Protein AF-D2VJW6-F1 (afdb_monomer)

Nearest PDB structures (foldseek):
  3bws-assembly1_A  TM=7.015E-01  e=6.229E-10  Leptospira interrogans
  3hfq-assembly2_B  TM=6.479E-01  e=7.003E-07  Lactiplantibacillus plantarum
  5hxb-assembly1_Y  TM=5.086E-01  e=1.663E-06  Homo sapiens
  6xk9-assembly2_B  TM=3.760E-01  e=3.865E-07  Homo sapiens
  6xk9-assembly1_Y  TM=3.484E-01  e=7.392E-07  Homo sapiens

InterPro domains:
  IPR011042 Six-bladed beta-propeller, TolB-like [G3DSA:2.120.10.30] (246-413)
  IPR050952 Tripartite Motif and NHL Repeat Containing E3 Ligases [PTHR24104] (191-403)

Sequence (413 aa):
MMMNPSTHQEDLENSSPVIITLDNIPQHSTIEVQLQQKLGKQAPKEEIPFSYKFNLKQVIKLDRKGLEIPNDDDDDDEEAQEEEDEEEEEEFDERQVDLDEEAMYERHYSGPIEGGMPNCVTISHQFQCIIVGADGQLLFLDFNTKKFIKGIRLHSSFSDIAIEKDGYRGGEALIVSFTRHTVEKYDLESLFKSNETKPNIQPLWISGTKKTGDSGRGFTDEFNYNWPEMIAICYSNKYDSFRNEHDDKKLGNILFVCDKWNNRIKILNTFDGKQLKIFGEKGNSRELGSNIEFREPWGISLDNQDRIWVSQFAGHCVKRLENQVGQMVVDQCLGDSMIMYNPLGIFYDKLGNRLLIADSGECTISILDLESGNFMDSITNSSFRCVSDVCINYETGELYVTDQYSEQLFIYE

Structure (mmCIF, N/CA/C/O backbone):
data_AF-D2VJW6-F1
#
_entry.id   AF-D2VJW6-F1
#
loop_
_atom_site.group_PDB
_atom_site.id
_atom_site.type_symbol
_atom_site.label_atom_id
_atom_site.label_alt_id
_atom_site.label_comp_id
_atom_site.label_asym_id
_atom_site.label_entity_id
_atom_site.label_seq_id
_atom_site.pdbx_PDB_ins_code
_atom_site.Cartn_x
_atom_site.Cartn_y
_atom_site.Cartn_z
_atom_site.occupancy
_atom_site.B_iso_or_equiv
_atom_site.auth_seq_id
_atom_site.auth_comp_id
_atom_site.auth_asym_id
_atom_site.auth_atom_id
_atom_site.pdbx_PDB_model_num
ATOM 1 N N . MET A 1 1 ? -23.778 37.945 55.502 1.00 40.16 1 MET A N 1
ATOM 2 C CA . MET A 1 1 ? -24.169 37.749 54.093 1.00 40.16 1 MET A CA 1
ATOM 3 C C . MET A 1 1 ? -23.352 36.589 53.568 1.00 40.16 1 MET A C 1
ATOM 5 O O . MET A 1 1 ? -22.140 36.707 53.482 1.00 40.16 1 MET A O 1
ATOM 9 N N . MET A 1 2 ? -24.010 35.444 53.404 1.00 29.86 2 MET A N 1
ATOM 10 C CA . MET A 1 2 ? -23.433 34.190 52.919 1.00 29.86 2 MET A CA 1
ATOM 11 C C . MET A 1 2 ? -23.365 34.228 51.388 1.00 29.86 2 MET A C 1
ATOM 13 O O . MET A 1 2 ? -24.321 34.682 50.762 1.00 29.86 2 MET A O 1
ATOM 17 N N . MET A 1 3 ? -22.263 33.754 50.806 1.00 27.14 3 MET A N 1
ATOM 18 C CA . MET A 1 3 ? -22.172 33.425 49.383 1.00 27.14 3 MET A CA 1
ATOM 19 C C . MET A 1 3 ? -22.454 31.929 49.207 1.00 27.14 3 MET A C 1
ATOM 21 O O . MET A 1 3 ? -21.768 31.104 49.805 1.00 27.14 3 MET A O 1
ATOM 25 N N . ASN A 1 4 ? -23.453 31.605 48.386 1.00 29.23 4 ASN A N 1
ATOM 26 C CA . ASN A 1 4 ? -23.598 30.310 47.721 1.00 29.23 4 ASN A CA 1
ATOM 27 C C . ASN A 1 4 ? -23.016 30.450 46.306 1.00 29.23 4 ASN A C 1
ATOM 29 O O . ASN A 1 4 ? -23.369 31.423 45.636 1.00 29.23 4 ASN A O 1
ATOM 33 N N . PRO A 1 5 ? -22.224 29.493 45.799 1.00 33.88 5 PRO A N 1
ATOM 34 C CA . PRO A 1 5 ? -22.054 29.305 44.369 1.00 33.88 5 PRO A CA 1
ATOM 35 C C . PRO A 1 5 ? -23.114 28.320 43.860 1.00 33.88 5 PRO A C 1
ATOM 37 O O . PRO A 1 5 ? -23.250 27.207 44.367 1.00 33.88 5 PRO A O 1
ATOM 40 N N . SER A 1 6 ? -23.889 28.749 42.869 1.00 31.28 6 SER A N 1
ATOM 41 C CA . SER A 1 6 ? -24.793 27.896 42.106 1.00 31.28 6 SER A CA 1
ATOM 42 C C . SER A 1 6 ? -24.000 27.024 41.137 1.00 31.28 6 SER A C 1
ATOM 44 O O . SER A 1 6 ? -23.264 27.520 40.288 1.00 31.28 6 SER A O 1
ATOM 46 N N . THR A 1 7 ? -24.200 25.722 41.273 1.00 32.75 7 THR A N 1
ATOM 47 C CA . THR A 1 7 ? -23.875 24.664 40.322 1.00 32.75 7 THR A CA 1
ATOM 48 C C . THR A 1 7 ? -24.680 24.833 39.031 1.00 32.75 7 THR A C 1
ATOM 50 O O . THR A 1 7 ? -25.908 24.768 39.078 1.00 32.75 7 THR A O 1
ATOM 53 N N . HIS A 1 8 ? -24.005 24.978 37.892 1.00 32.50 8 HIS A N 1
ATOM 54 C CA . HIS A 1 8 ? -24.550 24.578 36.595 1.00 32.50 8 HIS A CA 1
ATOM 55 C C . HIS A 1 8 ? -23.866 23.265 36.197 1.00 32.50 8 HIS A C 1
ATOM 57 O O . HIS A 1 8 ? -22.730 23.256 35.737 1.00 32.50 8 HIS A O 1
ATOM 63 N N . GLN A 1 9 ? -24.549 22.153 36.477 1.00 29.59 9 GLN A N 1
ATOM 64 C CA . GLN A 1 9 ? -24.427 20.933 35.686 1.00 29.59 9 GLN A CA 1
ATOM 65 C C . GLN A 1 9 ? -25.172 21.219 34.381 1.00 29.59 9 GLN A C 1
ATOM 67 O O . GLN A 1 9 ? -26.384 21.418 34.4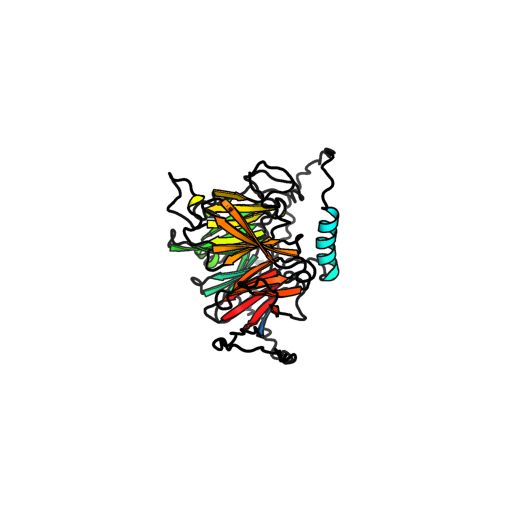16 1.00 29.59 9 GLN A O 1
ATOM 72 N N . GLU A 1 10 ? -24.453 21.302 33.266 1.00 30.98 10 GLU A N 1
ATOM 73 C CA . GLU A 1 10 ? -25.053 21.047 31.961 1.00 30.98 10 GLU A CA 1
ATOM 74 C C . GLU A 1 10 ? -24.822 19.574 31.639 1.00 30.98 10 GLU A C 1
ATOM 76 O O . GLU A 1 10 ? -23.693 19.080 31.607 1.00 30.98 10 GLU A O 1
ATOM 81 N N . ASP A 1 11 ? -25.940 18.873 31.501 1.00 26.45 11 ASP A N 1
ATOM 82 C CA . ASP A 1 11 ? -26.032 17.482 31.113 1.00 26.45 11 ASP A CA 1
ATOM 83 C C . ASP A 1 11 ? -25.486 17.312 29.686 1.00 26.45 11 ASP A C 1
ATOM 85 O O . ASP A 1 11 ? -26.106 17.719 28.704 1.00 26.45 11 ASP A O 1
ATOM 89 N N . LEU A 1 12 ? -24.313 16.685 29.571 1.00 28.20 12 LEU A N 1
ATOM 90 C CA . LEU A 1 12 ? -23.828 16.081 28.330 1.00 28.20 12 LEU A CA 1
ATOM 91 C C . LEU A 1 12 ? -24.708 14.860 28.024 1.00 28.20 12 LEU A C 1
ATOM 93 O O . LEU A 1 12 ? -24.398 13.729 28.401 1.00 28.20 12 LEU A O 1
ATOM 97 N N . GLU A 1 13 ? -25.847 15.094 27.376 1.00 28.34 13 GLU A N 1
ATOM 98 C CA . GLU A 1 13 ? -26.646 14.024 26.789 1.00 28.34 13 GLU A CA 1
ATOM 99 C C . GLU A 1 13 ? -25.862 13.355 25.649 1.00 28.34 13 GLU A C 1
ATOM 101 O O . GLU A 1 13 ? -25.451 13.987 24.675 1.00 28.34 13 GLU A O 1
ATOM 106 N N . ASN A 1 14 ? -25.673 12.041 25.796 1.00 30.53 14 ASN A N 1
ATOM 107 C CA . ASN A 1 14 ? -25.204 11.098 24.784 1.00 30.53 14 ASN A CA 1
ATOM 108 C C . ASN A 1 14 ? -25.900 11.329 23.429 1.00 30.53 14 ASN A C 1
ATOM 110 O O . ASN A 1 14 ? -26.988 10.799 23.190 1.00 30.53 14 ASN A O 1
ATOM 114 N N . SER A 1 15 ? -25.254 12.044 22.508 1.00 26.97 15 SER A N 1
ATOM 115 C CA . SER A 1 15 ? -25.668 12.055 21.105 1.00 26.97 15 SER A CA 1
ATOM 116 C C . SER A 1 15 ? -24.922 10.947 20.361 1.00 26.97 15 SER A C 1
ATOM 118 O O . SER A 1 15 ? -23.727 11.014 20.095 1.00 26.97 15 SER A O 1
ATOM 120 N N . SER A 1 16 ? -25.639 9.856 20.086 1.00 24.67 16 SER A N 1
ATOM 121 C CA . SER A 1 16 ? -25.170 8.821 19.162 1.00 24.67 16 SER A CA 1
ATOM 122 C C . SER A 1 16 ? -25.120 9.395 17.738 1.00 24.67 16 SER A C 1
ATOM 124 O O . SER A 1 16 ? -26.000 10.188 17.391 1.00 24.67 16 SER A O 1
ATOM 126 N N . PRO A 1 17 ? -24.147 9.002 16.897 1.00 27.73 17 PRO A N 1
ATOM 127 C CA . PRO A 1 17 ? -24.043 9.500 15.530 1.00 27.73 17 PRO A CA 1
ATOM 128 C C . PRO A 1 17 ? -25.295 9.165 14.711 1.00 27.73 17 PRO A C 1
ATOM 130 O O . PRO A 1 17 ? -25.865 8.074 14.816 1.00 27.73 17 PRO A O 1
ATOM 133 N N . VAL A 1 18 ? -25.713 10.115 13.873 1.00 27.42 18 VAL A N 1
ATOM 134 C CA . VAL A 1 18 ? -26.812 9.933 12.922 1.00 27.42 18 VAL A CA 1
ATOM 135 C C . VAL A 1 18 ? -26.291 9.111 11.747 1.00 27.42 18 VAL A C 1
ATOM 137 O O . VAL A 1 18 ? -25.561 9.605 10.894 1.00 27.42 18 VAL A O 1
ATOM 140 N N . ILE A 1 19 ? -26.673 7.836 11.712 1.00 28.23 19 ILE A N 1
ATOM 141 C CA . ILE A 1 19 ? -26.479 6.963 10.554 1.00 28.23 19 ILE A CA 1
ATOM 142 C C . ILE A 1 19 ? -27.428 7.452 9.458 1.00 28.23 19 ILE A C 1
ATOM 144 O O . ILE A 1 19 ? -28.641 7.287 9.577 1.00 28.23 19 ILE A O 1
ATOM 148 N N . ILE A 1 20 ? -26.890 8.039 8.391 1.00 25.94 20 ILE A N 1
ATOM 149 C CA . ILE A 1 20 ? -27.633 8.189 7.139 1.00 25.94 20 ILE A CA 1
ATOM 150 C C . ILE A 1 20 ? -27.248 6.998 6.264 1.00 25.94 20 ILE A C 1
ATOM 152 O O . ILE A 1 20 ? -26.280 7.049 5.512 1.00 25.94 20 ILE A O 1
ATOM 156 N N . THR A 1 21 ? -27.989 5.897 6.384 1.00 27.55 21 THR A N 1
ATOM 157 C CA . THR A 1 21 ? -28.064 4.913 5.303 1.00 27.55 21 THR A CA 1
ATOM 158 C C . THR A 1 21 ? -28.810 5.590 4.161 1.00 27.55 21 THR A C 1
ATOM 160 O O . THR A 1 21 ? -29.971 5.972 4.310 1.00 27.55 21 THR A O 1
ATOM 163 N N . LEU A 1 22 ? -28.144 5.804 3.025 1.00 31.81 22 LEU A N 1
ATOM 164 C CA . LEU A 1 22 ? -28.837 6.183 1.798 1.00 31.81 22 LEU A CA 1
ATOM 165 C C . LEU A 1 22 ? -29.611 4.958 1.294 1.00 31.81 22 LEU A C 1
ATOM 167 O O . LEU A 1 22 ? -29.192 4.273 0.366 1.00 31.81 22 LEU A O 1
ATOM 171 N N . ASP A 1 23 ? -30.760 4.690 1.912 1.00 28.97 23 ASP A N 1
ATOM 172 C CA . ASP A 1 23 ? -31.785 3.805 1.368 1.00 28.97 23 ASP A CA 1
ATOM 173 C C . ASP A 1 23 ? -32.423 4.529 0.177 1.00 28.97 23 ASP A C 1
ATOM 175 O O . ASP A 1 23 ? -33.485 5.121 0.330 1.00 28.97 23 ASP A O 1
ATOM 179 N N . ASN A 1 24 ? -31.708 4.614 -0.953 1.00 32.84 24 ASN A N 1
ATOM 180 C CA . ASN A 1 24 ? -32.204 4.862 -2.317 1.00 32.84 24 ASN A CA 1
ATOM 181 C C . ASN A 1 24 ? -31.021 5.161 -3.259 1.00 32.84 24 ASN A C 1
ATOM 183 O O . ASN A 1 24 ? -30.796 6.305 -3.655 1.00 32.84 24 ASN A O 1
ATOM 187 N N . ILE A 1 25 ? -30.275 4.126 -3.653 1.00 33.94 25 ILE A N 1
ATOM 188 C CA . ILE A 1 25 ? -29.393 4.203 -4.826 1.00 33.94 25 ILE A CA 1
ATOM 189 C C . ILE A 1 25 ? -30.255 3.892 -6.065 1.00 33.94 25 ILE A C 1
ATOM 191 O O . ILE A 1 25 ? -30.915 2.848 -6.086 1.00 33.94 25 ILE A O 1
ATOM 195 N N . PRO A 1 26 ? -30.291 4.747 -7.105 1.00 29.94 26 PRO A N 1
ATOM 196 C CA . PRO A 1 26 ? -30.935 4.402 -8.367 1.00 29.94 26 PRO A CA 1
ATOM 197 C C . PRO A 1 26 ? -30.214 3.202 -8.996 1.00 29.94 26 PRO A C 1
ATOM 199 O O . PRO A 1 26 ? -29.055 3.300 -9.391 1.00 29.94 26 PRO A O 1
ATOM 202 N N . GLN A 1 27 ? -30.896 2.062 -9.105 1.00 34.38 27 GLN A N 1
ATOM 203 C CA . GLN A 1 27 ? -30.405 0.894 -9.837 1.00 34.38 27 GLN A CA 1
ATOM 204 C C . GLN A 1 27 ? -30.422 1.164 -11.347 1.00 34.38 27 GLN A C 1
ATOM 206 O O . GLN A 1 27 ? -31.350 0.727 -12.014 1.00 34.38 27 GLN A O 1
ATOM 211 N N . HIS A 1 28 ? -29.437 1.858 -11.921 1.00 35.53 28 HIS A N 1
ATOM 212 C CA . HIS A 1 28 ? -29.312 1.904 -13.383 1.00 35.53 28 HIS A CA 1
ATOM 213 C C . HIS A 1 28 ? -27.870 2.072 -13.870 1.00 35.53 28 HIS A C 1
ATOM 215 O O . HIS A 1 28 ? -27.390 3.189 -14.016 1.00 35.53 28 HIS A O 1
ATOM 221 N N . SER A 1 29 ? -27.258 0.947 -14.252 1.00 28.42 29 SER A N 1
ATOM 222 C CA . SER A 1 29 ? -26.444 0.811 -15.474 1.00 28.42 29 SER A CA 1
ATOM 223 C C . SER A 1 29 ? 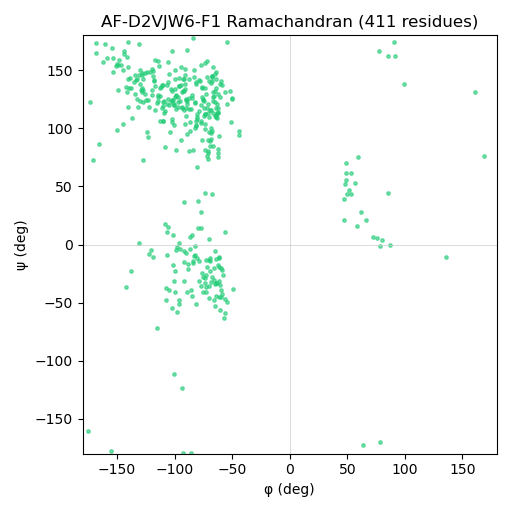-26.081 -0.663 -15.714 1.00 28.42 29 SER A C 1
ATOM 225 O O . SER A 1 29 ? -24.952 -1.108 -15.544 1.00 28.42 29 SER A O 1
ATOM 227 N N . THR A 1 30 ? -27.058 -1.469 -16.135 1.00 26.70 30 THR A N 1
ATOM 228 C CA . THR A 1 30 ? -26.761 -2.786 -16.718 1.00 26.70 30 THR A CA 1
ATOM 229 C C . THR A 1 30 ? -26.361 -2.578 -18.175 1.00 26.70 30 THR A C 1
ATOM 231 O O . THR A 1 30 ? -27.213 -2.265 -19.005 1.00 26.70 30 THR A O 1
ATOM 234 N N . ILE A 1 31 ? -25.078 -2.740 -18.498 1.00 25.70 31 ILE A N 1
ATOM 235 C CA . ILE A 1 31 ? -24.619 -2.860 -19.885 1.00 25.70 31 ILE A CA 1
ATOM 236 C C . ILE A 1 31 ? -24.153 -4.303 -20.089 1.00 25.70 31 ILE A C 1
ATOM 238 O O . ILE A 1 31 ? -23.121 -4.733 -19.574 1.00 25.70 31 ILE A O 1
ATOM 242 N N . GLU A 1 32 ? -24.960 -5.074 -20.818 1.00 25.02 32 GLU A N 1
ATOM 243 C CA . GLU A 1 32 ? -24.546 -6.350 -21.393 1.00 25.02 32 GLU A CA 1
ATOM 244 C C . GLU A 1 32 ? -23.718 -6.070 -22.650 1.00 25.02 32 GLU A C 1
ATOM 246 O O . GLU A 1 32 ? -24.238 -5.569 -23.647 1.00 25.02 32 GLU A O 1
ATOM 251 N N . VAL A 1 33 ? -22.433 -6.423 -22.630 1.00 26.12 33 VAL A N 1
ATOM 252 C CA . VAL A 1 33 ? -21.622 -6.509 -23.848 1.00 26.12 33 VAL A CA 1
ATOM 253 C C . VAL A 1 33 ? -21.490 -7.983 -24.214 1.00 26.12 33 VAL A C 1
ATOM 255 O O . VAL A 1 33 ? -20.789 -8.744 -23.550 1.00 26.12 33 VAL A O 1
ATOM 258 N N . GLN A 1 34 ? -22.179 -8.405 -25.277 1.00 24.95 34 GLN A N 1
ATOM 259 C CA . GLN A 1 34 ? -21.929 -9.700 -25.908 1.00 24.95 34 GLN A CA 1
ATOM 260 C C . GLN A 1 34 ? -20.709 -9.591 -26.830 1.00 24.95 34 GLN A C 1
ATOM 262 O O . GLN A 1 34 ? -20.779 -8.993 -27.904 1.00 24.95 34 GLN A O 1
ATOM 267 N N . LEU A 1 35 ? -19.596 -10.213 -26.441 1.00 26.98 35 LEU A N 1
ATOM 268 C CA . LEU A 1 35 ? -18.455 -10.432 -27.329 1.00 26.98 35 LEU A CA 1
ATOM 269 C C . LEU A 1 35 ? -18.763 -11.591 -28.291 1.00 26.98 35 LEU A C 1
ATOM 271 O O . LEU A 1 35 ? -18.741 -12.760 -27.911 1.00 26.98 35 LEU A O 1
ATOM 275 N N . GLN A 1 36 ? -19.026 -11.281 -29.564 1.00 27.70 36 GLN A N 1
ATOM 276 C CA . GLN A 1 36 ? -18.979 -12.277 -30.639 1.00 27.70 36 GLN A CA 1
ATOM 277 C C . GLN A 1 36 ? -17.528 -12.485 -31.090 1.00 27.70 36 GLN A C 1
ATOM 279 O O . GLN A 1 36 ? -16.993 -11.696 -31.867 1.00 27.70 36 GLN A O 1
ATOM 284 N N . GLN A 1 37 ? -16.901 -13.586 -30.669 1.00 31.89 37 GLN A N 1
ATOM 285 C CA . GLN A 1 37 ? -15.674 -14.074 -31.300 1.00 31.89 37 GLN A CA 1
ATOM 286 C C . GLN A 1 37 ? -16.003 -15.040 -32.449 1.00 31.89 37 GLN A C 1
ATOM 288 O O . GLN A 1 37 ? -16.617 -16.091 -32.267 1.00 31.89 37 GLN A O 1
ATOM 293 N N . LYS A 1 38 ? -15.548 -14.696 -33.662 1.00 31.80 38 LYS A N 1
ATOM 294 C CA . LYS A 1 38 ? -15.417 -15.635 -34.785 1.00 31.80 38 LYS A CA 1
ATOM 295 C C . LYS A 1 38 ? -14.296 -16.627 -34.463 1.00 31.80 38 LYS A C 1
ATOM 297 O O . LYS A 1 38 ? -13.125 -16.319 -34.661 1.00 31.80 38 LYS A O 1
ATOM 302 N N . LEU A 1 39 ? -14.654 -17.825 -34.012 1.00 32.34 39 LEU A N 1
ATOM 303 C CA . LEU A 1 39 ? -13.705 -18.917 -33.792 1.00 32.34 39 LEU A CA 1
ATOM 304 C C . LEU A 1 39 ? -13.452 -19.717 -35.080 1.00 32.34 39 LEU A C 1
ATOM 306 O O . LEU A 1 39 ? -14.338 -20.380 -35.625 1.00 32.34 39 LEU A O 1
ATOM 310 N N . GLY A 1 40 ? -12.198 -19.677 -35.535 1.00 30.56 40 GLY A N 1
ATOM 311 C CA . GLY A 1 40 ? -11.576 -20.758 -36.294 1.00 30.56 40 GLY A CA 1
ATOM 312 C C . GLY A 1 40 ? -11.287 -21.945 -35.368 1.00 30.56 40 GLY A C 1
ATOM 313 O O . GLY A 1 40 ? -11.005 -21.781 -34.187 1.00 30.56 40 GLY A O 1
ATOM 314 N N . LYS A 1 41 ? -11.429 -23.155 -35.906 1.00 38.28 41 LYS A N 1
ATOM 315 C CA . LYS A 1 41 ? -11.523 -24.431 -35.184 1.00 38.28 41 LYS A CA 1
ATOM 316 C C . LYS A 1 41 ? -10.279 -24.788 -34.352 1.00 38.28 41 LYS A C 1
ATOM 318 O O . LYS A 1 41 ? -9.278 -25.194 -34.929 1.00 38.28 41 LYS A O 1
ATOM 323 N N . GLN A 1 42 ? -10.428 -24.812 -33.030 1.00 32.81 42 GLN A N 1
ATOM 324 C CA . GLN A 1 42 ? -10.054 -25.905 -32.113 1.00 32.81 42 GLN A CA 1
ATOM 325 C C . GLN A 1 42 ? -10.569 -25.523 -30.720 1.00 32.81 42 GLN A C 1
ATOM 327 O O . GLN A 1 42 ? -10.277 -24.435 -30.248 1.00 32.81 42 GLN A O 1
ATOM 332 N N . ALA A 1 43 ? -11.399 -26.371 -30.108 1.00 31.23 43 ALA A N 1
ATOM 333 C CA . ALA A 1 43 ? -12.055 -26.070 -28.837 1.00 31.23 43 ALA A CA 1
ATOM 334 C C . ALA A 1 43 ? -11.057 -26.164 -27.666 1.00 31.23 43 ALA A C 1
ATOM 336 O O . ALA A 1 43 ? -10.552 -27.265 -27.418 1.00 31.23 43 ALA A O 1
ATOM 337 N N . PRO A 1 44 ? -10.788 -25.074 -26.924 1.00 35.19 44 PRO A N 1
ATOM 338 C CA . PRO A 1 44 ? -10.238 -25.174 -25.583 1.00 35.19 44 PRO A CA 1
ATOM 339 C C . PRO A 1 44 ? -11.365 -25.573 -24.621 1.00 35.19 44 PRO A C 1
ATOM 341 O O . PRO A 1 44 ? -12.544 -25.339 -24.891 1.00 35.19 44 PRO A O 1
ATOM 344 N N . LYS A 1 45 ? -11.002 -26.206 -23.503 1.00 35.56 45 LYS A N 1
ATOM 345 C CA . LYS A 1 45 ? -11.914 -26.425 -22.374 1.00 35.56 45 LYS A CA 1
ATOM 346 C C . LYS A 1 45 ? -12.543 -25.083 -21.990 1.00 35.56 45 LYS A C 1
ATOM 348 O O . LYS A 1 45 ? -11.816 -24.104 -21.867 1.00 35.56 45 LYS A O 1
ATOM 353 N N . GLU A 1 46 ? -13.862 -25.053 -21.818 1.00 35.81 46 GLU A N 1
ATOM 354 C CA . GLU A 1 46 ? -14.580 -23.898 -21.276 1.00 35.81 46 GLU A CA 1
ATOM 355 C C . GLU A 1 46 ? -14.082 -23.628 -19.849 1.00 35.81 46 GLU A C 1
ATOM 357 O O . GLU A 1 46 ? -14.550 -24.229 -18.883 1.00 35.81 46 GLU A O 1
ATOM 362 N N . GLU A 1 47 ? -13.096 -22.747 -19.715 1.00 37.44 47 GLU A N 1
ATOM 363 C CA . GLU A 1 47 ? -12.920 -21.982 -18.491 1.00 37.44 47 GLU A CA 1
ATOM 364 C C . GLU A 1 47 ? -14.036 -20.945 -18.478 1.00 37.44 47 GLU A C 1
ATOM 366 O O . GLU A 1 47 ? -14.113 -20.069 -19.339 1.00 37.44 47 GLU A O 1
ATOM 371 N N . ILE A 1 48 ? -14.970 -21.103 -17.543 1.00 35.19 48 ILE A N 1
ATOM 372 C CA . ILE A 1 48 ? -15.974 -20.082 -17.269 1.00 35.19 48 ILE A CA 1
ATOM 373 C C . ILE A 1 48 ? -15.186 -18.867 -16.763 1.00 35.19 48 ILE A C 1
ATOM 375 O O . ILE A 1 48 ? -14.535 -18.996 -15.722 1.00 35.19 48 ILE A O 1
ATOM 379 N N . PRO A 1 49 ? -15.200 -17.713 -17.453 1.00 41.59 49 PRO A N 1
ATOM 380 C CA . PRO A 1 49 ? -14.511 -16.536 -16.953 1.00 41.59 49 PRO A CA 1
ATOM 381 C C . PRO A 1 49 ? -15.176 -16.135 -15.633 1.00 41.59 49 PRO A C 1
ATOM 383 O O . PRO A 1 49 ? -16.351 -15.763 -15.600 1.00 41.59 49 PRO A O 1
ATOM 386 N N . PHE A 1 50 ? -14.444 -16.259 -14.526 1.00 44.16 50 PHE A N 1
ATOM 387 C CA . PHE A 1 50 ? -14.871 -15.759 -13.225 1.00 44.16 50 PHE A CA 1
ATOM 388 C C . PHE A 1 50 ? -14.880 -14.226 -13.283 1.00 44.16 50 PHE A C 1
ATOM 390 O O . PHE A 1 50 ? -13.870 -13.578 -13.036 1.00 44.16 50 PHE A O 1
ATOM 397 N N . SER A 1 51 ? -16.016 -13.626 -13.644 1.00 46.25 51 SER A N 1
ATOM 398 C CA . SER A 1 51 ? -16.195 -12.173 -13.581 1.00 46.25 51 SER A CA 1
ATOM 399 C C . SER A 1 51 ? -16.733 -11.809 -12.193 1.00 46.25 51 SER A C 1
ATOM 401 O O . SER A 1 51 ? -17.941 -11.871 -11.956 1.00 46.25 51 SER A O 1
ATOM 403 N N . TYR A 1 52 ? -15.855 -11.442 -11.260 1.00 58.72 52 TYR A N 1
ATOM 404 C CA . TYR A 1 52 ? -16.280 -10.676 -10.086 1.00 58.72 52 TYR A CA 1
ATOM 405 C C . TYR A 1 52 ? -16.565 -9.249 -10.552 1.00 58.72 52 TYR A C 1
ATOM 407 O O . TYR A 1 52 ? -15.634 -8.490 -10.840 1.00 58.72 52 TYR A O 1
ATOM 415 N N . LYS A 1 53 ? -17.853 -8.918 -10.681 1.00 72.88 53 LYS A N 1
ATOM 416 C CA . LYS A 1 53 ? -18.321 -7.541 -10.837 1.00 72.88 53 LYS A CA 1
ATOM 417 C C . LYS A 1 53 ? -18.592 -6.983 -9.450 1.00 72.88 53 LYS A C 1
ATOM 419 O O . LYS A 1 53 ? -19.467 -7.500 -8.768 1.00 72.88 53 LYS A O 1
ATOM 424 N N . PHE A 1 54 ? -17.857 -5.945 -9.080 1.00 86.31 54 PHE A N 1
ATOM 425 C CA . PHE A 1 54 ? -18.072 -5.210 -7.843 1.00 86.31 54 PHE A CA 1
ATOM 426 C C . PHE A 1 54 ? -19.271 -4.278 -8.006 1.00 86.31 54 PHE A C 1
ATOM 428 O O . PHE A 1 54 ? -19.268 -3.408 -8.878 1.00 86.31 54 PHE A O 1
ATOM 435 N N . ASN A 1 55 ? -20.297 -4.451 -7.178 1.00 89.12 55 ASN A N 1
ATOM 436 C CA . ASN A 1 55 ? -21.458 -3.564 -7.147 1.00 89.12 55 ASN A CA 1
ATOM 437 C C . ASN A 1 55 ? -21.407 -2.701 -5.894 1.00 89.12 55 ASN A C 1
ATOM 439 O O . ASN A 1 55 ? -21.101 -3.200 -4.815 1.00 89.12 55 ASN A O 1
ATOM 443 N N . LEU A 1 56 ? -21.714 -1.407 -6.027 1.00 92.81 56 LEU A N 1
ATOM 444 C CA . LEU A 1 56 ? -21.716 -0.505 -4.880 1.00 92.81 56 LEU A CA 1
ATOM 445 C C . LEU A 1 56 ? -22.762 -0.974 -3.864 1.00 92.81 56 LEU A C 1
ATOM 447 O O . LEU A 1 56 ? -23.960 -0.985 -4.149 1.00 92.81 56 LEU A O 1
ATOM 451 N N . LYS A 1 57 ? -22.289 -1.326 -2.674 1.00 93.00 57 LYS A N 1
ATOM 452 C CA . LYS A 1 57 ? -23.099 -1.819 -1.564 1.00 93.00 57 LYS A CA 1
ATOM 453 C C . LYS A 1 57 ? -23.451 -0.702 -0.596 1.00 93.00 57 LYS A C 1
ATOM 455 O O . LYS A 1 57 ? -24.597 -0.574 -0.174 1.00 93.00 57 LYS A O 1
ATOM 460 N N . GLN A 1 58 ? -22.454 0.091 -0.214 1.00 92.88 58 GLN A N 1
ATOM 461 C CA . GLN A 1 58 ? -22.594 1.103 0.825 1.00 92.88 58 GLN A CA 1
ATOM 462 C C . GLN A 1 58 ? -21.592 2.238 0.616 1.00 92.88 58 GLN A C 1
ATOM 464 O O . GLN A 1 58 ? -20.479 2.024 0.145 1.00 92.88 58 GLN A O 1
ATOM 469 N N . VAL A 1 59 ? -21.984 3.445 1.017 1.00 92.06 59 VAL A N 1
ATOM 470 C CA . VAL A 1 59 ? -21.087 4.594 1.156 1.00 92.06 59 VAL A CA 1
ATOM 471 C C . VAL A 1 59 ? -21.135 5.042 2.607 1.00 92.06 59 VAL A C 1
ATOM 473 O O . VAL A 1 59 ? -22.217 5.225 3.167 1.00 92.06 59 VAL A O 1
ATOM 476 N N . ILE A 1 60 ? -19.970 5.192 3.226 1.00 89.62 60 ILE A N 1
ATOM 477 C CA . ILE A 1 60 ? -19.836 5.660 4.601 1.00 89.62 60 ILE A CA 1
ATOM 478 C C . ILE A 1 60 ? -19.237 7.049 4.559 1.00 89.62 60 ILE A C 1
ATOM 480 O O . ILE A 1 60 ? -18.119 7.226 4.087 1.00 89.62 60 ILE A O 1
ATOM 484 N N . LYS A 1 61 ? -19.974 8.028 5.086 1.00 87.12 61 LYS A N 1
ATOM 485 C CA . LYS A 1 61 ? -19.414 9.349 5.343 1.00 87.12 61 LYS A CA 1
ATOM 486 C C . LYS A 1 61 ? -18.520 9.280 6.580 1.00 87.12 61 LYS A C 1
ATOM 488 O O . LYS A 1 61 ? -18.971 8.864 7.648 1.00 87.12 61 LYS A O 1
ATOM 493 N N . LEU A 1 62 ? -17.273 9.700 6.433 1.00 83.38 62 LEU A N 1
ATOM 494 C CA . LEU A 1 62 ? -16.291 9.750 7.507 1.00 83.38 62 LEU A CA 1
ATOM 495 C C . LEU A 1 62 ? -16.481 11.072 8.272 1.00 83.38 62 LEU A C 1
ATOM 497 O O . LEU A 1 62 ? -15.819 12.067 7.996 1.00 83.38 62 LEU A O 1
ATOM 501 N N . ASP A 1 63 ? -17.459 11.115 9.186 1.00 64.44 63 ASP A N 1
ATOM 502 C CA . ASP A 1 63 ? -17.706 12.293 10.034 1.00 64.44 63 ASP A CA 1
ATOM 503 C C . ASP A 1 63 ? -16.646 12.390 11.147 1.00 64.44 63 ASP A C 1
ATOM 505 O O . ASP A 1 63 ? -16.453 11.460 11.931 1.00 64.44 63 ASP A O 1
ATOM 509 N N . ARG A 1 64 ? -15.963 13.538 11.200 1.00 62.22 64 ARG A N 1
ATOM 510 C CA . ARG A 1 64 ? -14.865 13.870 12.124 1.00 62.22 64 ARG A CA 1
ATOM 511 C C . ARG A 1 64 ? -15.351 14.440 13.464 1.00 62.22 64 ARG A C 1
ATOM 513 O O . ARG A 1 64 ? -14.539 14.729 14.344 1.00 62.22 64 ARG A O 1
ATOM 520 N N . LYS A 1 65 ? -16.662 14.660 13.636 1.00 45.28 65 LYS A N 1
ATOM 521 C CA . LYS A 1 65 ? -17.215 15.334 14.822 1.00 45.28 65 LYS A CA 1
ATOM 522 C C . LYS A 1 65 ? -16.963 14.540 16.107 1.00 45.28 65 LYS A C 1
ATOM 524 O O . LYS A 1 65 ? -17.545 13.483 16.334 1.00 45.28 65 LYS A O 1
ATOM 529 N N . GLY A 1 66 ? -16.107 15.103 16.959 1.00 43.59 66 GLY A N 1
ATOM 530 C CA . GLY A 1 66 ? -15.629 14.515 18.217 1.00 43.59 66 GLY A CA 1
ATOM 531 C C . GLY A 1 66 ? -14.121 14.683 18.432 1.00 43.59 66 GLY A C 1
ATOM 532 O O . GLY A 1 66 ? -13.627 14.434 19.527 1.00 43.59 66 GLY A O 1
ATOM 533 N N . LEU A 1 67 ? -13.399 15.129 17.404 1.00 46.16 67 LEU A N 1
ATOM 534 C CA . LEU A 1 67 ? -11.979 15.443 17.452 1.00 46.16 67 LEU A CA 1
ATOM 535 C C . LEU A 1 67 ? -11.843 16.954 17.264 1.00 46.16 67 LEU A C 1
ATOM 537 O O . LEU A 1 67 ? -12.082 17.459 16.170 1.00 46.16 67 LEU A O 1
ATOM 541 N N . GLU A 1 68 ? -11.534 17.687 18.337 1.00 36.19 68 GLU A N 1
ATOM 542 C CA . GLU A 1 68 ? -11.065 19.070 18.206 1.00 36.19 68 GLU A CA 1
ATOM 543 C C . GLU A 1 68 ? -9.937 19.066 17.168 1.00 36.19 68 GLU A C 1
ATOM 545 O O . GLU A 1 68 ? -9.008 18.265 17.274 1.00 36.19 68 GLU A O 1
ATOM 550 N N . ILE A 1 69 ? -10.059 19.889 16.129 1.00 40.53 69 ILE A N 1
ATOM 551 C CA . ILE A 1 69 ? -8.942 20.253 15.264 1.00 40.53 69 ILE A CA 1
ATOM 552 C C . ILE A 1 69 ? -8.258 21.368 16.055 1.00 40.53 69 ILE A C 1
ATOM 554 O O . ILE A 1 69 ? -8.810 22.470 16.087 1.00 40.53 69 ILE A O 1
ATOM 558 N N . PRO A 1 70 ? -7.150 21.131 16.784 1.00 34.69 70 PRO A N 1
ATOM 559 C CA . PRO A 1 70 ? -6.353 22.264 17.211 1.00 34.69 70 PRO A CA 1
ATOM 560 C C . PRO A 1 70 ? -5.842 22.888 15.915 1.00 34.69 70 PRO A C 1
ATOM 562 O O . PRO A 1 70 ? -5.427 22.150 15.017 1.00 34.69 70 PRO A O 1
ATOM 565 N N . ASN A 1 71 ? -5.921 24.209 15.795 1.00 36.50 71 ASN A N 1
ATOM 566 C CA . ASN A 1 71 ? -5.165 24.890 14.758 1.00 36.50 71 ASN A CA 1
ATOM 567 C C . ASN A 1 71 ? -3.721 24.391 14.863 1.00 36.50 71 ASN A C 1
ATOM 569 O O . ASN A 1 71 ? -3.142 24.446 15.950 1.00 36.50 71 ASN A O 1
ATOM 573 N N . ASP A 1 72 ? -3.160 23.889 13.770 1.00 40.41 72 ASP A N 1
ATOM 574 C CA . ASP A 1 72 ? -1.739 23.559 13.678 1.00 40.41 72 ASP A CA 1
ATOM 575 C C . ASP A 1 72 ? -0.910 24.873 13.586 1.00 40.41 72 ASP A C 1
ATOM 577 O O . ASP A 1 72 ? -0.005 24.980 12.777 1.00 40.41 72 ASP A O 1
ATOM 581 N N . ASP A 1 73 ? -1.228 25.880 14.419 1.00 40.38 73 ASP A N 1
ATOM 582 C CA . ASP A 1 73 ? -0.544 27.188 14.508 1.00 40.38 73 ASP A CA 1
ATOM 583 C C . ASP A 1 73 ? 0.700 27.136 15.431 1.00 40.38 73 ASP A C 1
ATOM 585 O O . ASP A 1 73 ? 1.287 28.172 15.733 1.00 40.38 73 ASP A O 1
ATOM 589 N N . ASP A 1 74 ? 1.113 25.950 15.896 1.00 37.75 74 ASP A N 1
ATOM 590 C CA . ASP A 1 74 ? 2.396 25.750 16.594 1.00 37.75 74 ASP A CA 1
ATOM 591 C C . ASP A 1 74 ? 3.504 25.355 15.589 1.00 37.75 74 ASP A C 1
ATOM 593 O O . ASP A 1 74 ? 4.373 24.525 15.882 1.00 37.75 74 ASP A O 1
ATOM 597 N N . ASP A 1 75 ? 3.461 25.926 14.382 1.00 42.41 75 ASP A N 1
ATOM 598 C CA . ASP A 1 75 ? 4.655 26.069 13.558 1.00 42.41 75 ASP A CA 1
ATOM 599 C C . ASP A 1 75 ? 5.560 27.082 14.278 1.00 42.41 75 ASP A C 1
ATOM 601 O O . ASP A 1 75 ? 5.365 28.297 14.228 1.00 42.41 75 ASP A O 1
ATOM 605 N N . ASP A 1 76 ? 6.537 26.564 15.027 1.00 39.16 76 ASP A N 1
ATOM 606 C CA . ASP A 1 76 ? 7.731 27.320 15.392 1.00 39.16 76 ASP A CA 1
ATOM 607 C C . ASP A 1 76 ? 8.461 27.668 14.078 1.00 39.16 76 ASP A C 1
ATOM 609 O O . ASP A 1 76 ? 9.381 26.968 13.649 1.00 39.16 76 ASP A O 1
ATOM 613 N N . ASP A 1 77 ? 8.003 28.738 13.423 1.00 36.50 77 ASP A N 1
ATOM 614 C CA . ASP A 1 77 ? 8.673 29.437 12.330 1.00 36.50 77 ASP A CA 1
ATOM 615 C C . ASP A 1 77 ? 10.007 30.001 12.856 1.00 36.50 77 ASP A C 1
ATOM 617 O O . ASP A 1 77 ? 10.144 31.186 13.175 1.00 36.50 77 ASP A O 1
ATOM 621 N N . GLU A 1 78 ? 11.033 29.158 12.973 1.00 38.53 78 GLU A N 1
ATOM 622 C CA . GLU A 1 78 ? 12.398 29.652 12.835 1.00 38.53 78 GLU A CA 1
ATOM 623 C C . GLU A 1 78 ? 12.614 29.933 11.347 1.00 38.53 78 GLU A C 1
ATOM 625 O O . GLU A 1 78 ? 12.839 29.016 10.561 1.00 38.53 78 GLU A O 1
ATOM 630 N N . GLU A 1 79 ? 12.500 31.215 10.974 1.00 32.12 79 GLU A N 1
ATOM 631 C CA . GLU A 1 79 ? 12.853 31.766 9.660 1.00 32.12 79 GLU A CA 1
ATOM 632 C C . GLU A 1 79 ? 14.209 31.205 9.189 1.00 32.12 79 GLU A C 1
ATOM 634 O O . GLU A 1 79 ? 15.279 31.726 9.523 1.00 32.12 79 GLU A O 1
ATOM 639 N N . ALA A 1 80 ? 14.176 30.135 8.396 1.00 34.50 80 ALA A N 1
ATOM 640 C CA . ALA A 1 80 ? 15.328 29.682 7.642 1.00 34.50 80 ALA A CA 1
ATOM 641 C C . ALA A 1 80 ? 15.500 30.649 6.467 1.00 34.50 80 ALA A C 1
ATOM 643 O O . ALA A 1 80 ? 14.669 30.717 5.566 1.00 34.50 80 ALA A O 1
ATOM 644 N N . GLN A 1 81 ? 16.566 31.446 6.513 1.00 31.69 81 GLN A N 1
ATOM 645 C CA . GLN A 1 81 ? 16.989 32.254 5.376 1.00 31.69 81 GLN A CA 1
ATOM 646 C C . GLN A 1 81 ? 17.411 31.305 4.253 1.00 31.69 81 GLN A C 1
ATOM 648 O O . GLN A 1 81 ? 18.418 30.610 4.378 1.00 31.69 81 GLN A O 1
ATOM 653 N N . GLU A 1 82 ? 16.620 31.264 3.184 1.00 35.75 82 GLU A N 1
ATOM 654 C CA . GLU A 1 82 ? 16.983 30.615 1.929 1.00 35.75 82 GLU A CA 1
ATOM 655 C C . GLU A 1 82 ? 18.186 31.360 1.328 1.00 35.75 82 GLU A C 1
ATOM 657 O O . GLU A 1 82 ? 18.082 32.518 0.916 1.00 35.75 82 GLU A O 1
ATOM 662 N N . GLU A 1 83 ? 19.357 30.722 1.327 1.00 34.91 83 GLU A N 1
ATOM 663 C CA . GLU A 1 83 ? 20.434 31.087 0.408 1.00 34.91 83 GLU A CA 1
ATOM 664 C C . GLU A 1 83 ? 20.119 30.409 -0.933 1.00 34.91 83 GLU A C 1
ATOM 666 O O . GLU A 1 83 ? 20.195 29.188 -1.059 1.00 34.91 83 GLU A O 1
ATOM 671 N N . GLU A 1 84 ? 19.687 31.206 -1.915 1.00 34.91 84 GLU A N 1
ATOM 672 C CA . GLU A 1 84 ? 19.533 30.784 -3.310 1.00 34.91 84 GLU A CA 1
ATOM 673 C C . GLU A 1 84 ? 20.925 30.531 -3.914 1.00 34.91 84 GLU A C 1
ATOM 675 O O . GLU A 1 84 ? 21.594 31.458 -4.378 1.00 34.91 84 GLU A O 1
ATOM 680 N N . ASP A 1 85 ? 21.368 29.275 -3.912 1.00 30.59 85 ASP A N 1
ATOM 681 C CA . ASP A 1 85 ? 22.469 28.831 -4.765 1.00 30.59 85 ASP A CA 1
ATOM 682 C C . ASP A 1 85 ? 21.893 28.416 -6.133 1.00 30.59 85 ASP A C 1
ATOM 684 O O . ASP A 1 85 ? 21.250 27.376 -6.280 1.00 30.59 85 ASP A O 1
ATOM 688 N N . GLU A 1 86 ? 22.103 29.261 -7.149 1.00 37.28 86 GLU A N 1
ATOM 689 C CA . GLU A 1 86 ? 21.821 28.951 -8.557 1.00 37.28 86 GLU A CA 1
ATOM 690 C C . GLU A 1 86 ? 22.817 27.889 -9.065 1.00 37.28 86 GLU A C 1
ATOM 692 O O . GLU A 1 86 ? 23.879 28.214 -9.605 1.00 37.28 86 GLU A O 1
ATOM 697 N N . GLU A 1 87 ? 22.484 26.606 -8.914 1.00 36.50 87 GLU A N 1
ATOM 698 C CA . GLU A 1 87 ? 23.122 25.532 -9.681 1.00 36.50 87 GLU A CA 1
ATOM 699 C C . GLU A 1 87 ? 22.292 25.234 -10.943 1.00 36.50 87 GLU A C 1
ATOM 701 O O . GLU A 1 87 ? 21.127 24.846 -10.879 1.00 36.50 87 GLU A O 1
ATOM 706 N N . GLU A 1 88 ? 22.894 25.453 -12.120 1.00 38.34 88 GLU A N 1
ATOM 707 C CA . GLU A 1 88 ? 22.343 25.042 -13.418 1.00 38.34 88 GLU A CA 1
ATOM 708 C C . GLU A 1 88 ? 22.317 23.501 -13.503 1.00 38.34 88 GLU A C 1
ATOM 710 O O . GLU A 1 88 ? 23.242 22.878 -14.031 1.00 38.34 88 GLU A O 1
ATOM 715 N N . GLU A 1 89 ? 21.264 22.872 -12.976 1.00 38.16 89 GLU A N 1
ATOM 716 C CA . GLU A 1 89 ? 20.970 21.456 -13.213 1.00 38.16 89 GLU A CA 1
ATOM 717 C C . GLU A 1 89 ? 20.225 21.262 -14.545 1.00 38.16 89 GLU A C 1
ATOM 719 O O . GLU A 1 89 ? 19.428 22.094 -14.982 1.00 38.16 89 GLU A O 1
ATOM 724 N N . GLU A 1 90 ? 20.528 20.159 -15.238 1.00 36.47 90 GLU A N 1
ATOM 725 C CA . GLU A 1 90 ? 19.927 19.814 -16.527 1.00 36.47 90 GLU A CA 1
ATOM 726 C C . GLU A 1 90 ? 18.390 19.800 -16.431 1.00 36.47 90 GLU A C 1
ATOM 728 O O . GLU A 1 90 ? 17.812 19.030 -15.669 1.00 36.47 90 GLU A O 1
ATOM 733 N N . GLU A 1 91 ? 17.747 20.640 -17.247 1.00 36.41 91 GLU A N 1
ATOM 734 C CA . GLU A 1 91 ? 16.299 20.855 -17.369 1.00 36.41 91 GLU A CA 1
ATOM 735 C C . GLU A 1 91 ? 15.580 19.562 -17.823 1.00 36.41 91 GLU A C 1
ATOM 737 O O . GLU A 1 91 ? 15.217 19.386 -18.988 1.00 36.41 91 GLU A O 1
ATOM 742 N N . PHE A 1 92 ? 15.423 18.602 -16.909 1.00 44.31 92 PHE A N 1
ATOM 743 C CA . PHE A 1 92 ? 14.502 17.480 -17.059 1.00 44.31 92 PHE A CA 1
ATOM 744 C C . PHE A 1 92 ? 13.065 18.003 -16.909 1.00 44.31 92 PHE A C 1
ATOM 746 O O . PHE A 1 92 ? 12.837 19.074 -16.356 1.00 44.31 92 PHE A O 1
ATOM 753 N N . ASP A 1 93 ? 12.093 17.270 -17.446 1.00 50.75 93 ASP A N 1
ATOM 754 C CA . ASP A 1 93 ? 10.690 17.666 -17.659 1.00 50.75 93 ASP A CA 1
ATOM 755 C C . ASP A 1 93 ? 9.853 17.863 -16.366 1.00 50.75 93 ASP A C 1
ATOM 757 O O . ASP A 1 93 ? 8.722 17.400 -16.265 1.00 50.75 93 ASP A O 1
ATOM 761 N N . GLU A 1 94 ? 10.401 18.513 -15.337 1.00 50.06 94 GLU A N 1
ATOM 762 C CA . GLU A 1 94 ? 9.741 18.756 -14.046 1.00 50.06 94 GLU A CA 1
ATOM 763 C C . GLU A 1 94 ? 8.526 19.684 -14.202 1.00 50.06 94 GLU A C 1
ATOM 765 O O . GLU A 1 94 ? 7.488 19.451 -13.587 1.00 50.06 94 GLU A O 1
ATOM 770 N N . ARG A 1 95 ? 8.601 20.648 -15.135 1.00 52.06 95 ARG A N 1
ATOM 771 C CA . ARG A 1 95 ? 7.492 21.566 -15.451 1.00 52.06 95 ARG A CA 1
ATOM 772 C C . ARG A 1 95 ? 6.238 20.854 -15.953 1.00 52.06 95 ARG A C 1
ATOM 774 O O . ARG A 1 95 ? 5.141 21.323 -15.679 1.00 52.06 95 ARG A O 1
ATOM 781 N N . GLN A 1 96 ? 6.367 19.764 -16.708 1.00 53.56 96 GLN A N 1
ATOM 782 C CA . GLN A 1 96 ? 5.197 19.032 -17.196 1.00 53.56 96 GLN A CA 1
ATOM 783 C C . GLN A 1 96 ? 4.530 18.231 -16.069 1.00 53.56 96 GLN A C 1
ATOM 785 O O . GLN A 1 96 ? 3.307 18.143 -16.043 1.00 53.56 96 GLN A O 1
ATOM 790 N N . VAL A 1 97 ? 5.313 17.727 -15.110 1.00 51.66 97 VAL A N 1
ATOM 791 C CA . VAL A 1 97 ? 4.811 16.990 -13.940 1.00 51.66 97 VAL A CA 1
ATOM 792 C C . VAL A 1 97 ? 4.118 17.918 -12.939 1.00 51.66 97 VAL A C 1
ATOM 794 O O . VAL A 1 97 ? 3.052 17.571 -12.438 1.00 51.66 97 VAL A O 1
ATOM 797 N N . ASP A 1 98 ? 4.662 19.118 -12.698 1.00 53.16 98 ASP A N 1
ATOM 798 C CA . ASP A 1 98 ? 3.978 20.176 -11.931 1.00 53.16 98 ASP A CA 1
ATOM 799 C C . ASP A 1 98 ? 2.617 20.509 -12.538 1.00 53.16 98 ASP A C 1
ATOM 801 O O . ASP A 1 98 ? 1.608 20.536 -11.838 1.00 53.16 98 ASP A O 1
ATOM 805 N N . LEU A 1 99 ? 2.579 20.678 -13.862 1.00 56.88 99 LEU A N 1
ATOM 806 C CA . LEU A 1 99 ? 1.338 20.932 -14.583 1.00 56.88 99 LEU A CA 1
ATOM 807 C C . LEU A 1 99 ? 0.362 19.761 -14.485 1.00 56.88 99 LEU A C 1
ATOM 809 O O . LEU A 1 99 ? -0.838 20.004 -14.483 1.00 56.88 99 LEU A O 1
ATOM 813 N N . ASP A 1 100 ? 0.832 18.515 -14.423 1.00 58.38 100 ASP A N 1
ATOM 814 C CA . ASP A 1 100 ? -0.038 17.347 -14.295 1.00 58.38 100 ASP A CA 1
ATOM 815 C C . ASP A 1 100 ? -0.604 17.199 -12.877 1.00 58.38 100 ASP A C 1
ATOM 817 O O . ASP A 1 100 ? -1.795 16.920 -12.752 1.00 58.38 100 ASP A O 1
ATOM 821 N N . GLU A 1 101 ? 0.178 17.435 -11.818 1.00 60.41 101 GLU A N 1
ATOM 822 C CA . GLU A 1 101 ? -0.346 17.495 -10.444 1.00 60.41 101 GLU A CA 1
ATOM 823 C C . GLU A 1 101 ? -1.310 18.673 -10.274 1.00 60.41 101 GLU A C 1
ATOM 825 O O . GLU A 1 101 ? -2.460 18.467 -9.886 1.00 60.41 101 GLU A O 1
ATOM 830 N N . GLU A 1 102 ? -0.902 19.896 -10.626 1.00 59.94 102 GLU A N 1
ATOM 831 C CA . GLU A 1 102 ? -1.758 21.085 -10.542 1.00 59.94 102 GLU A CA 1
ATOM 832 C C . GLU A 1 102 ? -3.023 20.934 -11.393 1.00 59.94 102 GLU A C 1
ATOM 834 O O . GLU A 1 102 ? -4.121 21.224 -10.921 1.00 59.94 102 GLU A O 1
ATOM 839 N N . ALA A 1 103 ? -2.925 20.401 -12.616 1.00 58.09 103 ALA A N 1
ATOM 840 C CA . ALA A 1 103 ? -4.105 20.141 -13.436 1.00 58.09 103 ALA A CA 1
ATOM 841 C C . ALA A 1 103 ? -5.012 19.064 -12.834 1.00 58.09 103 ALA A C 1
ATOM 843 O O . ALA A 1 103 ? -6.219 19.122 -13.053 1.00 58.09 103 ALA A O 1
ATOM 844 N N . MET A 1 104 ? -4.488 18.083 -12.093 1.00 61.09 104 MET A N 1
ATOM 845 C CA . MET A 1 104 ? -5.325 17.129 -11.354 1.00 61.09 104 MET A CA 1
ATOM 846 C C . MET A 1 104 ? -6.094 17.826 -10.241 1.00 61.09 104 MET A C 1
ATOM 848 O O . MET A 1 104 ? -7.316 17.653 -10.161 1.00 61.09 104 MET A O 1
ATOM 852 N N . TYR A 1 105 ? -5.393 18.646 -9.448 1.00 57.25 105 TYR A N 1
ATOM 853 C CA . TYR A 1 105 ? -5.994 19.482 -8.410 1.00 57.25 105 TYR A CA 1
ATOM 854 C C . TYR A 1 105 ? -7.100 20.364 -9.009 1.00 57.25 105 TYR A C 1
ATOM 856 O O . TYR A 1 105 ? -8.234 20.336 -8.534 1.00 57.25 105 TYR A O 1
ATOM 864 N N . GLU A 1 106 ? -6.824 21.067 -10.111 1.00 56.34 106 GLU A N 1
ATOM 865 C CA . GLU A 1 106 ? -7.774 21.987 -10.745 1.00 56.34 106 GLU A CA 1
ATOM 866 C C . GLU A 1 106 ? -8.934 21.293 -11.481 1.00 56.34 106 GLU A C 1
ATOM 868 O O . GLU A 1 106 ? -10.058 21.805 -11.476 1.00 56.34 106 GLU A O 1
ATOM 873 N N . ARG A 1 107 ? -8.704 20.143 -12.138 1.00 57.69 107 ARG A N 1
ATOM 874 C CA . ARG A 1 107 ? -9.739 19.453 -12.940 1.00 57.69 107 ARG A CA 1
ATOM 875 C C . ARG A 1 107 ? -10.832 18.829 -12.084 1.00 57.69 107 ARG A C 1
ATOM 877 O O . ARG A 1 107 ? -11.985 18.809 -12.518 1.00 57.69 107 ARG A O 1
ATOM 884 N N . HIS A 1 108 ? -10.487 18.301 -10.911 1.00 54.50 108 HIS A N 1
ATOM 885 C CA . HIS A 1 108 ? -11.396 17.437 -10.153 1.00 54.50 108 HIS A CA 1
ATOM 886 C C . HIS A 1 108 ? -11.772 17.974 -8.767 1.00 54.50 108 HIS A C 1
ATOM 888 O O . HIS A 1 108 ? -12.748 17.488 -8.182 1.00 54.50 108 HIS A O 1
ATOM 894 N N . TYR A 1 109 ? -11.097 19.021 -8.273 1.00 50.31 109 TYR A N 1
ATOM 895 C CA . TYR A 1 109 ? -11.414 19.634 -6.987 1.00 50.31 109 TYR A CA 1
ATOM 896 C C . TYR A 1 109 ? -11.397 21.170 -7.036 1.00 50.31 109 TYR A C 1
ATOM 898 O O . TYR A 1 109 ? -10.360 21.812 -7.101 1.00 50.31 109 TYR A O 1
ATOM 906 N N . SER A 1 110 ? -12.578 21.791 -6.954 1.00 46.97 110 SER A N 1
ATOM 907 C CA . SER A 1 110 ? -12.731 23.258 -6.937 1.00 46.97 110 SER A CA 1
ATOM 908 C C . SER A 1 110 ? -13.153 23.811 -5.565 1.00 46.97 110 SER A C 1
ATOM 910 O O . SER A 1 110 ? -13.732 24.898 -5.490 1.00 46.97 110 SER A O 1
ATOM 912 N N . GLY A 1 111 ? -12.986 23.027 -4.495 1.00 43.84 111 GLY A N 1
ATOM 913 C CA . GLY A 1 111 ? -13.350 23.392 -3.121 1.00 43.84 111 GLY A CA 1
ATOM 914 C C . GLY A 1 111 ? -12.134 23.811 -2.289 1.00 43.84 111 GLY A C 1
ATOM 915 O O . GLY A 1 111 ? -11.003 23.564 -2.700 1.00 43.84 111 GLY A O 1
ATOM 916 N N . PRO A 1 112 ? -12.324 24.435 -1.114 1.00 37.16 112 PRO A N 1
ATOM 917 C CA . PRO A 1 112 ? -11.222 24.629 -0.180 1.00 37.16 112 PRO A CA 1
ATOM 918 C C . PRO A 1 112 ? -10.657 23.261 0.248 1.00 37.16 112 PRO A C 1
ATOM 920 O O . PRO A 1 112 ? -11.412 22.311 0.476 1.00 37.16 112 PRO A O 1
ATOM 923 N N . ILE A 1 113 ? -9.327 23.146 0.323 1.00 43.31 113 ILE A N 1
ATOM 924 C CA . ILE A 1 113 ? -8.622 22.002 0.922 1.00 43.31 113 ILE A CA 1
ATOM 925 C C . ILE A 1 113 ? -8.835 22.113 2.437 1.00 43.31 113 ILE A C 1
ATOM 927 O O . ILE A 1 113 ? -7.993 22.610 3.175 1.00 43.31 113 ILE A O 1
ATOM 931 N N . GLU A 1 114 ? -10.028 21.757 2.900 1.00 38.06 114 GLU A N 1
ATOM 932 C CA . GLU A 1 114 ? -10.305 21.606 4.323 1.00 38.06 114 GLU A CA 1
ATOM 933 C C . GLU A 1 114 ? -9.885 20.189 4.722 1.00 38.06 114 GLU A C 1
ATOM 935 O O . GLU A 1 114 ? -10.244 19.214 4.057 1.00 38.06 114 GLU A O 1
ATOM 940 N N . GLY A 1 115 ? -9.078 20.072 5.781 1.00 44.06 115 GLY A N 1
ATOM 941 C CA . GLY A 1 115 ? -8.554 18.797 6.263 1.00 44.06 115 GLY A CA 1
ATOM 942 C C . GLY A 1 115 ? -9.682 17.779 6.444 1.00 44.06 115 GLY A C 1
ATOM 943 O O . GLY A 1 115 ? -10.475 17.855 7.375 1.00 44.06 115 GLY A O 1
ATOM 944 N N . GLY A 1 116 ? -9.795 16.814 5.547 1.00 54.94 116 GLY A N 1
ATOM 945 C CA . GLY A 1 116 ? -8.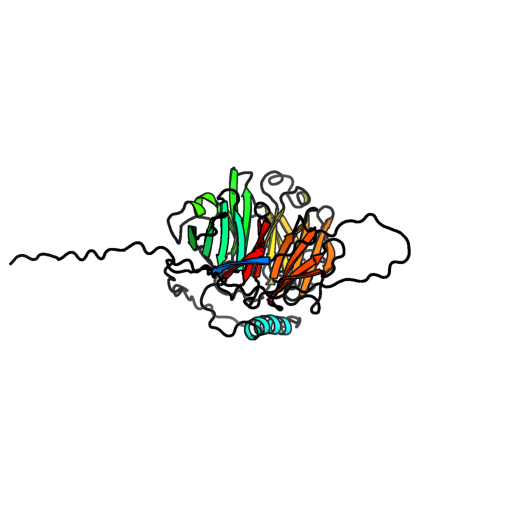916 15.678 5.601 1.00 54.94 116 GLY A CA 1
ATOM 946 C C . GLY A 1 116 ? -9.446 14.471 4.838 1.00 54.94 116 GLY A C 1
ATOM 947 O O . GLY A 1 116 ? -10.579 13.983 4.948 1.00 54.94 116 GLY A O 1
ATOM 948 N N . MET A 1 117 ? -8.509 13.993 4.061 1.00 77.81 117 MET A N 1
ATOM 949 C CA . MET A 1 117 ? -8.728 13.299 2.822 1.00 77.81 117 MET A CA 1
ATOM 950 C C . MET A 1 117 ? -8.422 11.835 3.096 1.00 77.81 117 MET A C 1
ATOM 952 O O . MET A 1 117 ? -7.338 11.557 3.613 1.00 77.81 117 MET A O 1
ATOM 956 N N . PRO A 1 118 ? -9.371 10.899 2.905 1.00 89.00 118 PRO A N 1
ATOM 957 C CA . PRO A 1 118 ? -9.060 9.497 3.092 1.00 89.00 118 PRO A CA 1
ATOM 958 C C . PRO A 1 118 ? -8.071 9.077 2.002 1.00 89.00 118 PRO A C 1
ATOM 960 O O . PRO A 1 118 ? -8.379 9.075 0.808 1.00 89.00 118 PRO A O 1
ATOM 963 N N . ASN A 1 119 ? -6.861 8.755 2.437 1.00 90.44 119 ASN A N 1
ATOM 964 C CA . ASN A 1 119 ? -5.724 8.500 1.560 1.00 90.44 119 ASN A CA 1
ATOM 965 C C . ASN A 1 119 ? -5.483 7.004 1.378 1.00 90.44 119 ASN A C 1
ATOM 967 O O . ASN A 1 119 ? -5.039 6.592 0.316 1.00 90.44 119 ASN A O 1
ATOM 971 N N . CYS A 1 120 ? -5.790 6.210 2.404 1.00 95.75 120 CYS A N 1
ATOM 972 C CA . CYS A 1 120 ? -5.472 4.790 2.445 1.00 95.75 120 CYS A CA 1
ATOM 973 C C . CYS A 1 120 ? -6.484 4.004 3.279 1.00 95.75 120 CYS A C 1
ATOM 975 O O . CYS A 1 120 ? -7.137 4.539 4.188 1.00 95.75 120 CYS A O 1
ATOM 977 N N . VAL A 1 121 ? -6.613 2.712 2.987 1.00 97.62 121 VAL A N 1
ATOM 978 C CA . VAL A 1 121 ? -7.478 1.803 3.742 1.00 97.62 121 VAL A CA 1
ATOM 979 C C . VAL A 1 121 ? -6.846 0.428 3.893 1.00 97.62 121 VAL A C 1
ATOM 981 O O . VAL A 1 121 ? -6.359 -0.185 2.953 1.00 97.62 121 VAL A O 1
ATOM 984 N N . THR A 1 122 ? -6.921 -0.116 5.102 1.00 97.56 122 THR A N 1
ATOM 985 C CA . THR A 1 122 ? -6.460 -1.472 5.394 1.00 97.56 122 THR A CA 1
ATOM 986 C C . THR A 1 122 ? -7.407 -2.180 6.358 1.00 97.56 122 THR A C 1
ATOM 988 O O . THR A 1 122 ? -8.369 -1.598 6.869 1.00 97.56 122 THR A O 1
ATOM 991 N N . ILE A 1 123 ? -7.158 -3.462 6.607 1.00 97.12 123 ILE A N 1
ATOM 992 C CA . ILE A 1 123 ? -7.969 -4.288 7.500 1.00 97.12 123 ILE A CA 1
ATOM 993 C C . ILE A 1 123 ? -7.105 -4.975 8.548 1.00 97.12 123 ILE A C 1
ATOM 995 O O . ILE A 1 123 ? -6.094 -5.603 8.240 1.00 97.12 123 ILE A O 1
ATOM 999 N N . SER A 1 124 ? -7.553 -4.896 9.797 1.00 96.56 124 SER A N 1
ATOM 1000 C CA . SER A 1 124 ? -7.023 -5.694 10.895 1.00 96.56 124 SER A CA 1
ATOM 1001 C C . SER A 1 124 ? -7.937 -6.888 11.125 1.00 96.56 124 SER A C 1
ATOM 1003 O O . SER A 1 124 ? -9.100 -6.741 11.519 1.00 96.56 124 SER A O 1
ATOM 1005 N N . HIS A 1 125 ? -7.404 -8.093 10.922 1.00 92.50 125 HIS A N 1
ATOM 1006 C CA . HIS A 1 125 ? -8.145 -9.315 11.226 1.00 92.50 125 HIS A CA 1
ATOM 1007 C C . HIS A 1 125 ? -8.111 -9.613 12.726 1.00 92.50 125 HIS A C 1
ATOM 1009 O O . HIS A 1 125 ? -9.085 -10.144 13.259 1.00 92.50 125 HIS A O 1
ATOM 1015 N N . GLN A 1 126 ? -7.033 -9.247 13.429 1.00 93.69 126 GLN A N 1
ATOM 1016 C CA . GLN A 1 126 ? -6.942 -9.445 14.877 1.00 93.69 126 GLN A CA 1
ATOM 1017 C C . GLN A 1 126 ? -7.993 -8.628 15.637 1.00 93.69 126 GLN A C 1
ATOM 1019 O O . GLN A 1 126 ? -8.633 -9.155 16.548 1.00 93.69 126 GLN A O 1
ATOM 1024 N N . PHE A 1 127 ? -8.181 -7.359 15.268 1.00 95.19 127 PHE A N 1
ATOM 1025 C CA . PHE A 1 127 ? -9.130 -6.463 15.933 1.00 95.19 127 PHE A CA 1
ATOM 1026 C C . PHE A 1 127 ? -10.485 -6.389 15.236 1.00 95.19 127 PHE A C 1
ATOM 1028 O O . PHE A 1 127 ? -11.365 -5.682 15.723 1.00 95.19 127 PHE A O 1
ATOM 1035 N N . GLN A 1 128 ? -10.663 -7.146 14.144 1.00 95.06 128 GLN A N 1
ATOM 1036 C CA . GLN A 1 128 ? -11.897 -7.188 13.361 1.00 95.06 128 GLN A CA 1
ATOM 1037 C C . GLN A 1 128 ? -12.369 -5.763 13.052 1.00 95.06 128 GLN A C 1
ATOM 1039 O O . GLN A 1 128 ? -13.499 -5.372 13.361 1.00 95.06 128 GLN A O 1
ATOM 1044 N N . CYS A 1 129 ? -11.485 -4.976 12.436 1.00 96.06 129 CYS A N 1
ATOM 1045 C CA . CYS A 1 129 ? -11.783 -3.605 12.053 1.00 96.06 129 CYS A CA 1
ATOM 1046 C C . CYS A 1 129 ? -11.192 -3.229 10.690 1.00 96.06 129 CYS A C 1
ATOM 1048 O O . CYS A 1 129 ? -10.189 -3.778 10.234 1.00 96.06 129 CYS A O 1
ATOM 1050 N N . ILE A 1 130 ? -11.856 -2.279 10.044 1.00 97.38 130 ILE A N 1
ATOM 1051 C CA . ILE A 1 130 ? -11.357 -1.535 8.893 1.00 97.38 130 ILE A CA 1
ATOM 1052 C C . ILE A 1 130 ? -10.661 -0.304 9.458 1.00 97.38 130 ILE A C 1
ATOM 1054 O O . ILE A 1 130 ? -11.204 0.357 10.348 1.00 97.38 130 ILE A O 1
ATOM 1058 N N . ILE A 1 131 ? -9.474 -0.004 8.955 1.00 97.62 131 ILE A N 1
ATOM 1059 C CA . ILE A 1 131 ? -8.697 1.159 9.364 1.00 97.62 131 ILE A CA 1
ATOM 1060 C C . ILE A 1 131 ? -8.562 2.047 8.138 1.00 97.62 131 ILE A C 1
ATOM 1062 O O . ILE A 1 131 ? -7.966 1.641 7.145 1.00 97.62 131 ILE A O 1
ATOM 1066 N N . VAL A 1 132 ? -9.147 3.238 8.205 1.00 96.81 132 VAL A N 1
ATOM 1067 C CA . VAL A 1 132 ? -9.042 4.251 7.153 1.00 96.81 132 VAL A CA 1
ATOM 1068 C C . VAL A 1 132 ? -8.098 5.338 7.633 1.00 96.81 132 VAL A C 1
ATOM 1070 O O . VAL A 1 132 ? -8.296 5.904 8.709 1.00 96.81 132 VAL A O 1
ATOM 1073 N N . GLY A 1 133 ? -7.075 5.619 6.841 1.00 94.94 133 GLY A N 1
ATOM 1074 C CA . GLY A 1 133 ? -6.170 6.731 7.053 1.00 94.94 133 GLY A CA 1
ATOM 1075 C C . GLY A 1 133 ? -6.698 7.995 6.395 1.00 94.94 133 GLY A C 1
ATOM 1076 O O . GLY A 1 133 ? -6.995 7.982 5.203 1.00 94.94 133 GLY A O 1
ATOM 1077 N N . ALA A 1 134 ? -6.813 9.082 7.152 1.00 89.19 134 ALA A N 1
ATOM 1078 C CA . ALA A 1 134 ? -7.254 10.366 6.628 1.00 89.19 134 ALA A CA 1
ATOM 1079 C C . ALA A 1 134 ? -6.535 11.528 7.318 1.00 89.19 134 ALA A C 1
ATOM 1081 O O . ALA A 1 134 ? -6.885 11.887 8.443 1.00 89.19 134 ALA A O 1
ATOM 1082 N N . ASP A 1 135 ? -5.562 12.132 6.631 1.00 79.19 135 ASP A N 1
ATOM 1083 C CA . ASP A 1 135 ? -4.864 13.351 7.069 1.00 79.19 135 ASP A CA 1
ATOM 1084 C C . ASP A 1 135 ? -4.368 13.296 8.531 1.00 79.19 135 ASP A C 1
ATOM 1086 O O . ASP A 1 135 ? -4.836 14.000 9.428 1.00 79.19 135 ASP A O 1
ATOM 1090 N N . GLY A 1 136 ? -3.484 12.335 8.810 1.00 86.88 136 GLY A N 1
ATOM 1091 C CA . GLY A 1 136 ? -2.901 12.149 10.142 1.00 86.88 136 GLY A CA 1
ATOM 1092 C C . GLY A 1 136 ? -3.810 11.439 11.147 1.00 86.88 136 GLY A C 1
ATOM 1093 O O . GLY A 1 136 ? -3.388 11.180 12.278 1.00 86.88 136 GLY A O 1
ATOM 1094 N N . GLN A 1 137 ? -5.035 11.072 10.758 1.00 90.56 137 GLN A N 1
ATOM 1095 C CA . GLN A 1 137 ? -5.972 10.327 11.596 1.00 90.56 137 GLN A CA 1
ATOM 1096 C C . GLN A 1 137 ? -6.185 8.898 11.097 1.00 90.56 137 GLN A C 1
ATOM 1098 O O . GLN A 1 137 ? -6.392 8.655 9.913 1.00 90.56 137 GLN A O 1
ATOM 1103 N N . LEU A 1 138 ? -6.203 7.952 12.030 1.00 94.69 138 LEU A N 1
ATOM 1104 C CA . LEU A 1 138 ? -6.659 6.583 11.837 1.00 94.69 138 LEU A CA 1
ATOM 1105 C C . LEU A 1 138 ? -8.105 6.477 12.314 1.00 94.69 138 LEU A C 1
ATOM 1107 O O . LEU A 1 138 ? -8.384 6.664 13.500 1.00 94.69 138 LEU A O 1
ATOM 1111 N N . LEU A 1 139 ? -9.019 6.144 11.413 1.00 94.44 139 LEU A N 1
ATOM 1112 C CA . LEU A 1 139 ? -10.420 5.884 11.719 1.00 94.44 139 LEU A CA 1
ATOM 1113 C C . LEU A 1 139 ? -10.643 4.375 11.761 1.00 94.44 139 LEU A C 1
ATOM 1115 O O . LEU A 1 139 ? -10.438 3.681 10.770 1.00 94.44 139 LEU A O 1
ATOM 1119 N N . PHE A 1 140 ? -11.086 3.871 12.907 1.00 95.19 140 PHE A N 1
ATOM 1120 C CA . PHE A 1 140 ? -11.395 2.462 13.110 1.00 95.19 140 PHE A CA 1
ATOM 1121 C C . PHE A 1 140 ? -12.892 2.250 12.927 1.00 95.19 140 PHE A C 1
ATOM 1123 O O . PHE A 1 140 ? -13.696 2.850 13.643 1.00 95.19 140 PHE A O 1
ATOM 1130 N N . LEU A 1 141 ? -13.273 1.373 12.005 1.00 94.62 141 LEU A N 1
ATOM 1131 C CA . LEU A 1 141 ? -14.650 0.954 11.780 1.00 94.62 141 LEU A CA 1
ATOM 1132 C C . LEU A 1 141 ? -14.776 -0.542 12.047 1.00 94.62 141 LEU A C 1
ATOM 1134 O O . LEU A 1 141 ? -13.892 -1.323 11.712 1.00 94.62 141 LEU A O 1
ATOM 1138 N N . ASP A 1 142 ? -15.884 -0.957 12.641 1.00 93.44 142 ASP A N 1
ATOM 1139 C CA . ASP A 1 142 ? -16.160 -2.361 12.918 1.00 93.44 142 ASP A CA 1
ATOM 1140 C C . ASP A 1 142 ? -16.308 -3.156 11.618 1.00 93.44 142 ASP A C 1
ATOM 1142 O O . ASP A 1 142 ? -17.037 -2.770 10.705 1.00 93.44 142 ASP A O 1
ATOM 1146 N N . PHE A 1 143 ? -15.626 -4.294 11.540 1.00 88.06 143 PHE A N 1
ATOM 1147 C CA . PHE A 1 143 ? -15.516 -5.095 10.322 1.00 88.06 143 PHE A CA 1
ATOM 1148 C C . PHE A 1 143 ? -16.851 -5.618 9.801 1.00 88.06 143 PHE A C 1
ATOM 1150 O O . PHE A 1 143 ? -17.035 -5.733 8.592 1.00 88.06 143 PHE A O 1
ATOM 1157 N N . ASN A 1 144 ? -17.810 -5.899 10.684 1.00 89.12 144 ASN A N 1
ATOM 1158 C CA . ASN A 1 144 ? -19.091 -6.489 10.301 1.00 89.12 144 ASN A CA 1
ATOM 1159 C C . ASN A 1 144 ? -20.167 -5.422 10.115 1.00 89.12 144 ASN A C 1
ATOM 1161 O O . ASN A 1 144 ? -20.844 -5.371 9.091 1.00 89.12 144 ASN A O 1
ATOM 1165 N N . THR A 1 145 ? -20.321 -4.559 11.116 1.00 91.94 145 THR A N 1
ATOM 1166 C CA . THR A 1 145 ? -21.373 -3.540 11.168 1.00 91.94 145 THR A CA 1
ATOM 1167 C C . THR A 1 145 ? -21.007 -2.267 10.421 1.00 91.94 145 THR A C 1
ATOM 1169 O O . THR A 1 145 ? -21.886 -1.437 10.194 1.00 91.94 145 THR A O 1
ATOM 1172 N N . LYS A 1 146 ? -19.724 -2.098 10.074 1.00 91.31 146 LYS A N 1
ATOM 1173 C CA . LYS A 1 146 ? -19.162 -0.903 9.436 1.00 91.31 146 LYS A CA 1
ATOM 1174 C C . LYS A 1 146 ? -19.357 0.379 10.250 1.00 91.31 146 LYS A C 1
ATOM 1176 O O . LYS A 1 146 ? -19.226 1.485 9.733 1.00 91.31 146 LYS A O 1
ATOM 1181 N N . LYS A 1 147 ? -19.697 0.251 11.535 1.00 90.50 147 LYS A N 1
ATOM 1182 C CA . LYS A 1 147 ? -19.894 1.390 12.431 1.00 90.50 147 LYS A CA 1
ATOM 1183 C C . LYS A 1 147 ? -18.552 1.919 12.902 1.00 90.50 147 LYS A C 1
ATOM 1185 O O . LYS A 1 147 ? -17.658 1.140 13.215 1.00 90.50 147 LYS A O 1
ATOM 1190 N N . PHE A 1 148 ? -18.447 3.237 13.007 1.00 90.81 148 PHE A N 1
ATOM 1191 C CA . PHE A 1 148 ? -17.302 3.888 13.627 1.00 90.81 148 PHE A CA 1
ATOM 1192 C C . PHE A 1 148 ? -17.091 3.377 15.059 1.00 90.81 148 PHE A C 1
ATOM 1194 O O . PHE A 1 148 ? -18.031 3.322 15.855 1.00 90.81 148 PHE A O 1
ATOM 1201 N N . ILE A 1 149 ? -15.851 3.006 15.363 1.00 91.62 149 ILE A N 1
ATOM 1202 C CA . ILE A 1 149 ? -15.391 2.599 16.690 1.00 91.62 149 ILE A CA 1
ATOM 1203 C C . ILE A 1 149 ? -14.716 3.792 17.367 1.00 91.62 149 ILE A C 1
ATOM 1205 O O . ILE A 1 149 ? -15.107 4.164 18.473 1.00 91.62 149 ILE A O 1
ATOM 1209 N N . LYS A 1 150 ? -13.676 4.352 16.733 1.00 91.12 150 LYS A N 1
ATOM 1210 C CA . LYS A 1 150 ? -12.869 5.462 17.263 1.00 91.12 150 LYS A CA 1
ATOM 1211 C C . LYS A 1 150 ? -11.951 6.074 16.207 1.00 91.12 150 LYS A C 1
ATOM 1213 O O . LYS A 1 150 ? -11.685 5.454 15.181 1.00 91.12 150 LYS A O 1
ATOM 1218 N N . GLY A 1 151 ? -11.432 7.260 16.515 1.00 91.06 151 GLY A N 1
ATOM 1219 C CA . GLY A 1 151 ? -10.389 7.941 15.755 1.00 91.06 151 GLY A CA 1
ATOM 1220 C C . GLY A 1 151 ? -9.139 8.142 16.609 1.00 91.06 151 GLY A C 1
ATOM 1221 O O . GLY A 1 151 ? -9.252 8.445 17.798 1.00 91.06 151 GLY A O 1
ATOM 1222 N N . ILE A 1 152 ? -7.964 7.963 16.009 1.00 92.50 152 ILE A N 1
ATOM 1223 C CA . ILE A 1 152 ? -6.660 8.199 16.636 1.00 92.50 152 ILE A CA 1
ATOM 1224 C C . ILE A 1 152 ? -5.849 9.129 15.741 1.00 92.50 152 ILE A C 1
ATOM 1226 O O . ILE A 1 152 ? -5.593 8.798 14.590 1.00 92.50 152 ILE A O 1
ATOM 1230 N N . ARG A 1 153 ? -5.413 10.270 16.269 1.00 91.75 153 ARG A N 1
ATOM 1231 C CA . ARG A 1 153 ? -4.511 11.200 15.594 1.00 91.75 153 ARG A CA 1
ATOM 1232 C C . ARG A 1 153 ? -3.065 10.825 15.900 1.00 91.75 153 ARG A C 1
ATOM 1234 O O . ARG A 1 153 ? -2.668 10.751 17.065 1.00 91.75 153 ARG A O 1
ATOM 1241 N N . LEU A 1 154 ? -2.297 10.587 14.843 1.00 92.94 154 LEU A N 1
ATOM 1242 C CA . LEU A 1 154 ? -0.851 10.413 14.903 1.00 92.94 154 LEU A CA 1
ATOM 1243 C C . LEU A 1 154 ? -0.157 11.783 14.895 1.00 92.94 154 LEU A C 1
ATOM 1245 O O . LEU A 1 154 ? -0.800 12.832 14.854 1.00 92.94 154 LEU A O 1
ATOM 1249 N N . HIS A 1 155 ? 1.172 11.786 14.999 1.00 90.31 155 HIS A N 1
ATOM 1250 C CA . HIS A 1 155 ? 1.947 13.023 15.155 1.00 90.31 155 HIS A CA 1
ATOM 1251 C C . HIS A 1 155 ? 2.034 13.878 13.883 1.00 90.31 155 HIS A C 1
ATOM 1253 O O . HIS A 1 155 ? 2.421 15.037 13.981 1.00 90.31 155 HIS A O 1
ATOM 1259 N N . SER A 1 156 ? 1.671 13.340 12.717 1.00 88.62 156 SER A N 1
ATOM 1260 C CA . SER A 1 156 ? 1.671 14.066 11.448 1.00 88.62 156 SER A CA 1
ATOM 1261 C C . SER A 1 156 ? 0.783 13.381 10.404 1.00 88.62 156 SER A C 1
ATOM 1263 O O . SER A 1 156 ? 0.306 12.266 10.640 1.00 88.62 156 SER A O 1
ATOM 1265 N N . SER A 1 157 ? 0.577 14.037 9.262 1.00 89.44 157 SER A N 1
ATOM 1266 C CA . SER A 1 157 ? -0.091 13.465 8.094 1.00 89.44 157 SER A CA 1
ATOM 1267 C C . SER A 1 157 ? 0.746 12.345 7.475 1.00 89.44 157 SER A C 1
ATOM 1269 O O . SER A 1 157 ? 1.969 12.275 7.618 1.00 89.44 157 SER A O 1
ATOM 1271 N N . PHE A 1 158 ? 0.064 11.410 6.828 1.00 92.81 158 PHE A N 1
ATOM 1272 C CA . PHE A 1 158 ? 0.673 10.217 6.261 1.00 92.81 158 PHE A CA 1
ATOM 1273 C C . PHE A 1 158 ? -0.021 9.833 4.958 1.00 92.81 158 PHE A C 1
ATOM 1275 O O . PHE A 1 158 ? -1.212 10.107 4.770 1.00 92.81 158 PHE A O 1
ATOM 1282 N N . SER A 1 159 ? 0.750 9.212 4.074 1.00 93.56 159 SER A N 1
ATOM 1283 C CA . SER A 1 159 ? 0.309 8.775 2.755 1.00 93.56 159 SER A CA 1
ATOM 1284 C C . SER A 1 159 ? -0.357 7.407 2.809 1.00 93.56 159 SER A C 1
ATOM 1286 O O . SER A 1 159 ? -1.423 7.220 2.231 1.00 93.56 159 SER A O 1
ATOM 1288 N N . ASP A 1 160 ? 0.228 6.461 3.548 1.00 97.50 160 ASP A N 1
ATOM 1289 C CA . ASP A 1 160 ? -0.222 5.070 3.533 1.00 97.50 160 ASP A CA 1
ATOM 1290 C C . ASP A 1 160 ? -0.029 4.346 4.871 1.00 97.50 160 ASP A C 1
ATOM 1292 O O . ASP A 1 160 ? 0.791 4.740 5.712 1.00 97.50 160 ASP A O 1
ATOM 1296 N N . ILE A 1 161 ? -0.797 3.270 5.057 1.00 98.12 161 ILE A N 1
ATOM 1297 C CA . ILE A 1 161 ? -0.750 2.381 6.214 1.00 98.12 161 ILE A CA 1
ATOM 1298 C C . ILE A 1 161 ? -0.799 0.912 5.791 1.00 98.12 161 ILE A C 1
ATOM 1300 O O . ILE A 1 161 ? -1.601 0.500 4.960 1.00 98.12 161 ILE A O 1
ATOM 1304 N N . ALA A 1 162 ? -0.012 0.073 6.459 1.00 98.00 162 ALA A N 1
ATOM 1305 C CA . ALA A 1 162 ? -0.035 -1.369 6.249 1.00 98.00 162 ALA A CA 1
ATOM 1306 C C . ALA A 1 162 ? -0.078 -2.130 7.571 1.00 98.00 162 ALA A C 1
ATOM 1308 O O . ALA A 1 162 ? 0.578 -1.771 8.552 1.00 98.00 162 ALA A O 1
ATOM 1309 N N . ILE A 1 163 ? -0.827 -3.232 7.573 1.00 97.31 163 ILE A N 1
ATOM 1310 C CA . ILE A 1 163 ? -0.866 -4.165 8.695 1.00 97.31 163 ILE A CA 1
ATOM 1311 C C . ILE A 1 163 ? 0.182 -5.243 8.481 1.00 97.31 163 ILE A C 1
ATOM 1313 O O . ILE A 1 163 ? 0.102 -6.061 7.559 1.00 97.31 163 ILE A O 1
ATOM 1317 N N . GLU A 1 164 ? 1.156 -5.269 9.381 1.00 95.88 164 GLU A N 1
ATOM 1318 C CA . GLU A 1 164 ? 2.078 -6.379 9.492 1.00 95.88 164 GLU A CA 1
ATOM 1319 C C . GLU A 1 164 ? 1.520 -7.416 10.465 1.00 95.88 164 GLU 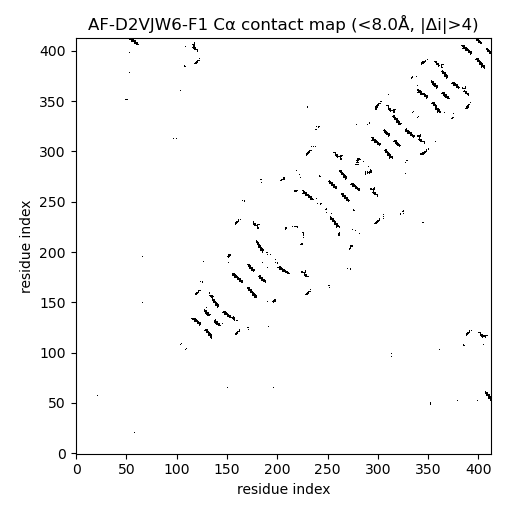A C 1
ATOM 1321 O O . GLU A 1 164 ? 1.286 -7.118 11.637 1.00 95.88 164 GLU A O 1
ATOM 1326 N N . LYS A 1 165 ? 1.399 -8.670 10.023 1.00 91.38 165 LYS A N 1
ATOM 1327 C CA . LYS A 1 165 ? 1.294 -9.803 10.951 1.00 91.38 165 LYS A CA 1
ATOM 1328 C C . LYS A 1 165 ? 2.657 -10.011 11.605 1.00 91.38 165 LYS A C 1
ATOM 1330 O O . LYS A 1 165 ? 3.505 -10.735 11.079 1.00 91.38 165 LYS A O 1
ATOM 1335 N N . ASP A 1 166 ? 2.875 -9.345 12.734 1.00 76.38 166 ASP A N 1
ATOM 1336 C CA . ASP A 1 166 ? 4.108 -9.417 13.509 1.00 76.38 166 ASP A CA 1
ATOM 1337 C C . ASP A 1 166 ? 4.182 -10.764 14.243 1.00 76.38 166 ASP A C 1
ATOM 1339 O O . ASP A 1 166 ? 3.882 -10.910 15.434 1.00 76.38 166 ASP A O 1
ATOM 1343 N N . GLY A 1 167 ? 4.613 -11.784 13.497 1.00 66.75 167 GLY A N 1
ATOM 1344 C CA . GLY A 1 167 ? 4.842 -13.129 14.016 1.00 66.75 167 GLY A CA 1
ATOM 1345 C C . GLY A 1 167 ? 5.912 -13.198 15.112 1.00 66.75 167 GLY A C 1
ATOM 1346 O O . GLY A 1 167 ? 6.016 -14.224 15.781 1.00 66.75 167 GLY A O 1
ATOM 1347 N N . TYR A 1 168 ? 6.687 -12.129 15.326 1.00 70.12 168 TYR A N 1
ATOM 1348 C CA . TYR A 1 168 ? 7.746 -12.070 16.332 1.00 70.12 168 TYR A CA 1
ATOM 1349 C C . TYR A 1 168 ? 7.233 -11.582 17.679 1.00 70.12 168 TYR A C 1
ATOM 1351 O O . TYR A 1 168 ? 7.628 -12.117 18.715 1.00 70.12 168 TYR A O 1
ATOM 1359 N N . ARG A 1 169 ? 6.353 -10.578 17.669 1.00 74.94 169 ARG A N 1
ATOM 1360 C CA . ARG A 1 169 ? 5.744 -10.021 18.886 1.00 74.94 169 ARG A CA 1
ATOM 1361 C C . ARG A 1 169 ? 4.421 -10.691 19.254 1.00 74.94 169 ARG A C 1
ATOM 1363 O O . ARG A 1 169 ? 4.003 -10.586 20.402 1.00 74.94 169 ARG A O 1
ATOM 1370 N N . GLY A 1 170 ? 3.820 -11.446 18.332 1.00 75.00 170 GLY A N 1
ATOM 1371 C CA . GLY A 1 170 ? 2.613 -12.229 18.589 1.00 75.00 170 GLY A CA 1
ATOM 1372 C C . GLY A 1 170 ? 1.323 -11.426 18.429 1.00 75.00 170 GLY A C 1
ATOM 1373 O O . GLY A 1 170 ? 0.431 -11.547 19.264 1.00 75.00 170 GLY A O 1
ATOM 1374 N N . GLY A 1 171 ? 1.224 -10.633 17.359 1.00 88.69 171 GLY A N 1
ATOM 1375 C CA . GLY A 1 171 ? 0.040 -9.835 17.043 1.00 88.69 171 GLY A CA 1
ATOM 1376 C C . GLY A 1 171 ? 0.159 -9.110 15.703 1.00 88.69 171 GLY A C 1
ATOM 1377 O O . GLY A 1 171 ? 0.966 -9.481 14.853 1.00 88.69 171 GLY A O 1
ATOM 1378 N N . GLU A 1 172 ? -0.649 -8.075 15.515 1.00 95.56 172 GLU A N 1
ATOM 1379 C CA . GLU A 1 172 ? -0.575 -7.156 14.383 1.00 95.56 172 GLU A CA 1
ATOM 1380 C C . GLU A 1 172 ? 0.146 -5.860 14.779 1.00 95.56 172 GLU A C 1
ATOM 1382 O O . GLU A 1 172 ? -0.011 -5.345 15.887 1.00 95.56 172 GLU A O 1
ATOM 1387 N N . ALA A 1 173 ? 0.939 -5.328 13.857 1.00 96.62 173 ALA A N 1
ATOM 1388 C CA . ALA A 1 173 ? 1.564 -4.019 13.958 1.00 96.62 173 ALA A CA 1
ATOM 1389 C C . ALA A 1 173 ? 1.089 -3.136 12.804 1.00 96.62 173 ALA A C 1
ATOM 1391 O O . ALA A 1 173 ? 0.776 -3.631 11.721 1.00 96.62 173 ALA A O 1
ATOM 1392 N N . LEU A 1 174 ? 1.053 -1.829 13.041 1.00 98.12 174 LEU A N 1
ATOM 1393 C CA . LEU A 1 174 ? 0.737 -0.837 12.021 1.00 98.12 174 LEU A CA 1
ATOM 1394 C C . LEU A 1 174 ? 2.037 -0.203 11.540 1.00 98.12 174 LEU A C 1
ATOM 1396 O O . LEU A 1 174 ? 2.761 0.376 12.345 1.00 98.12 174 LEU A O 1
ATOM 1400 N N . ILE A 1 175 ? 2.331 -0.295 10.252 1.00 98.56 175 ILE A N 1
ATOM 1401 C CA . ILE A 1 175 ? 3.399 0.480 9.623 1.00 98.56 175 ILE A CA 1
ATOM 1402 C C . ILE A 1 175 ? 2.743 1.667 8.928 1.00 98.56 175 ILE A C 1
ATOM 1404 O O . ILE A 1 175 ? 1.717 1.499 8.276 1.00 98.56 175 ILE A O 1
ATOM 1408 N N . VAL A 1 176 ? 3.306 2.857 9.109 1.00 98.44 176 VAL A N 1
ATOM 1409 C CA . VAL A 1 176 ? 2.761 4.123 8.614 1.00 98.44 176 VAL A CA 1
ATOM 1410 C C . VAL A 1 176 ? 3.846 4.859 7.839 1.00 98.44 176 VAL A C 1
ATOM 1412 O O . VAL A 1 176 ? 4.969 4.994 8.331 1.00 98.44 176 VAL A O 1
ATOM 1415 N N . SER A 1 177 ? 3.499 5.330 6.644 1.00 97.50 177 SER A N 1
ATOM 1416 C CA . SER A 1 177 ? 4.360 6.136 5.779 1.00 97.50 177 SER A CA 1
ATOM 1417 C C . SER A 1 177 ? 3.988 7.613 5.906 1.00 97.50 177 SER A C 1
ATOM 1419 O O . SER A 1 177 ? 2.949 8.038 5.406 1.00 97.50 177 SER A O 1
ATOM 1421 N N . PHE A 1 178 ? 4.777 8.388 6.650 1.00 94.50 178 PHE A N 1
ATOM 1422 C CA . PHE A 1 178 ? 4.480 9.784 6.974 1.00 94.50 178 PHE A CA 1
ATOM 1423 C C . PHE A 1 178 ? 4.994 10.752 5.912 1.00 94.50 178 PHE A C 1
ATOM 1425 O O . PHE A 1 178 ? 6.129 10.637 5.449 1.00 94.50 178 PHE A O 1
ATOM 1432 N N . THR A 1 179 ? 4.216 11.805 5.652 1.00 87.81 179 THR A N 1
ATOM 1433 C CA . THR A 1 179 ? 4.612 12.885 4.735 1.00 87.81 179 THR A CA 1
ATOM 1434 C C . THR A 1 179 ? 5.813 13.675 5.260 1.00 87.81 179 THR A C 1
ATOM 1436 O O . THR A 1 179 ? 6.564 14.248 4.484 1.00 87.81 179 THR A O 1
ATOM 1439 N N . ARG A 1 180 ? 6.095 13.615 6.572 1.00 85.75 180 ARG A N 1
ATOM 1440 C CA . ARG A 1 180 ? 7.317 14.157 7.200 1.00 85.75 180 ARG A CA 1
ATOM 1441 C C . ARG A 1 180 ? 8.551 13.254 7.051 1.00 85.75 180 ARG A C 1
ATOM 1443 O O . ARG A 1 180 ? 9.372 13.171 7.966 1.00 85.75 180 ARG A O 1
ATOM 1450 N N . HIS A 1 181 ? 8.696 12.606 5.896 1.00 91.50 181 HIS A N 1
ATOM 1451 C CA . HIS A 1 181 ? 9.904 11.880 5.481 1.00 91.50 181 HIS A CA 1
ATOM 1452 C C . HIS A 1 181 ? 10.300 10.688 6.371 1.00 91.50 181 HIS A C 1
ATOM 1454 O O . HIS A 1 181 ? 11.480 10.327 6.445 1.00 91.50 181 HIS A O 1
ATOM 1460 N N . THR A 1 182 ? 9.333 10.051 7.038 1.00 95.31 182 THR A N 1
ATOM 1461 C CA . THR A 1 182 ? 9.588 8.869 7.872 1.00 95.31 182 THR A CA 1
ATOM 1462 C C . THR A 1 182 ? 8.642 7.721 7.571 1.00 95.31 182 THR A C 1
ATOM 1464 O O . THR A 1 182 ? 7.481 7.908 7.226 1.00 95.31 182 THR A O 1
ATOM 1467 N N . VAL A 1 183 ? 9.140 6.505 7.774 1.00 98.25 183 VAL A N 1
ATOM 1468 C CA . VAL A 1 183 ? 8.313 5.302 7.883 1.00 98.25 183 VAL A CA 1
ATOM 1469 C C . VAL A 1 183 ? 8.459 4.776 9.298 1.00 98.25 183 VAL A C 1
ATOM 1471 O O . VAL A 1 183 ? 9.574 4.618 9.799 1.00 98.25 183 VAL A O 1
ATOM 1474 N N . GLU A 1 184 ? 7.344 4.519 9.968 1.00 98.19 184 GLU A N 1
ATOM 1475 C CA . GLU A 1 184 ? 7.334 4.180 11.389 1.00 98.19 184 GLU A CA 1
ATOM 1476 C C . GLU A 1 184 ? 6.429 2.982 11.657 1.00 98.19 184 GLU A C 1
ATOM 1478 O O . GLU A 1 184 ? 5.386 2.822 11.025 1.00 98.19 184 GLU A O 1
ATOM 1483 N N . LYS A 1 185 ? 6.804 2.149 12.629 1.00 97.88 185 LYS A N 1
ATOM 1484 C CA . LYS A 1 185 ? 5.999 0.995 13.050 1.00 97.88 185 LYS A CA 1
ATOM 1485 C C . LYS A 1 185 ? 5.451 1.197 14.445 1.00 97.88 185 LYS A C 1
ATOM 1487 O O . LYS A 1 185 ? 6.198 1.535 15.352 1.00 97.88 185 LYS A O 1
ATOM 1492 N N . TYR A 1 186 ? 4.184 0.881 14.644 1.00 97.56 186 TYR A N 1
ATOM 1493 C CA . TYR A 1 186 ? 3.474 0.966 15.910 1.00 97.56 186 TYR A CA 1
ATOM 1494 C C . TYR A 1 186 ? 2.919 -0.396 16.313 1.00 97.56 186 TYR A C 1
ATOM 1496 O O . TYR A 1 186 ? 2.527 -1.208 15.474 1.00 97.56 186 TYR A O 1
ATOM 1504 N N . ASP A 1 187 ? 2.842 -0.630 17.619 1.00 95.25 187 ASP A N 1
ATOM 1505 C CA . ASP A 1 187 ? 2.063 -1.735 18.165 1.00 95.25 187 ASP A CA 1
ATOM 1506 C C . ASP A 1 187 ? 0.566 -1.425 18.003 1.00 95.25 187 ASP A C 1
ATOM 1508 O O . ASP A 1 187 ? 0.050 -0.471 18.596 1.00 95.25 187 ASP A O 1
ATOM 1512 N N . LEU A 1 188 ? -0.132 -2.202 17.169 1.00 96.69 188 LEU A N 1
ATOM 1513 C CA . LEU A 1 188 ? -1.528 -1.912 16.836 1.00 96.69 188 LEU A CA 1
ATOM 1514 C C . LEU A 1 188 ? -2.448 -2.120 18.039 1.00 96.69 188 LEU A C 1
ATOM 1516 O O . LEU A 1 188 ? -3.430 -1.397 18.189 1.00 96.69 188 LEU A O 1
ATOM 1520 N N . GLU A 1 189 ? -2.127 -3.072 18.916 1.00 95.75 189 GLU A N 1
ATOM 1521 C CA . GLU A 1 189 ? -2.899 -3.319 20.132 1.00 95.75 189 GLU A CA 1
ATOM 1522 C C . GLU A 1 189 ? -2.908 -2.097 21.052 1.00 95.75 189 GLU A C 1
ATOM 1524 O O . GLU A 1 189 ? -3.969 -1.697 21.539 1.00 95.75 189 GLU A O 1
ATOM 1529 N N . SER A 1 190 ? -1.742 -1.479 21.248 1.00 94.94 190 SER A N 1
ATOM 1530 C CA . SER A 1 190 ? -1.582 -0.255 22.032 1.00 94.94 190 SER A CA 1
ATOM 1531 C C . SER A 1 190 ? -2.403 0.894 21.452 1.00 94.94 190 SER A C 1
ATOM 1533 O O . SER A 1 190 ? -3.118 1.564 22.201 1.00 94.94 190 SER A O 1
ATOM 1535 N N . LEU A 1 191 ? -2.360 1.091 20.127 1.00 95.44 191 LEU A N 1
ATOM 1536 C CA . LEU A 1 191 ? -3.188 2.093 19.449 1.00 95.44 191 LEU A CA 1
ATOM 1537 C C . LEU A 1 191 ? -4.675 1.783 19.663 1.00 95.44 191 LEU A C 1
ATOM 1539 O O . LEU A 1 191 ? -5.404 2.585 20.240 1.00 95.44 191 LEU A O 1
ATOM 1543 N N . PHE A 1 192 ? -5.122 0.586 19.289 1.00 95.06 192 PHE A N 1
ATOM 1544 C CA . PHE A 1 192 ? -6.532 0.204 19.321 1.00 95.06 192 PHE A CA 1
ATOM 1545 C C . PHE A 1 192 ? -7.152 0.285 20.726 1.00 95.06 192 PHE A C 1
ATOM 1547 O O . PHE A 1 192 ? -8.300 0.719 20.890 1.00 95.06 192 PHE A O 1
ATOM 1554 N N . LYS A 1 193 ? -6.398 -0.103 21.762 1.00 94.69 193 LYS A N 1
ATOM 1555 C CA . LYS A 1 193 ? -6.852 -0.073 23.161 1.00 94.69 193 LYS A CA 1
ATOM 1556 C C . LYS A 1 193 ? -6.773 1.304 23.814 1.00 94.69 193 LYS A C 1
ATOM 1558 O O . LYS A 1 193 ? -7.348 1.470 24.890 1.00 94.69 193 LYS A O 1
ATOM 1563 N N . SER A 1 194 ? -6.116 2.282 23.192 1.00 93.06 194 SER A N 1
ATOM 1564 C CA . SER A 1 194 ? -6.089 3.651 23.705 1.00 93.06 194 SER A CA 1
ATOM 1565 C C . SER A 1 194 ? -7.501 4.234 23.817 1.00 93.06 194 SER A C 1
ATOM 1567 O O . SER A 1 194 ? -8.318 4.089 22.907 1.00 93.06 194 SER A O 1
ATOM 1569 N N . ASN A 1 195 ? -7.783 4.933 24.916 1.00 89.75 195 ASN A N 1
ATOM 1570 C CA . ASN A 1 195 ? -9.004 5.732 25.078 1.00 89.75 195 ASN A CA 1
ATOM 1571 C C . ASN A 1 195 ? -8.789 7.212 24.724 1.00 89.75 195 ASN A C 1
ATOM 1573 O O . ASN A 1 195 ? -9.736 7.992 24.766 1.00 89.75 195 ASN A O 1
ATOM 1577 N N . GLU A 1 196 ? -7.556 7.596 24.399 1.00 89.81 196 GLU A N 1
ATOM 1578 C CA . GLU A 1 196 ? -7.186 8.949 23.999 1.00 89.81 196 GLU A CA 1
ATOM 1579 C C . GLU A 1 196 ? -7.253 9.093 22.482 1.00 89.81 196 GLU A C 1
ATOM 1581 O O . GLU A 1 196 ? -6.854 8.192 21.740 1.00 89.81 196 GLU A O 1
ATOM 1586 N N . THR A 1 197 ? -7.707 10.260 22.035 1.00 87.06 197 THR A N 1
ATOM 1587 C CA . THR A 1 197 ? -7.756 10.640 20.622 1.00 87.06 197 THR A CA 1
ATOM 1588 C C . THR A 1 197 ? -6.377 10.965 20.056 1.00 87.06 197 THR A C 1
ATOM 1590 O O . THR A 1 197 ? -6.154 10.748 18.874 1.00 87.06 197 THR A O 1
ATOM 1593 N N . LYS A 1 198 ? -5.437 11.441 20.882 1.00 91.00 198 LYS A N 1
ATOM 1594 C CA . LYS A 1 198 ? -4.030 11.694 20.523 1.00 91.00 198 LYS A CA 1
ATOM 1595 C C . LYS A 1 198 ? -3.107 10.989 21.530 1.00 91.00 198 LYS A C 1
ATOM 1597 O O . LYS A 1 198 ? -2.544 11.645 22.404 1.00 91.00 198 LYS A O 1
ATOM 1602 N N . PRO A 1 199 ? -3.001 9.653 21.466 1.00 89.81 199 PRO A N 1
ATOM 1603 C CA . PRO A 1 199 ? -2.242 8.891 22.441 1.00 89.81 199 PRO A CA 1
ATOM 1604 C C . PRO A 1 199 ? -0.740 9.120 22.303 1.00 89.81 199 PRO A C 1
ATOM 1606 O O . PRO A 1 199 ? -0.195 9.127 21.200 1.00 89.81 199 PRO A O 1
ATOM 1609 N N . ASN A 1 200 ? -0.041 9.205 23.433 1.00 92.62 200 ASN A N 1
ATOM 1610 C CA . ASN A 1 200 ? 1.422 9.232 23.462 1.00 92.62 200 ASN A CA 1
ATOM 1611 C C . ASN A 1 200 ? 2.011 7.813 23.337 1.00 92.62 200 ASN A C 1
ATOM 1613 O O . ASN A 1 200 ? 2.580 7.271 24.288 1.00 92.62 200 ASN A O 1
ATOM 1617 N N . ILE A 1 201 ? 1.833 7.187 22.172 1.00 92.75 201 ILE A N 1
ATOM 1618 C CA . ILE A 1 201 ? 2.404 5.873 21.854 1.00 92.75 201 ILE A CA 1
ATOM 1619 C C . ILE A 1 201 ? 3.645 6.083 20.997 1.00 92.75 201 ILE A C 1
ATOM 1621 O O . ILE A 1 201 ? 3.577 6.653 19.913 1.00 92.75 201 ILE A O 1
ATOM 1625 N N . GLN A 1 202 ? 4.784 5.611 21.496 1.00 95.12 202 GLN A N 1
ATOM 1626 C CA . GLN A 1 202 ? 6.040 5.672 20.760 1.00 95.12 202 GLN A CA 1
ATOM 1627 C C . GLN A 1 202 ? 6.082 4.575 19.688 1.00 95.12 202 GLN A C 1
ATOM 1629 O O . GLN A 1 202 ? 5.653 3.447 19.962 1.00 95.12 202 GLN A O 1
ATOM 1634 N N . PRO A 1 203 ? 6.621 4.866 18.493 1.00 96.19 203 PRO A N 1
ATOM 1635 C CA . PRO A 1 203 ? 6.837 3.839 17.490 1.00 96.19 203 PRO A CA 1
ATOM 1636 C C . PRO A 1 203 ? 7.876 2.818 17.978 1.00 96.19 203 PRO A C 1
ATOM 1638 O O . PRO A 1 203 ? 8.828 3.134 18.692 1.00 96.19 203 PRO A O 1
ATOM 1641 N N . LEU A 1 204 ? 7.691 1.567 17.568 1.00 95.69 204 LEU A N 1
ATOM 1642 C CA . LEU A 1 204 ? 8.614 0.454 17.771 1.00 95.69 204 LEU A CA 1
ATOM 1643 C C . LEU A 1 204 ? 9.951 0.683 17.058 1.00 95.69 204 LEU A C 1
ATOM 1645 O O . LEU A 1 204 ? 10.984 0.237 17.556 1.00 95.69 204 LEU A O 1
ATOM 1649 N N . TRP A 1 205 ? 9.917 1.356 15.908 1.00 96.25 205 TRP A N 1
ATOM 1650 C CA . TRP A 1 205 ? 11.079 1.878 15.194 1.00 96.25 205 TRP A CA 1
ATOM 1651 C C . TRP A 1 205 ? 10.660 3.001 14.242 1.00 96.25 205 TRP A C 1
ATOM 1653 O O . TRP A 1 205 ? 9.492 3.111 13.863 1.00 96.25 205 TRP A O 1
ATOM 1663 N N . ILE A 1 206 ? 11.641 3.810 13.850 1.00 96.38 206 ILE A N 1
ATOM 1664 C CA . ILE A 1 206 ? 11.522 4.895 12.874 1.00 96.38 206 ILE A CA 1
ATOM 1665 C C . ILE A 1 206 ? 12.628 4.693 11.836 1.00 96.38 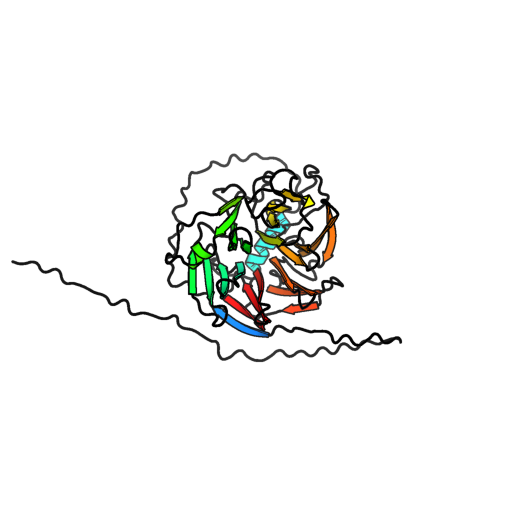206 ILE A C 1
ATOM 1667 O O . ILE A 1 206 ? 13.775 4.437 12.202 1.00 96.38 206 ILE A O 1
ATOM 1671 N N . SER A 1 207 ? 12.277 4.814 10.561 1.00 96.38 207 SER A N 1
ATOM 1672 C CA . SER A 1 207 ? 13.197 4.845 9.426 1.00 96.38 207 SER A CA 1
ATOM 1673 C C . SER A 1 207 ? 13.081 6.198 8.725 1.00 96.38 207 SER A C 1
ATOM 1675 O O . SER A 1 207 ? 11.968 6.680 8.514 1.00 96.38 207 SER A O 1
ATOM 1677 N N . GLY A 1 208 ? 14.213 6.799 8.355 1.00 91.62 208 GLY A N 1
ATOM 1678 C CA . GLY A 1 208 ? 14.286 8.171 7.841 1.00 91.62 208 GLY A CA 1
ATOM 1679 C C . GLY A 1 208 ? 14.502 9.218 8.935 1.00 91.62 208 GLY A C 1
ATOM 1680 O O . GLY A 1 208 ? 14.509 8.908 10.130 1.00 91.62 208 GLY A O 1
ATOM 1681 N N . THR A 1 209 ? 14.696 10.469 8.524 1.00 85.75 209 THR A N 1
ATOM 1682 C CA . THR A 1 209 ? 14.807 11.611 9.438 1.00 85.75 209 THR A CA 1
ATOM 1683 C C . THR A 1 209 ? 13.611 12.530 9.261 1.00 85.75 209 THR A C 1
ATOM 1685 O O . THR A 1 209 ? 13.216 12.847 8.142 1.00 85.75 209 THR A O 1
ATOM 1688 N N . LYS A 1 210 ? 13.027 12.958 10.384 1.00 79.50 210 LYS A N 1
ATOM 1689 C CA . LYS A 1 210 ? 11.962 13.961 10.361 1.00 79.50 210 LYS A CA 1
ATOM 1690 C C . LYS A 1 210 ? 12.564 15.280 9.896 1.00 79.50 210 LYS A C 1
ATOM 1692 O O . LYS A 1 210 ? 13.497 15.770 10.532 1.00 79.50 210 LYS A O 1
ATOM 1697 N N . LYS A 1 211 ? 12.015 15.850 8.829 1.00 73.19 211 LYS A N 1
ATOM 1698 C CA . LYS A 1 211 ? 12.305 17.223 8.409 1.00 73.19 211 LYS A CA 1
ATOM 1699 C C . LYS A 1 211 ? 11.129 18.134 8.759 1.00 73.19 211 LYS A C 1
ATOM 1701 O O . LYS A 1 211 ? 9.981 17.687 8.795 1.00 73.19 211 LYS A O 1
ATOM 1706 N N . THR A 1 212 ? 11.444 19.382 9.083 1.00 57.38 212 THR A N 1
ATOM 1707 C CA . THR A 1 212 ? 10.493 20.491 9.220 1.00 57.38 212 THR A CA 1
ATOM 1708 C C . THR A 1 212 ? 10.438 21.225 7.880 1.00 57.38 212 THR A C 1
ATOM 1710 O O . THR A 1 212 ? 11.494 21.527 7.330 1.00 57.38 212 THR A O 1
ATOM 1713 N N . GLY A 1 213 ? 9.237 21.485 7.360 1.00 53.09 213 GLY A N 1
ATOM 1714 C CA . GLY A 1 213 ? 9.036 22.093 6.038 1.00 53.09 213 GLY A CA 1
ATOM 1715 C C . GLY A 1 213 ? 9.033 21.090 4.877 1.00 53.09 213 GLY A C 1
ATOM 1716 O O . GLY A 1 213 ? 9.479 19.950 5.019 1.00 53.09 213 GLY A O 1
ATOM 1717 N N . ASP A 1 214 ? 8.494 21.521 3.736 1.00 52.28 214 ASP A N 1
ATOM 1718 C CA . ASP A 1 214 ? 8.604 20.796 2.471 1.00 52.28 214 ASP A CA 1
ATOM 1719 C C . ASP A 1 214 ? 10.068 20.867 2.020 1.00 52.28 214 ASP A C 1
ATOM 1721 O O . ASP A 1 214 ? 10.591 21.950 1.770 1.00 52.28 214 ASP A O 1
ATOM 1725 N N . SER A 1 215 ? 10.770 19.732 1.944 1.00 51.09 215 SER A N 1
ATOM 1726 C CA . SER A 1 215 ? 12.142 19.731 1.413 1.00 51.09 215 SER A CA 1
ATOM 1727 C C . SER A 1 215 ? 12.202 19.986 -0.098 1.00 51.09 215 SER A C 1
ATOM 1729 O O . SER A 1 215 ? 13.276 19.874 -0.694 1.00 51.09 215 SER A O 1
ATOM 1731 N N . GLY A 1 216 ? 11.054 20.266 -0.720 1.00 57.12 216 GLY A N 1
ATOM 1732 C CA . GLY A 1 216 ? 10.891 20.366 -2.154 1.00 57.12 216 GLY A CA 1
ATOM 1733 C C . GLY A 1 216 ? 11.171 19.029 -2.836 1.00 57.12 216 GLY A C 1
ATOM 1734 O O . GLY A 1 216 ? 11.435 17.993 -2.216 1.00 57.12 216 GLY A O 1
ATOM 1735 N N . ARG A 1 217 ? 11.195 19.054 -4.167 1.00 62.19 217 ARG A N 1
ATOM 1736 C CA . ARG A 1 217 ? 11.477 17.883 -5.019 1.00 62.19 217 ARG A CA 1
ATOM 1737 C C . ARG A 1 217 ? 12.972 17.516 -5.099 1.00 62.19 217 ARG A C 1
ATOM 1739 O O . ARG A 1 217 ? 13.380 16.741 -5.971 1.00 62.19 217 ARG A O 1
ATOM 1746 N N . GLY A 1 218 ? 13.789 18.069 -4.198 1.00 61.97 218 GLY A N 1
ATOM 1747 C CA . GLY A 1 218 ? 15.237 17.871 -4.142 1.00 61.97 218 GLY A CA 1
ATOM 1748 C C . GLY A 1 218 ? 15.629 16.444 -3.757 1.00 61.97 218 GLY A C 1
ATOM 1749 O O . GLY A 1 218 ? 14.971 15.785 -2.951 1.00 61.97 218 GLY A O 1
ATOM 1750 N N . PHE A 1 219 ? 16.710 15.929 -4.337 1.00 66.44 219 PHE A N 1
ATOM 1751 C CA . PHE A 1 219 ? 17.174 14.579 -4.024 1.00 66.44 219 PHE A CA 1
ATOM 1752 C C . PHE A 1 219 ? 17.696 14.494 -2.585 1.00 66.44 219 PHE A C 1
ATOM 1754 O O . PHE A 1 219 ? 18.379 15.387 -2.086 1.00 66.44 219 PHE A O 1
ATOM 1761 N N . THR A 1 220 ? 17.404 13.382 -1.917 1.00 75.06 220 THR A N 1
ATOM 1762 C CA . THR A 1 220 ? 17.954 13.084 -0.591 1.00 75.06 220 THR A CA 1
ATOM 1763 C C . THR A 1 220 ? 18.886 11.882 -0.648 1.00 75.06 220 THR A C 1
ATOM 1765 O O . THR A 1 220 ? 18.731 10.996 -1.492 1.00 75.06 220 THR A O 1
ATOM 1768 N N . ASP A 1 221 ? 19.836 11.826 0.285 1.00 80.00 221 ASP A N 1
ATOM 1769 C CA . ASP A 1 221 ? 20.768 10.705 0.410 1.00 80.00 221 ASP A CA 1
ATOM 1770 C C . ASP A 1 221 ? 20.069 9.335 0.546 1.00 80.00 221 ASP A C 1
ATOM 1772 O O . ASP A 1 221 ? 18.846 9.202 0.653 1.00 80.00 221 ASP A O 1
ATOM 1776 N N . GLU A 1 222 ? 20.860 8.264 0.536 1.00 79.00 222 GLU A N 1
ATOM 1777 C CA . GLU A 1 222 ? 20.338 6.902 0.632 1.00 79.00 222 GLU A CA 1
ATOM 1778 C C . GLU A 1 222 ? 19.584 6.607 1.939 1.00 79.00 222 GLU A C 1
ATOM 1780 O O . GLU A 1 222 ? 18.786 5.678 1.967 1.00 79.00 222 GLU A O 1
ATOM 1785 N N . PHE A 1 223 ? 19.760 7.374 3.014 1.00 82.06 223 PHE A N 1
ATOM 1786 C CA . PHE A 1 223 ? 19.127 7.114 4.312 1.00 82.06 223 PHE A CA 1
ATOM 1787 C C . PHE A 1 223 ? 17.790 7.840 4.464 1.00 82.06 223 PHE A C 1
ATOM 1789 O O . PHE A 1 223 ? 16.860 7.314 5.076 1.00 82.06 223 PHE A O 1
ATOM 1796 N N . ASN A 1 224 ? 17.658 9.006 3.846 1.00 88.06 224 ASN A N 1
ATOM 1797 C CA . ASN A 1 224 ? 16.507 9.888 3.990 1.00 88.06 224 ASN A CA 1
ATOM 1798 C C . ASN A 1 224 ? 15.425 9.624 2.944 1.00 88.06 224 ASN A C 1
ATOM 1800 O O . ASN A 1 224 ? 15.716 9.128 1.863 1.00 88.06 224 ASN A O 1
ATOM 1804 N N . TYR A 1 225 ? 14.165 9.884 3.282 1.00 91.12 225 TYR A N 1
ATOM 1805 C CA . TYR A 1 225 ? 13.070 9.826 2.314 1.00 91.12 225 TYR A CA 1
ATOM 1806 C C . TYR A 1 225 ? 12.813 11.211 1.738 1.00 91.12 225 TYR A C 1
ATOM 1808 O O . TYR A 1 225 ? 13.015 12.221 2.415 1.00 91.12 225 TYR A O 1
ATOM 1816 N N . ASN A 1 226 ? 12.290 11.247 0.519 1.00 89.12 226 ASN A N 1
ATOM 1817 C CA . ASN A 1 226 ? 11.632 12.410 -0.028 1.00 89.12 226 ASN A CA 1
ATOM 1818 C C . ASN A 1 226 ? 10.222 12.026 -0.478 1.00 89.12 226 ASN A C 1
ATOM 1820 O O . ASN A 1 226 ? 10.030 11.474 -1.562 1.00 89.12 226 ASN A O 1
ATOM 1824 N N . TRP A 1 227 ? 9.271 12.298 0.418 1.00 89.25 227 TRP A N 1
ATOM 1825 C CA . TRP A 1 227 ? 7.861 11.962 0.268 1.00 89.25 227 TRP A CA 1
ATOM 1826 C C . TRP A 1 227 ? 7.607 10.451 0.091 1.00 89.25 227 TRP A C 1
ATOM 1828 O O . TRP A 1 227 ? 7.370 9.967 -1.020 1.00 89.25 227 TRP A O 1
ATOM 1838 N N . PRO A 1 228 ? 7.714 9.659 1.177 1.00 94.88 228 PRO A N 1
ATOM 1839 C CA . PRO A 1 228 ? 7.419 8.240 1.100 1.00 94.88 228 PRO A CA 1
ATOM 1840 C C . PRO A 1 228 ? 5.903 8.034 0.931 1.00 94.88 228 PRO A C 1
ATOM 1842 O O . PRO A 1 228 ? 5.114 8.452 1.775 1.00 94.88 228 PRO A O 1
ATOM 1845 N N . GLU A 1 229 ? 5.501 7.382 -0.158 1.00 95.31 229 GLU A N 1
ATOM 1846 C CA . GLU A 1 229 ? 4.099 7.119 -0.502 1.00 95.31 229 GLU A CA 1
ATOM 1847 C C . GLU A 1 229 ? 3.668 5.740 0.020 1.00 95.31 229 GLU A C 1
ATOM 1849 O O . GLU A 1 229 ? 3.771 5.483 1.223 1.00 95.31 229 GLU A O 1
ATOM 1854 N N . MET A 1 230 ? 3.185 4.840 -0.846 1.00 97.44 230 MET A N 1
ATOM 1855 C CA . MET A 1 230 ? 2.675 3.549 -0.399 1.00 97.44 230 MET A CA 1
ATOM 1856 C C . MET A 1 230 ? 3.757 2.573 0.038 1.00 97.44 230 MET A C 1
ATOM 1858 O O . MET A 1 230 ? 4.916 2.606 -0.398 1.00 97.44 230 MET A O 1
ATOM 1862 N N . ILE A 1 231 ? 3.317 1.641 0.878 1.00 98.56 231 ILE A N 1
ATOM 1863 C CA . ILE A 1 231 ? 4.134 0.588 1.451 1.00 98.56 231 ILE A CA 1
ATOM 1864 C C . ILE A 1 231 ? 3.518 -0.794 1.225 1.00 98.56 231 ILE A C 1
ATOM 1866 O O . ILE A 1 231 ? 2.315 -1.000 1.327 1.00 98.56 231 ILE A O 1
ATOM 1870 N N . ALA A 1 232 ? 4.364 -1.791 0.970 1.00 98.31 232 ALA A N 1
ATOM 1871 C CA . ALA A 1 232 ? 3.928 -3.178 0.811 1.00 98.31 232 ALA A CA 1
ATOM 1872 C C . ALA A 1 232 ? 4.810 -4.136 1.603 1.00 98.31 232 ALA A C 1
ATOM 1874 O O . ALA A 1 232 ? 6.030 -3.987 1.654 1.00 98.31 232 ALA A O 1
ATOM 1875 N N . ILE A 1 233 ? 4.195 -5.160 2.196 1.00 97.44 233 ILE A N 1
ATOM 1876 C CA . ILE A 1 233 ? 4.892 -6.155 3.015 1.00 97.44 233 ILE A CA 1
ATOM 1877 C C . ILE A 1 233 ? 4.928 -7.490 2.274 1.00 97.44 233 ILE A C 1
ATOM 1879 O O . ILE A 1 233 ? 3.887 -8.058 1.945 1.00 97.44 233 ILE A O 1
ATOM 1883 N N . CYS A 1 234 ? 6.128 -8.027 2.070 1.00 95.69 234 CYS A N 1
ATOM 1884 C CA . CYS A 1 234 ? 6.338 -9.392 1.604 1.00 95.69 234 CYS A CA 1
ATOM 1885 C C . CYS A 1 234 ? 6.646 -10.311 2.788 1.00 95.69 234 CYS A C 1
ATOM 1887 O O . CYS A 1 234 ? 7.559 -10.062 3.579 1.00 95.69 234 CYS A O 1
ATOM 1889 N N . TYR A 1 235 ? 5.882 -11.398 2.870 1.00 92.69 235 TYR A N 1
ATOM 1890 C CA . TYR A 1 235 ? 5.980 -12.411 3.922 1.00 92.69 235 TYR A CA 1
ATOM 1891 C C . TYR A 1 235 ? 6.790 -13.645 3.500 1.00 92.69 235 TYR A C 1
ATOM 1893 O O . TYR A 1 235 ? 6.988 -14.558 4.303 1.00 92.69 235 TYR A O 1
ATOM 1901 N N . SER A 1 236 ? 7.222 -13.722 2.239 1.00 90.75 236 SER A N 1
ATOM 1902 C CA . SER A 1 236 ? 8.013 -14.847 1.749 1.00 90.75 236 SER A CA 1
ATOM 1903 C C . SER A 1 236 ? 9.511 -14.616 1.947 1.00 90.75 236 SER A C 1
ATOM 1905 O O . SER A 1 236 ? 9.984 -13.514 2.224 1.00 90.75 236 SER A O 1
ATOM 1907 N N . ASN A 1 237 ? 10.284 -15.683 1.769 1.00 89.19 237 ASN A N 1
ATOM 1908 C CA . ASN A 1 237 ? 11.741 -15.649 1.834 1.00 89.19 237 ASN A CA 1
ATOM 1909 C C . ASN A 1 237 ? 12.403 -15.284 0.493 1.00 89.19 237 ASN A C 1
ATOM 1911 O O . ASN A 1 237 ? 13.630 -15.339 0.384 1.00 89.19 237 ASN A O 1
ATOM 1915 N N . LYS A 1 238 ? 11.631 -14.913 -0.544 1.00 91.19 238 LYS A N 1
ATOM 1916 C CA . LYS A 1 238 ? 12.162 -14.628 -1.892 1.00 91.19 238 LYS A CA 1
ATOM 1917 C C . LYS A 1 238 ? 13.211 -13.514 -1.890 1.00 91.19 238 LYS A C 1
ATOM 1919 O O . LYS A 1 238 ? 14.086 -13.485 -2.752 1.00 91.19 238 LYS A O 1
ATOM 1924 N N . TYR A 1 239 ? 13.140 -12.611 -0.919 1.00 91.44 239 TYR A N 1
ATOM 1925 C CA . TYR A 1 239 ? 14.010 -11.444 -0.799 1.00 91.44 239 TYR A CA 1
ATOM 1926 C C . TYR A 1 239 ? 15.052 -11.565 0.326 1.00 91.44 239 TYR A C 1
ATOM 1928 O O . TYR A 1 239 ? 15.767 -10.605 0.610 1.00 91.44 239 TYR A O 1
ATOM 1936 N N . ASP A 1 240 ? 15.221 -12.753 0.921 1.00 87.81 240 ASP A N 1
ATOM 1937 C CA . ASP A 1 240 ? 16.228 -13.013 1.966 1.00 87.81 240 ASP A CA 1
ATOM 1938 C C . ASP A 1 240 ? 17.663 -12.734 1.510 1.00 87.81 240 ASP A C 1
ATOM 1940 O O . ASP A 1 240 ? 18.542 -12.485 2.334 1.00 87.81 240 ASP A O 1
ATOM 1944 N N . SER A 1 241 ? 17.910 -12.749 0.198 1.00 87.31 241 SER A N 1
ATOM 1945 C CA . SER A 1 241 ? 19.192 -12.370 -0.398 1.00 87.31 241 SER A CA 1
ATOM 1946 C C . SER A 1 241 ? 19.607 -10.928 -0.093 1.00 87.31 241 SER A C 1
ATOM 1948 O O . SER A 1 241 ? 20.784 -10.611 -0.220 1.00 87.31 241 SER A O 1
ATOM 1950 N N . PHE A 1 242 ? 18.671 -10.050 0.285 1.00 87.69 242 PHE A N 1
ATOM 1951 C CA . PHE A 1 242 ? 18.975 -8.672 0.689 1.00 87.69 242 PHE A CA 1
ATOM 1952 C C . PHE A 1 242 ? 19.418 -8.554 2.150 1.00 87.69 242 PHE A C 1
ATOM 1954 O O . PHE A 1 242 ? 19.849 -7.489 2.576 1.00 87.69 242 PHE A O 1
ATOM 1961 N N . ARG A 1 243 ? 19.302 -9.629 2.936 1.00 86.50 243 ARG A N 1
ATOM 1962 C CA . ARG A 1 243 ? 19.647 -9.628 4.358 1.00 86.50 243 ARG A CA 1
ATOM 1963 C C . ARG A 1 243 ? 21.105 -10.023 4.562 1.00 86.50 243 ARG A C 1
ATOM 1965 O O . ARG A 1 243 ? 21.586 -10.998 3.979 1.00 86.50 243 ARG A O 1
ATOM 1972 N N . ASN A 1 244 ? 21.779 -9.324 5.472 1.00 75.38 244 ASN A N 1
ATOM 1973 C CA . ASN A 1 244 ? 23.127 -9.679 5.908 1.00 75.38 244 ASN A CA 1
ATOM 1974 C C . ASN A 1 244 ? 23.139 -11.038 6.628 1.00 75.38 244 ASN A C 1
ATOM 1976 O O . ASN A 1 244 ? 22.229 -11.374 7.388 1.00 75.38 244 ASN A O 1
ATOM 1980 N N . GLU A 1 245 ? 24.191 -11.832 6.407 1.00 66.44 245 GLU A N 1
ATOM 1981 C CA . GLU A 1 245 ? 24.259 -13.222 6.885 1.00 66.44 245 GLU A CA 1
ATOM 1982 C C . GLU A 1 245 ? 24.443 -13.367 8.401 1.00 66.44 245 GLU A C 1
ATOM 1984 O O . GLU A 1 245 ? 24.172 -14.440 8.940 1.00 66.44 245 GLU A O 1
ATOM 1989 N N . HIS A 1 246 ? 24.903 -12.310 9.076 1.00 63.56 246 HIS A N 1
ATOM 1990 C CA . HIS A 1 246 ? 25.415 -12.404 10.441 1.00 63.56 246 HIS A CA 1
ATOM 1991 C C . HIS A 1 246 ? 24.442 -11.995 11.558 1.00 63.56 246 HIS A C 1
ATOM 1993 O O . HIS A 1 246 ? 24.607 -12.538 12.644 1.00 63.56 246 HIS A O 1
ATOM 1999 N N . ASP A 1 247 ? 23.409 -11.172 11.317 1.00 55.66 247 ASP A N 1
ATOM 2000 C CA . ASP A 1 247 ? 22.532 -10.691 12.411 1.00 55.66 247 ASP A CA 1
ATOM 2001 C C . ASP A 1 247 ? 21.010 -10.666 12.112 1.00 55.66 247 ASP A C 1
ATOM 2003 O O . ASP A 1 247 ? 20.222 -10.816 13.042 1.00 55.66 247 ASP A O 1
ATOM 2007 N N . ASP A 1 248 ? 20.555 -10.613 10.847 1.00 54.44 248 ASP A N 1
ATOM 2008 C CA . ASP A 1 248 ? 19.154 -10.229 10.538 1.00 54.44 248 ASP A CA 1
ATOM 2009 C C . ASP A 1 248 ? 18.314 -11.276 9.770 1.00 54.44 248 ASP A C 1
ATOM 2011 O O . ASP A 1 248 ? 17.113 -11.094 9.576 1.00 54.44 248 ASP A O 1
ATOM 2015 N N . LYS A 1 249 ? 18.882 -12.417 9.344 1.00 55.16 249 LYS A N 1
ATOM 2016 C CA . LYS A 1 249 ? 18.174 -13.398 8.479 1.00 55.16 249 LYS A CA 1
ATOM 2017 C C . LYS A 1 249 ? 16.947 -14.084 9.108 1.00 55.16 249 LYS A C 1
ATOM 2019 O O . LYS A 1 249 ? 16.298 -14.876 8.433 1.00 55.16 249 LYS A O 1
ATOM 2024 N N . LYS A 1 250 ? 16.642 -13.862 10.391 1.00 61.78 250 LYS A N 1
ATOM 2025 C CA . LYS A 1 250 ? 15.608 -14.628 11.116 1.00 61.78 250 LYS A CA 1
ATOM 2026 C C . LYS A 1 250 ? 14.475 -13.803 11.713 1.00 61.78 250 LYS A C 1
ATOM 2028 O O . LYS A 1 250 ? 13.519 -14.416 12.186 1.00 61.78 250 LYS A O 1
ATOM 2033 N N . LEU A 1 251 ? 14.556 -12.473 11.702 1.00 77.19 251 LEU A N 1
ATOM 2034 C CA . LEU A 1 251 ? 13.553 -11.606 12.316 1.00 77.19 251 LEU A CA 1
ATOM 2035 C C . LEU A 1 251 ? 13.088 -10.535 11.317 1.00 77.19 251 LEU A C 1
ATOM 2037 O O . LEU A 1 251 ? 13.908 -9.890 10.673 1.00 77.19 251 LEU A O 1
ATOM 2041 N N . GLY A 1 252 ? 11.775 -10.363 11.225 1.00 86.50 252 GLY A N 1
ATOM 2042 C CA . GLY A 1 252 ? 11.052 -9.457 10.338 1.00 86.50 252 GLY A CA 1
ATOM 2043 C C . GLY A 1 252 ? 10.636 -10.035 8.983 1.00 86.50 252 GLY A C 1
ATOM 2044 O O . GLY A 1 252 ? 11.156 -11.033 8.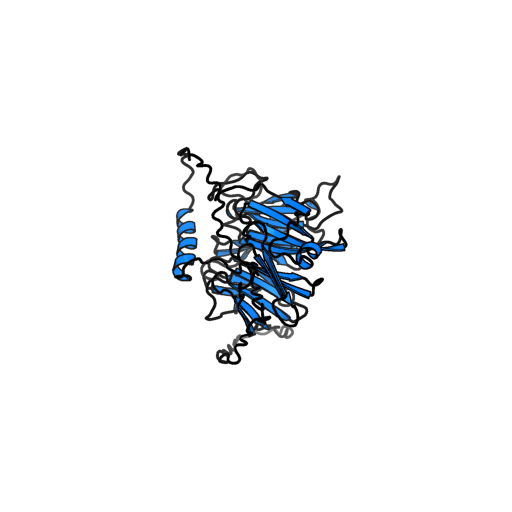480 1.00 86.50 252 GLY A O 1
ATOM 2045 N N . ASN A 1 253 ? 9.682 -9.345 8.379 1.00 93.19 253 ASN A N 1
ATOM 2046 C CA . ASN A 1 253 ? 9.271 -9.437 6.987 1.00 93.19 253 ASN A CA 1
ATOM 2047 C C . ASN A 1 253 ? 10.049 -8.401 6.154 1.00 93.19 253 ASN A C 1
ATOM 2049 O O . ASN A 1 253 ? 10.920 -7.689 6.668 1.00 93.19 253 ASN A O 1
ATOM 2053 N N . ILE A 1 254 ? 9.773 -8.343 4.855 1.00 94.69 254 ILE A N 1
ATOM 2054 C CA . ILE A 1 254 ? 10.371 -7.359 3.950 1.00 94.69 254 ILE A CA 1
ATOM 2055 C C . ILE A 1 254 ? 9.342 -6.269 3.677 1.00 94.69 254 ILE A C 1
ATOM 2057 O O . ILE A 1 254 ? 8.240 -6.574 3.230 1.00 94.69 254 ILE A O 1
ATOM 2061 N N . LEU A 1 255 ? 9.704 -5.017 3.942 1.00 97.75 255 LEU A N 1
ATOM 2062 C CA . LEU A 1 255 ? 8.892 -3.849 3.615 1.00 97.75 255 LEU A CA 1
ATOM 2063 C C . LEU A 1 255 ? 9.450 -3.178 2.368 1.00 97.75 255 LEU A C 1
ATOM 2065 O O . LEU A 1 255 ? 10.647 -2.910 2.311 1.00 97.75 255 LEU A O 1
ATOM 2069 N N . PHE A 1 256 ? 8.588 -2.863 1.416 1.00 98.44 256 PHE A N 1
ATOM 2070 C CA . PHE A 1 256 ? 8.893 -1.989 0.293 1.00 98.44 256 PHE A CA 1
ATOM 2071 C C . PHE A 1 256 ? 8.228 -0.639 0.515 1.00 98.44 256 PHE A C 1
ATOM 2073 O O . PHE A 1 256 ? 7.088 -0.599 0.973 1.00 98.44 256 PHE A O 1
ATOM 2080 N N . VAL A 1 257 ? 8.936 0.435 0.185 1.00 98.50 257 VAL A N 1
ATOM 2081 C CA . VAL A 1 257 ? 8.472 1.815 0.336 1.00 98.50 257 VAL A CA 1
ATOM 2082 C C . VAL A 1 257 ? 8.700 2.547 -0.977 1.00 98.50 257 VAL A C 1
ATOM 2084 O O . VAL A 1 257 ? 9.838 2.589 -1.455 1.00 98.50 257 VAL A O 1
ATOM 2087 N N . CYS A 1 258 ? 7.643 3.121 -1.545 1.00 97.62 258 CYS A N 1
ATOM 2088 C CA . CYS A 1 258 ? 7.753 4.074 -2.643 1.00 97.62 258 CYS A CA 1
ATOM 2089 C C . CYS A 1 258 ? 8.309 5.397 -2.117 1.00 97.62 258 CYS A C 1
ATOM 2091 O O . CYS A 1 258 ? 7.696 6.025 -1.267 1.00 97.62 258 CYS A O 1
ATOM 2093 N N . ASP A 1 259 ? 9.477 5.810 -2.596 1.00 94.81 259 ASP A N 1
ATOM 2094 C CA . ASP A 1 259 ? 10.135 7.058 -2.209 1.00 94.81 259 ASP A CA 1
ATOM 2095 C C . ASP A 1 259 ? 10.036 8.024 -3.399 1.00 94.81 259 ASP A C 1
ATOM 2097 O O . ASP A 1 259 ? 10.908 8.040 -4.279 1.00 94.81 259 ASP A O 1
ATOM 2101 N N . LYS A 1 260 ? 8.887 8.713 -3.477 1.00 91.69 260 LYS A N 1
ATOM 2102 C CA . LYS A 1 260 ? 8.320 9.294 -4.702 1.00 91.69 260 LYS A CA 1
ATOM 2103 C C . LYS A 1 260 ? 9.282 10.249 -5.392 1.00 91.69 260 LYS A C 1
ATOM 2105 O O . LYS A 1 260 ? 9.673 10.007 -6.532 1.00 91.69 260 LYS A O 1
ATOM 2110 N N . TRP A 1 261 ? 9.708 11.305 -4.705 1.00 88.19 261 TRP A N 1
ATOM 2111 C CA . TRP A 1 261 ? 10.529 12.350 -5.327 1.00 88.19 261 TRP A CA 1
ATOM 2112 C C . TRP A 1 261 ? 12.000 11.962 -5.468 1.00 88.19 261 TRP A C 1
ATOM 2114 O O . TRP A 1 261 ? 12.725 12.540 -6.276 1.00 88.19 261 TRP A O 1
ATOM 2124 N N . ASN A 1 262 ? 12.433 10.904 -4.780 1.00 88.44 262 ASN A N 1
ATOM 2125 C CA . ASN A 1 262 ? 13.720 10.273 -5.056 1.00 88.44 262 ASN A CA 1
ATOM 2126 C C . ASN A 1 262 ? 13.667 9.273 -6.232 1.00 88.44 262 ASN A C 1
ATOM 2128 O O . ASN A 1 262 ? 14.696 8.676 -6.551 1.00 88.44 262 ASN A O 1
ATOM 2132 N N . ASN A 1 263 ? 12.500 9.061 -6.861 1.00 90.88 263 ASN A N 1
ATOM 2133 C CA . ASN A 1 263 ? 12.280 8.112 -7.961 1.00 90.88 263 ASN A CA 1
ATOM 2134 C C . ASN A 1 263 ? 12.828 6.706 -7.676 1.00 90.88 263 ASN A C 1
ATOM 2136 O O . ASN A 1 263 ? 13.453 6.067 -8.528 1.00 90.88 263 ASN A O 1
ATOM 2140 N N . ARG A 1 264 ? 12.602 6.208 -6.456 1.00 92.81 264 ARG A N 1
ATOM 2141 C CA . ARG A 1 264 ? 13.164 4.928 -6.014 1.00 92.81 264 ARG A CA 1
ATOM 2142 C C . ARG A 1 264 ? 12.231 4.145 -5.109 1.00 92.81 264 ARG A C 1
ATOM 2144 O O . ARG A 1 264 ? 11.257 4.666 -4.578 1.00 92.81 264 ARG A O 1
ATOM 2151 N N . ILE A 1 265 ? 12.571 2.877 -4.918 1.00 96.00 265 ILE A N 1
ATOM 2152 C CA . ILE A 1 265 ? 11.967 2.001 -3.922 1.00 96.00 265 ILE A CA 1
ATOM 2153 C C . ILE A 1 265 ? 13.019 1.677 -2.864 1.00 96.00 265 ILE A C 1
ATOM 2155 O O . ILE A 1 265 ? 14.115 1.199 -3.184 1.00 96.00 265 ILE A O 1
ATOM 2159 N N . LYS A 1 266 ? 12.673 1.888 -1.593 1.00 95.50 266 LYS A N 1
ATOM 2160 C CA . LYS A 1 266 ? 13.474 1.409 -0.462 1.00 95.50 266 LYS A CA 1
ATOM 2161 C C . LYS A 1 266 ? 12.942 0.079 0.048 1.00 95.50 266 LYS A C 1
ATOM 2163 O O . LYS A 1 266 ? 11.736 -0.144 0.093 1.00 95.50 266 LYS A O 1
ATOM 2168 N N . ILE A 1 267 ? 13.855 -0.797 0.456 1.00 95.56 267 ILE A N 1
ATOM 2169 C CA . ILE A 1 267 ? 13.547 -2.077 1.087 1.00 95.56 267 ILE A CA 1
ATOM 2170 C C . ILE A 1 267 ? 14.044 -2.049 2.524 1.00 95.56 267 ILE A C 1
ATOM 2172 O O . ILE A 1 267 ? 15.243 -1.872 2.750 1.00 95.56 267 ILE A O 1
ATOM 2176 N N . LEU A 1 268 ? 13.151 -2.287 3.481 1.00 95.62 268 LEU A N 1
ATOM 2177 C CA . LEU A 1 268 ? 13.474 -2.344 4.903 1.00 95.62 268 LEU A CA 1
ATOM 2178 C C . LEU A 1 268 ? 13.207 -3.727 5.500 1.00 95.62 268 LEU A C 1
ATOM 2180 O O . LEU A 1 268 ? 12.386 -4.506 5.009 1.00 95.62 268 LEU A O 1
ATOM 2184 N N . ASN A 1 269 ? 13.866 -3.998 6.622 1.00 94.12 269 ASN A N 1
ATOM 2185 C CA . ASN A 1 269 ? 13.467 -5.050 7.541 1.00 94.12 269 ASN A CA 1
ATOM 2186 C C . ASN A 1 269 ? 12.357 -4.530 8.470 1.00 94.12 269 ASN A C 1
ATOM 2188 O O . ASN A 1 269 ? 12.568 -3.567 9.205 1.00 94.12 269 ASN A O 1
ATOM 2192 N N . THR A 1 270 ? 11.189 -5.177 8.505 1.00 94.69 270 THR A N 1
ATOM 2193 C CA . THR A 1 270 ? 10.089 -4.753 9.398 1.00 94.69 270 THR A CA 1
ATOM 2194 C C . THR A 1 270 ? 10.368 -4.997 10.887 1.00 94.69 270 THR A C 1
ATOM 2196 O O . THR A 1 270 ? 9.620 -4.522 11.750 1.00 94.69 270 THR A O 1
ATOM 2199 N N . PHE A 1 271 ? 11.416 -5.751 11.232 1.00 92.69 271 PHE A N 1
ATOM 2200 C CA . PHE A 1 271 ? 11.778 -5.993 12.628 1.00 92.69 271 PHE A CA 1
ATOM 2201 C C . PHE A 1 271 ? 12.326 -4.737 13.315 1.00 92.69 271 PHE A C 1
ATOM 2203 O O . PHE A 1 271 ? 11.901 -4.421 14.429 1.00 92.69 271 PHE A O 1
ATOM 2210 N N . ASP A 1 272 ? 13.239 -4.028 12.653 1.00 92.12 272 ASP A N 1
ATOM 2211 C CA . ASP A 1 272 ? 13.996 -2.906 13.215 1.00 92.12 272 ASP A CA 1
ATOM 2212 C C . ASP A 1 272 ? 14.010 -1.648 12.331 1.00 92.12 272 ASP A C 1
ATOM 2214 O O . ASP A 1 272 ? 14.637 -0.656 12.697 1.00 92.12 272 ASP A O 1
ATOM 2218 N N . GLY A 1 273 ? 13.329 -1.670 11.182 1.00 93.69 273 GLY A N 1
ATOM 2219 C CA . GLY A 1 273 ? 13.259 -0.546 10.250 1.00 93.69 273 GLY A CA 1
ATOM 2220 C C . GLY A 1 273 ? 14.553 -0.299 9.472 1.00 93.69 273 GLY A C 1
ATOM 2221 O O . GLY A 1 273 ? 14.647 0.701 8.752 1.00 93.69 273 GLY A O 1
ATOM 2222 N N . LYS A 1 274 ? 15.562 -1.178 9.593 1.00 92.62 274 LYS A N 1
ATOM 2223 C CA . LYS A 1 274 ? 16.836 -1.005 8.889 1.00 92.62 274 LYS A CA 1
ATOM 2224 C C . LYS A 1 274 ? 16.667 -1.181 7.391 1.00 92.62 274 LYS A C 1
ATOM 2226 O O . LYS A 1 274 ? 16.023 -2.120 6.923 1.00 92.62 274 LYS A O 1
ATOM 2231 N N . GLN A 1 275 ? 17.342 -0.314 6.649 1.00 93.38 275 GLN A N 1
ATOM 2232 C CA . GLN A 1 275 ? 17.465 -0.418 5.206 1.00 93.38 275 GLN A CA 1
ATOM 2233 C C . GLN A 1 275 ? 18.278 -1.650 4.811 1.00 93.38 275 GLN A C 1
ATOM 2235 O O . GLN A 1 275 ? 19.400 -1.852 5.272 1.00 93.38 275 GLN A O 1
ATOM 2240 N N . LEU A 1 276 ? 17.697 -2.459 3.932 1.00 91.69 276 LEU A N 1
ATOM 2241 C CA . LEU A 1 276 ? 18.316 -3.642 3.342 1.00 91.69 276 LEU A CA 1
ATOM 2242 C C . LEU A 1 276 ? 18.849 -3.345 1.943 1.00 91.69 276 LEU A C 1
ATOM 2244 O O . LEU A 1 276 ? 19.914 -3.827 1.563 1.00 91.69 276 LEU A O 1
ATOM 2248 N N . LYS A 1 277 ? 18.087 -2.579 1.156 1.00 91.38 277 LYS A N 1
ATOM 2249 C CA . LYS A 1 277 ? 18.419 -2.276 -0.236 1.00 91.38 277 LYS A CA 1
ATOM 2250 C C . LYS A 1 277 ? 17.641 -1.065 -0.738 1.00 91.38 277 LYS A C 1
ATOM 2252 O O . LYS A 1 277 ? 16.557 -0.775 -0.242 1.00 91.38 277 LYS A O 1
ATOM 2257 N N . ILE A 1 278 ? 18.175 -0.419 -1.765 1.00 91.19 278 ILE A N 1
ATOM 2258 C CA . ILE A 1 278 ? 17.487 0.574 -2.589 1.00 91.19 278 ILE A CA 1
ATOM 2259 C C . ILE A 1 278 ? 17.653 0.172 -4.053 1.00 91.19 278 ILE A C 1
ATOM 2261 O O . ILE A 1 278 ? 18.660 -0.436 -4.427 1.00 91.19 278 ILE A O 1
ATOM 2265 N N . PHE A 1 279 ? 16.649 0.468 -4.869 1.00 90.44 279 PHE A N 1
ATOM 2266 C CA . PHE A 1 279 ? 16.742 0.423 -6.324 1.00 90.44 279 PHE A CA 1
ATOM 2267 C C . PHE A 1 279 ? 15.805 1.469 -6.931 1.00 90.44 279 PHE A C 1
ATOM 2269 O O . PHE A 1 279 ? 14.803 1.832 -6.317 1.00 90.44 279 PHE A O 1
ATOM 2276 N N . GLY A 1 280 ? 16.112 1.927 -8.140 1.00 86.75 280 GLY A N 1
ATOM 2277 C CA . GLY A 1 280 ? 15.508 3.143 -8.684 1.00 86.75 280 GLY A CA 1
ATOM 2278 C C . GLY A 1 280 ? 16.427 4.349 -8.525 1.00 86.75 280 GLY A C 1
ATOM 2279 O O . GLY A 1 280 ? 17.068 4.487 -7.483 1.00 86.75 280 GLY A O 1
ATOM 2280 N N . GLU A 1 281 ? 16.510 5.184 -9.556 1.00 73.56 281 GLU A N 1
ATOM 2281 C CA . GLU A 1 281 ? 17.340 6.394 -9.591 1.00 73.56 281 GLU A CA 1
ATOM 2282 C C . GLU A 1 281 ? 16.563 7.543 -10.272 1.00 73.56 281 GLU A C 1
ATOM 2284 O O . GLU A 1 281 ? 15.815 7.315 -11.229 1.00 73.56 281 GLU A O 1
ATOM 2289 N N . LYS A 1 282 ? 16.749 8.782 -9.781 1.00 64.44 282 LYS A N 1
ATOM 2290 C CA . LYS A 1 282 ? 16.384 10.028 -10.483 1.00 64.44 282 LYS A CA 1
ATOM 2291 C C . LYS A 1 282 ? 17.580 10.426 -11.364 1.00 64.44 282 LYS A C 1
ATOM 2293 O O . LYS A 1 282 ? 18.650 10.716 -10.840 1.00 64.44 282 LYS A O 1
ATOM 2298 N N . GLY A 1 283 ? 17.405 10.450 -12.686 1.00 53.78 283 GLY A N 1
ATOM 2299 C CA . GLY A 1 283 ? 18.453 10.857 -13.637 1.00 53.78 283 GLY A CA 1
ATOM 2300 C C . GLY A 1 283 ? 19.523 9.789 -13.937 1.00 53.78 283 GLY A C 1
ATOM 2301 O O . GLY A 1 283 ? 19.381 8.624 -13.589 1.00 53.78 283 GLY A O 1
ATOM 2302 N N . ASN A 1 284 ? 20.604 10.183 -14.628 1.00 42.44 284 ASN A N 1
ATOM 2303 C CA . ASN A 1 284 ? 21.681 9.298 -15.124 1.00 42.44 284 ASN A CA 1
ATOM 2304 C C . ASN A 1 284 ? 22.733 8.893 -14.059 1.00 42.44 284 ASN A C 1
ATOM 2306 O O . ASN A 1 284 ? 23.835 8.442 -14.410 1.00 42.44 284 ASN A O 1
ATOM 2310 N N . SER A 1 285 ? 22.463 9.098 -12.770 1.00 45.47 285 SER A N 1
ATOM 2311 C CA . SER A 1 285 ? 23.428 8.863 -11.695 1.00 45.47 285 SER A CA 1
ATOM 2312 C C . SER A 1 285 ? 23.574 7.367 -11.409 1.00 45.47 285 SER A C 1
ATOM 2314 O O . SER A 1 285 ? 22.933 6.827 -10.527 1.00 45.47 285 SER A O 1
ATOM 2316 N N . ARG A 1 286 ? 24.510 6.708 -12.111 1.00 47.22 286 ARG A N 1
ATOM 2317 C CA . ARG A 1 286 ? 24.906 5.283 -11.959 1.00 47.22 286 ARG A CA 1
ATOM 2318 C C . ARG A 1 286 ? 25.358 4.855 -10.544 1.00 47.22 286 ARG A C 1
ATOM 2320 O O . ARG A 1 286 ? 25.973 3.795 -10.398 1.00 47.22 286 ARG A O 1
ATOM 2327 N N . GLU A 1 287 ? 25.161 5.683 -9.527 1.00 49.28 287 GLU A N 1
ATOM 2328 C CA . GLU A 1 287 ? 25.733 5.548 -8.192 1.00 49.28 287 GLU A CA 1
ATOM 2329 C C . GLU A 1 287 ? 25.094 4.418 -7.372 1.00 49.28 287 GLU A C 1
ATOM 2331 O O . GLU A 1 287 ? 25.790 3.824 -6.549 1.00 49.28 287 GLU A O 1
ATOM 2336 N N . LEU A 1 288 ? 23.837 4.028 -7.638 1.00 54.91 288 LEU A N 1
ATOM 2337 C CA . LEU A 1 288 ? 23.176 2.902 -6.955 1.00 54.91 288 LEU A CA 1
ATOM 2338 C C . LEU A 1 288 ? 23.224 1.598 -7.773 1.00 54.91 288 LEU A C 1
ATOM 2340 O O . LEU A 1 288 ? 22.786 0.543 -7.301 1.00 54.91 288 LEU A O 1
ATOM 2344 N N . GLY A 1 289 ? 23.796 1.631 -8.983 1.00 51.59 289 GLY A N 1
ATOM 2345 C CA . GLY A 1 289 ? 24.022 0.451 -9.823 1.00 51.59 289 GLY A CA 1
ATOM 2346 C C . GLY A 1 289 ? 22.736 -0.222 -10.318 1.00 51.59 289 GLY A C 1
ATOM 2347 O O . GLY A 1 289 ? 22.759 -1.405 -10.674 1.00 51.59 289 GLY A O 1
ATOM 2348 N N . SER A 1 290 ? 21.615 0.507 -10.327 1.00 64.12 290 SER A N 1
ATOM 2349 C CA . SER A 1 290 ? 20.296 0.016 -10.727 1.00 64.12 290 SER A CA 1
ATOM 2350 C C . SER A 1 290 ? 19.872 0.632 -12.061 1.00 64.12 290 SER A C 1
ATOM 2352 O O . SER A 1 290 ? 19.520 1.797 -12.112 1.00 64.12 290 SER A O 1
ATOM 2354 N N . ASN A 1 291 ? 19.762 -0.165 -13.129 1.00 74.00 291 ASN A N 1
ATOM 2355 C CA . ASN A 1 291 ? 19.230 0.291 -14.432 1.00 74.00 291 ASN A CA 1
ATOM 2356 C C . ASN A 1 291 ? 17.689 0.423 -14.447 1.00 74.00 291 ASN A C 1
ATOM 2358 O O . ASN A 1 291 ? 17.044 0.174 -15.467 1.00 74.00 291 ASN A O 1
ATOM 2362 N N . ILE A 1 292 ? 17.082 0.692 -13.294 1.00 87.19 292 ILE A N 1
ATOM 2363 C CA . ILE A 1 292 ? 15.634 0.814 -13.137 1.00 87.19 292 ILE A CA 1
ATOM 2364 C C . ILE A 1 292 ? 15.350 2.290 -12.925 1.00 87.19 292 ILE A C 1
ATOM 2366 O O . ILE A 1 292 ? 15.742 2.842 -11.908 1.00 87.19 292 ILE A O 1
ATOM 2370 N N . GLU A 1 293 ? 14.648 2.904 -13.863 1.00 88.12 293 GLU A N 1
ATOM 2371 C CA . GLU A 1 293 ? 14.184 4.286 -13.740 1.00 88.12 293 GLU A CA 1
ATOM 2372 C C . GLU A 1 293 ? 12.726 4.275 -13.288 1.00 88.12 293 GLU A C 1
ATOM 2374 O O . GLU A 1 293 ? 11.908 3.588 -13.905 1.00 88.12 293 GLU A O 1
ATOM 2379 N N . PHE A 1 294 ? 12.381 5.011 -12.236 1.00 90.81 294 PHE A N 1
ATOM 2380 C CA . PHE A 1 294 ? 10.982 5.271 -11.895 1.00 90.81 294 PHE A CA 1
ATOM 2381 C C . PHE A 1 294 ? 10.600 6.702 -12.257 1.00 90.81 294 PHE A C 1
ATOM 2383 O O . PHE A 1 294 ? 11.455 7.576 -12.370 1.00 90.81 294 PHE A O 1
ATOM 2390 N N . ARG A 1 295 ? 9.300 6.922 -12.448 1.00 89.88 295 ARG A N 1
ATOM 2391 C CA . ARG A 1 295 ? 8.703 8.250 -12.605 1.00 89.88 295 ARG A CA 1
ATOM 2392 C C . ARG A 1 295 ? 7.640 8.418 -11.537 1.00 89.88 295 ARG A C 1
ATOM 2394 O O . ARG A 1 295 ? 6.519 7.954 -11.727 1.00 89.88 295 ARG A O 1
ATOM 2401 N N . GLU A 1 296 ? 8.055 8.985 -10.413 1.00 90.81 296 GLU A N 1
ATOM 2402 C CA . GLU A 1 296 ? 7.257 9.203 -9.210 1.00 90.81 296 GLU A CA 1
ATOM 2403 C C . GLU A 1 296 ? 6.509 7.932 -8.788 1.00 90.81 296 GLU A C 1
ATOM 2405 O O . GLU A 1 296 ? 5.296 7.816 -8.985 1.00 90.81 296 GLU A O 1
ATOM 2410 N N . PRO A 1 297 ? 7.236 6.909 -8.292 1.00 95.81 297 PRO A N 1
ATOM 2411 C CA . PRO A 1 297 ? 6.598 5.691 -7.819 1.00 95.81 297 PRO A CA 1
ATOM 2412 C C . PRO A 1 297 ? 5.651 6.046 -6.670 1.00 95.81 297 PRO A C 1
ATOM 2414 O O . PRO A 1 297 ? 6.069 6.693 -5.712 1.00 95.81 297 PRO A O 1
ATOM 2417 N N . TRP A 1 298 ? 4.394 5.620 -6.772 1.00 96.06 298 TRP A N 1
ATOM 2418 C CA . TRP A 1 298 ? 3.356 5.976 -5.806 1.00 96.06 298 TRP A CA 1
ATOM 2419 C C . TRP A 1 298 ? 2.853 4.751 -5.056 1.00 96.06 298 TRP A C 1
ATOM 2421 O O . TRP A 1 298 ? 3.158 4.555 -3.882 1.00 96.06 298 TRP A O 1
ATOM 2431 N N . GLY A 1 299 ? 2.106 3.900 -5.752 1.00 97.00 299 GLY A N 1
ATOM 2432 C CA . GLY A 1 299 ? 1.511 2.682 -5.229 1.00 97.00 299 GLY A CA 1
ATOM 2433 C C . GLY A 1 299 ? 2.423 1.480 -5.404 1.00 97.00 299 GLY A C 1
ATOM 2434 O O . GLY A 1 299 ? 3.129 1.362 -6.407 1.00 97.00 299 GLY A O 1
ATOM 2435 N N . ILE A 1 300 ? 2.381 0.551 -4.448 1.00 98.44 300 ILE A N 1
ATOM 2436 C CA . ILE A 1 300 ? 3.134 -0.701 -4.518 1.00 98.44 300 ILE A CA 1
ATOM 2437 C C . ILE A 1 300 ?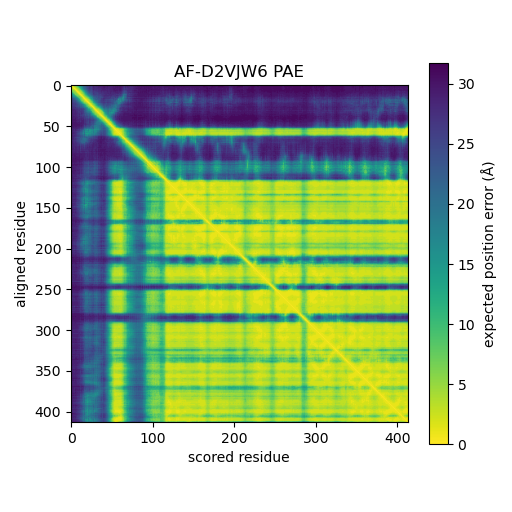 2.310 -1.887 -4.017 1.00 98.44 300 ILE A C 1
ATOM 2439 O O . ILE A 1 300 ? 1.677 -1.834 -2.970 1.00 98.44 300 ILE A O 1
ATOM 2443 N N . SER A 1 301 ? 2.335 -2.992 -4.763 1.00 97.62 301 SER A N 1
ATOM 2444 C CA . SER A 1 301 ? 1.693 -4.249 -4.371 1.00 97.62 301 SER A CA 1
ATOM 2445 C C . SER A 1 301 ? 2.538 -5.456 -4.765 1.00 97.62 301 SER A C 1
ATOM 2447 O O . SER A 1 301 ? 3.426 -5.371 -5.615 1.00 97.62 301 SER A O 1
ATOM 2449 N N . LEU A 1 302 ? 2.259 -6.595 -4.140 1.00 96.94 302 LEU A N 1
ATOM 2450 C CA . LEU A 1 302 ? 2.937 -7.865 -4.387 1.00 96.94 302 LEU A CA 1
ATOM 2451 C C . LEU A 1 302 ? 1.919 -8.892 -4.863 1.00 96.94 302 LEU A C 1
ATOM 2453 O O . LEU A 1 302 ? 0.866 -9.056 -4.244 1.00 96.94 302 LEU A O 1
ATOM 2457 N N . ASP A 1 303 ? 2.246 -9.610 -5.934 1.00 95.25 303 ASP A N 1
ATOM 2458 C CA . ASP A 1 303 ? 1.418 -10.730 -6.372 1.00 95.25 303 ASP A CA 1
ATOM 2459 C C . ASP A 1 303 ? 1.752 -12.053 -5.663 1.00 95.25 303 ASP A C 1
ATOM 2461 O O . ASP A 1 303 ? 2.631 -12.137 -4.806 1.00 95.25 303 ASP A O 1
ATOM 2465 N N . ASN A 1 304 ? 1.036 -13.123 -6.017 1.00 92.75 304 ASN A N 1
ATOM 2466 C CA . ASN A 1 304 ? 1.213 -14.455 -5.426 1.00 92.75 304 ASN A CA 1
ATOM 2467 C C . ASN A 1 304 ? 2.585 -15.100 -5.691 1.00 92.75 304 ASN A C 1
ATOM 2469 O O . ASN A 1 304 ? 2.903 -16.116 -5.073 1.00 92.75 304 ASN A O 1
ATOM 2473 N N . GLN A 1 305 ? 3.371 -14.550 -6.614 1.00 93.25 305 GLN A N 1
ATOM 2474 C CA . GLN A 1 305 ? 4.729 -14.983 -6.922 1.00 93.25 305 GLN A CA 1
ATOM 2475 C C . GLN A 1 305 ? 5.762 -14.050 -6.288 1.00 93.25 305 GLN A C 1
ATOM 2477 O O . GLN A 1 305 ? 6.951 -14.178 -6.591 1.00 93.25 305 GLN A O 1
ATOM 2482 N N . ASP A 1 306 ? 5.326 -13.115 -5.439 1.00 94.94 306 ASP A N 1
ATOM 2483 C CA . ASP A 1 306 ? 6.129 -12.026 -4.897 1.00 94.94 306 ASP A CA 1
ATOM 2484 C C . ASP A 1 306 ? 6.850 -11.269 -6.023 1.00 94.94 306 ASP A C 1
ATOM 2486 O O . ASP A 1 306 ? 8.075 -11.105 -6.020 1.00 94.94 306 ASP A O 1
ATOM 2490 N N . ARG A 1 307 ? 6.124 -10.922 -7.086 1.00 94.88 307 ARG A N 1
ATOM 2491 C CA . ARG A 1 307 ? 6.563 -9.905 -8.046 1.00 94.88 307 ARG A CA 1
ATOM 2492 C C . ARG A 1 307 ? 5.982 -8.574 -7.601 1.00 94.88 307 ARG A C 1
ATOM 2494 O O . ARG A 1 307 ? 4.864 -8.520 -7.091 1.00 94.88 307 ARG A O 1
ATOM 2501 N N . ILE A 1 308 ? 6.768 -7.520 -7.765 1.00 96.38 308 ILE A N 1
ATOM 2502 C CA . ILE A 1 308 ? 6.423 -6.179 -7.301 1.00 96.38 308 ILE A CA 1
ATOM 2503 C C . ILE A 1 308 ? 5.716 -5.458 -8.433 1.00 96.38 308 ILE A C 1
ATOM 2505 O O . ILE A 1 308 ? 6.221 -5.443 -9.552 1.00 96.38 308 ILE A O 1
ATOM 2509 N N . TRP A 1 309 ? 4.592 -4.831 -8.135 1.00 96.62 309 TRP A N 1
ATOM 2510 C CA . TRP A 1 309 ? 3.858 -3.973 -9.048 1.00 96.62 309 TRP A CA 1
ATOM 2511 C C . TRP A 1 309 ? 3.870 -2.562 -8.493 1.00 96.62 309 TRP A C 1
ATOM 2513 O O . TRP A 1 309 ? 3.436 -2.356 -7.365 1.00 96.62 309 TRP A O 1
ATOM 2523 N N . VAL A 1 310 ? 4.398 -1.621 -9.268 1.00 97.69 310 VAL A N 1
ATOM 2524 C CA . VAL A 1 310 ? 4.585 -0.228 -8.857 1.00 97.69 310 VAL A CA 1
ATOM 2525 C C . VAL A 1 310 ? 3.835 0.673 -9.822 1.00 97.69 310 VAL A C 1
ATOM 2527 O O . VAL A 1 310 ? 4.162 0.678 -11.010 1.00 97.69 310 VAL A O 1
ATOM 2530 N N . SER A 1 311 ? 2.849 1.426 -9.346 1.00 96.25 311 SER A N 1
ATOM 2531 C CA . SER A 1 311 ? 2.264 2.509 -10.139 1.00 96.25 311 SER A CA 1
ATOM 2532 C C . SER A 1 311 ? 3.241 3.681 -10.194 1.00 96.25 311 SER A C 1
ATOM 2534 O O . SER A 1 311 ? 3.877 4.049 -9.207 1.00 96.25 311 SER A O 1
ATOM 2536 N N . GLN A 1 312 ? 3.409 4.228 -11.391 1.00 93.44 312 GLN A N 1
ATOM 2537 C CA . GLN A 1 312 ? 4.263 5.373 -11.665 1.00 93.44 312 GLN A CA 1
ATOM 2538 C C . GLN A 1 312 ? 3.341 6.542 -11.986 1.00 93.44 312 GLN A C 1
ATOM 2540 O O . GLN A 1 312 ? 2.750 6.553 -13.067 1.00 93.44 312 GLN A O 1
ATOM 2545 N N . PHE A 1 313 ? 3.211 7.483 -11.051 1.00 92.31 313 PHE A N 1
ATOM 2546 C CA . PHE A 1 313 ? 2.268 8.597 -11.133 1.00 92.31 313 PHE A CA 1
ATOM 2547 C C . PHE A 1 313 ? 2.504 9.412 -12.412 1.00 92.31 313 PHE A C 1
ATOM 2549 O O . PHE A 1 313 ? 1.708 9.343 -13.351 1.00 92.31 313 PHE A O 1
ATOM 2556 N N . ALA A 1 314 ? 3.685 10.027 -12.521 1.00 88.81 314 ALA A N 1
ATOM 2557 C CA . ALA A 1 314 ? 4.115 10.780 -13.701 1.00 88.81 314 ALA A CA 1
ATOM 2558 C C . ALA A 1 314 ? 4.406 9.881 -14.922 1.00 88.81 314 ALA A C 1
ATOM 2560 O O . ALA A 1 314 ? 4.582 10.343 -16.047 1.00 88.81 314 ALA A O 1
ATOM 2561 N N . GLY A 1 315 ? 4.513 8.565 -14.713 1.00 88.19 315 GLY A N 1
ATOM 2562 C CA . GLY A 1 315 ? 4.672 7.594 -15.792 1.00 88.19 315 GLY A CA 1
ATOM 2563 C C . GLY A 1 315 ? 3.359 7.164 -16.446 1.00 88.19 315 GLY A C 1
ATOM 2564 O O . GLY A 1 315 ? 3.420 6.540 -17.505 1.00 88.19 315 GLY A O 1
ATOM 2565 N N . HIS A 1 316 ? 2.212 7.432 -15.813 1.00 91.75 316 HIS A N 1
ATOM 2566 C CA . HIS A 1 316 ? 0.885 6.953 -16.218 1.00 91.75 316 HIS A CA 1
ATOM 2567 C C . HIS A 1 316 ? 0.852 5.447 -16.546 1.00 91.75 316 HIS A C 1
ATOM 2569 O O . HIS A 1 316 ? 0.263 5.006 -17.532 1.00 91.75 316 HIS A O 1
ATOM 2575 N N . CYS A 1 317 ? 1.577 4.642 -15.770 1.00 92.25 317 CYS A N 1
ATOM 2576 C CA . CYS A 1 317 ? 1.714 3.210 -16.024 1.00 92.25 317 CYS A CA 1
ATOM 2577 C C . CYS A 1 317 ? 2.018 2.436 -14.741 1.00 92.25 317 CYS A C 1
ATOM 2579 O O . CYS A 1 317 ? 2.363 3.009 -13.708 1.00 92.25 317 CYS A O 1
ATOM 2581 N N . VAL A 1 318 ? 1.946 1.109 -14.821 1.00 94.62 318 VAL A N 1
ATOM 2582 C CA . VAL A 1 318 ? 2.359 0.192 -13.757 1.00 94.62 318 VAL A CA 1
ATOM 2583 C C . VAL A 1 318 ? 3.554 -0.632 -14.215 1.00 94.62 318 VAL A C 1
ATOM 2585 O O . VAL A 1 318 ? 3.516 -1.310 -15.240 1.00 94.62 318 VAL A O 1
ATOM 2588 N N . LYS A 1 319 ? 4.622 -0.624 -13.423 1.00 93.88 319 LYS A N 1
ATOM 2589 C CA . LYS A 1 319 ? 5.839 -1.396 -13.658 1.00 93.88 319 LYS A CA 1
ATOM 2590 C C . LYS A 1 319 ? 5.848 -2.666 -12.811 1.00 93.88 319 LYS A C 1
ATOM 2592 O O . LYS A 1 319 ? 5.716 -2.597 -11.593 1.00 93.88 319 LYS A O 1
ATOM 2597 N N . ARG A 1 320 ? 6.059 -3.820 -13.448 1.00 93.69 320 ARG A N 1
ATOM 2598 C CA . ARG A 1 320 ? 6.327 -5.101 -12.786 1.00 93.69 320 ARG A CA 1
ATOM 2599 C C . ARG A 1 320 ? 7.821 -5.325 -12.634 1.00 93.69 320 ARG A C 1
ATOM 2601 O O . ARG A 1 320 ? 8.570 -5.222 -13.609 1.00 93.69 320 ARG A O 1
ATOM 2608 N N . LEU A 1 321 ? 8.235 -5.718 -11.437 1.00 93.94 321 LEU A N 1
ATOM 2609 C CA . LEU A 1 321 ? 9.603 -6.092 -11.129 1.00 93.94 321 LEU A CA 1
ATOM 2610 C C . LEU A 1 321 ? 9.691 -7.481 -10.511 1.00 93.94 321 LEU A C 1
ATOM 2612 O O . LEU A 1 321 ? 8.838 -7.904 -9.730 1.00 93.94 321 LEU A O 1
ATOM 2616 N N . GLU A 1 322 ? 10.796 -8.157 -10.800 1.00 92.12 322 GLU A N 1
ATOM 2617 C CA . GLU A 1 322 ? 11.126 -9.452 -10.222 1.00 92.12 322 GLU A CA 1
ATOM 2618 C C . GLU A 1 322 ? 12.489 -9.419 -9.533 1.00 92.12 322 GLU A C 1
ATOM 2620 O O . GLU A 1 322 ? 13.406 -8.717 -9.957 1.00 92.12 322 GLU A O 1
ATOM 2625 N N . ASN A 1 323 ? 12.631 -10.217 -8.472 1.00 90.81 323 ASN A N 1
ATOM 2626 C CA . ASN A 1 323 ? 13.929 -10.484 -7.865 1.00 90.81 323 ASN A CA 1
ATOM 2627 C C . ASN A 1 323 ? 14.582 -11.703 -8.514 1.00 90.81 323 ASN A C 1
ATOM 2629 O O . ASN A 1 323 ? 14.162 -12.839 -8.281 1.00 90.81 323 ASN A O 1
ATOM 2633 N N . GLN A 1 324 ? 15.649 -11.469 -9.267 1.00 88.38 324 GLN A N 1
ATOM 2634 C CA . GLN A 1 324 ? 16.516 -12.495 -9.828 1.00 88.38 324 GLN A CA 1
ATOM 2635 C C . GLN A 1 324 ? 17.761 -12.639 -8.951 1.00 88.38 324 GLN A C 1
ATOM 2637 O O . GLN A 1 324 ? 18.820 -12.089 -9.234 1.00 88.38 324 GLN A O 1
ATOM 2642 N N . VAL A 1 325 ? 17.620 -13.388 -7.853 1.00 84.12 325 VAL A N 1
ATOM 2643 C CA . VAL A 1 325 ? 18.728 -13.743 -6.941 1.00 84.12 325 VAL A CA 1
ATOM 2644 C C . VAL A 1 325 ? 19.460 -12.507 -6.395 1.00 84.12 325 VAL A C 1
ATOM 2646 O O . VAL A 1 325 ? 20.676 -12.369 -6.487 1.00 84.12 325 VAL A O 1
ATOM 2649 N N . GLY A 1 326 ? 18.708 -11.576 -5.815 1.00 82.81 326 GLY A N 1
ATOM 2650 C CA . GLY A 1 326 ? 19.261 -10.366 -5.214 1.00 82.81 326 GLY A CA 1
ATOM 2651 C C . GLY A 1 326 ? 19.442 -9.208 -6.197 1.00 82.81 326 GLY A C 1
ATOM 2652 O O . GLY A 1 326 ? 19.857 -8.123 -5.782 1.00 82.81 326 GLY A O 1
ATOM 2653 N N . GLN A 1 327 ? 19.106 -9.392 -7.472 1.00 85.94 327 GLN A N 1
ATOM 2654 C CA . GLN A 1 327 ? 19.037 -8.322 -8.457 1.00 85.94 327 GLN A CA 1
ATOM 2655 C C . GLN A 1 327 ? 17.582 -8.057 -8.835 1.00 85.94 327 GLN A C 1
ATOM 2657 O O . GLN A 1 327 ? 16.883 -8.953 -9.301 1.00 85.94 327 GLN A O 1
ATOM 2662 N N . MET A 1 328 ? 17.134 -6.816 -8.648 1.00 91.19 328 MET A N 1
ATOM 2663 C CA . MET A 1 328 ? 15.836 -6.391 -9.159 1.00 91.19 328 MET A CA 1
ATOM 2664 C C . MET A 1 328 ? 15.941 -6.162 -10.662 1.00 91.19 328 MET A C 1
ATOM 2666 O O . MET A 1 328 ? 16.896 -5.540 -11.129 1.00 91.19 328 MET A O 1
ATOM 2670 N N . VAL A 1 329 ? 14.959 -6.657 -11.406 1.00 89.88 329 VAL A N 1
ATOM 2671 C CA . VAL A 1 329 ? 14.842 -6.433 -12.848 1.00 89.88 329 VAL A CA 1
ATOM 2672 C C . VAL A 1 329 ? 13.429 -5.991 -13.189 1.00 89.88 329 VAL A C 1
ATOM 2674 O O . VAL A 1 329 ? 12.467 -6.439 -12.564 1.00 89.88 329 VAL A O 1
ATOM 2677 N N . VAL A 1 330 ? 13.307 -5.116 -14.186 1.00 89.25 330 VAL A N 1
ATOM 2678 C CA . VAL A 1 330 ? 12.008 -4.807 -14.788 1.00 89.25 330 VAL A CA 1
ATOM 2679 C C . VAL A 1 330 ? 11.624 -5.966 -15.688 1.00 89.25 330 VAL A C 1
ATOM 2681 O O . VAL A 1 330 ? 12.398 -6.355 -16.561 1.00 89.25 330 VAL A O 1
ATOM 2684 N N . ASP A 1 331 ? 10.432 -6.495 -15.471 1.00 86.12 331 ASP A N 1
ATOM 2685 C CA . ASP A 1 331 ? 9.897 -7.599 -16.261 1.00 86.12 331 ASP A CA 1
ATOM 2686 C C . ASP A 1 331 ? 8.829 -7.110 -17.247 1.00 86.12 331 ASP A C 1
ATOM 2688 O O . ASP A 1 331 ? 8.804 -7.507 -18.409 1.00 86.12 331 ASP A O 1
ATOM 2692 N N . GLN A 1 332 ? 7.979 -6.172 -16.820 1.00 85.88 332 GLN A N 1
ATOM 2693 C CA . GLN A 1 332 ? 6.919 -5.630 -17.666 1.00 85.88 332 GLN A CA 1
ATOM 2694 C C . GLN A 1 332 ? 6.572 -4.189 -17.282 1.00 85.88 332 GLN A C 1
ATOM 2696 O O . GLN A 1 332 ? 6.732 -3.787 -16.133 1.00 85.88 332 GLN A O 1
ATOM 2701 N N . CYS A 1 333 ? 6.063 -3.415 -18.238 1.00 87.88 333 CYS A N 1
ATOM 2702 C CA . CYS A 1 333 ? 5.390 -2.143 -17.992 1.00 87.88 333 CYS A CA 1
ATOM 2703 C C . CYS A 1 333 ? 4.011 -2.206 -18.656 1.00 87.88 333 CYS A C 1
ATOM 2705 O O . CYS A 1 333 ? 3.920 -2.611 -19.816 1.00 87.88 333 CYS A O 1
ATOM 2707 N N . LEU A 1 334 ? 2.961 -1.876 -17.910 1.00 86.19 334 LEU A N 1
ATOM 2708 C CA . LEU A 1 334 ? 1.563 -1.950 -18.323 1.00 86.19 334 LEU A CA 1
ATOM 2709 C C . LEU A 1 334 ? 0.915 -0.576 -18.282 1.00 86.19 334 LEU A C 1
ATOM 2711 O O . LEU A 1 334 ? 1.171 0.196 -17.363 1.00 86.19 334 LEU A O 1
ATOM 2715 N N . GLY A 1 335 ? 0.010 -0.329 -19.222 1.00 80.62 335 GLY A N 1
ATOM 2716 C CA . GLY A 1 335 ? -0.653 0.960 -19.343 1.00 80.62 335 GLY A CA 1
ATOM 2717 C C . GLY A 1 335 ? 0.226 2.025 -19.992 1.00 80.62 335 GLY A C 1
ATOM 2718 O O . GLY A 1 335 ? 1.435 1.865 -20.171 1.00 80.62 335 GLY A O 1
ATOM 2719 N N . ASP A 1 336 ? -0.440 3.100 -20.364 1.00 81.25 336 ASP A N 1
ATOM 2720 C CA . ASP A 1 336 ? 0.096 4.378 -20.805 1.00 81.25 336 ASP A CA 1
ATOM 2721 C C . ASP A 1 336 ? -0.983 5.439 -20.527 1.00 81.25 336 ASP A C 1
ATOM 2723 O O . ASP A 1 336 ? -2.064 5.107 -20.031 1.00 81.25 336 ASP A O 1
ATOM 2727 N N . SER A 1 337 ? -0.726 6.693 -20.901 1.00 79.88 337 SER A N 1
ATOM 2728 C CA . SER A 1 337 ? -1.679 7.794 -20.720 1.00 79.88 337 SER A CA 1
ATOM 2729 C C . SER A 1 337 ? -3.007 7.636 -21.472 1.00 79.88 337 SER A C 1
ATOM 2731 O O . SER A 1 337 ? -3.925 8.416 -21.236 1.00 79.88 337 SER A O 1
ATOM 2733 N N . MET A 1 338 ? -3.141 6.666 -22.387 1.00 77.19 338 MET A N 1
ATOM 2734 C CA . MET A 1 338 ? -4.417 6.335 -23.031 1.00 77.19 338 MET A CA 1
ATOM 2735 C C . MET A 1 338 ? -5.222 5.292 -22.246 1.00 77.19 338 MET A C 1
ATOM 2737 O O . MET A 1 338 ? -6.407 5.114 -22.529 1.00 77.19 338 MET A O 1
ATOM 2741 N N . ILE A 1 339 ? -4.582 4.568 -21.323 1.00 78.12 339 ILE A N 1
ATOM 2742 C CA . ILE A 1 339 ? -5.177 3.484 -20.530 1.00 78.12 339 ILE A CA 1
ATOM 2743 C C . ILE A 1 339 ? -5.400 3.910 -19.075 1.00 78.12 339 ILE A C 1
ATOM 2745 O O . ILE A 1 339 ? -6.391 3.488 -18.488 1.00 78.12 339 ILE A O 1
ATOM 2749 N N . MET A 1 340 ? -4.489 4.696 -18.499 1.00 86.00 340 MET A N 1
ATOM 2750 C CA . MET A 1 340 ? -4.602 5.244 -17.145 1.00 86.00 340 MET A CA 1
ATOM 2751 C C . MET A 1 340 ? -3.952 6.621 -17.059 1.00 86.00 340 MET A C 1
ATOM 2753 O O . MET A 1 340 ? -3.016 6.898 -17.804 1.00 86.00 340 MET A O 1
ATOM 2757 N N . TYR A 1 341 ? -4.390 7.464 -16.128 1.00 89.44 341 TYR A N 1
ATOM 2758 C CA . TYR A 1 341 ? -3.825 8.795 -15.929 1.00 89.44 341 TYR A CA 1
ATOM 2759 C C . TYR A 1 341 ? -3.538 9.023 -14.446 1.00 89.44 341 TYR A C 1
ATOM 2761 O O . TYR A 1 341 ? -4.437 9.013 -13.611 1.00 89.44 341 TYR A O 1
ATOM 2769 N N . ASN A 1 342 ? -2.264 9.241 -14.115 1.00 90.81 342 ASN A N 1
ATOM 2770 C CA . ASN A 1 342 ? -1.805 9.487 -12.741 1.00 90.81 342 ASN A CA 1
ATOM 2771 C C . ASN A 1 342 ? -2.251 8.401 -11.733 1.00 90.81 342 ASN A C 1
ATOM 2773 O O . ASN A 1 342 ? -2.993 8.678 -10.789 1.00 90.81 342 ASN A O 1
ATOM 2777 N N . PRO A 1 343 ? -1.839 7.133 -11.919 1.00 94.62 343 PRO A N 1
ATOM 2778 C CA . PRO A 1 343 ? -2.234 6.051 -11.022 1.00 94.62 343 PRO A CA 1
ATOM 2779 C C . PRO A 1 343 ? -1.631 6.234 -9.617 1.00 94.62 343 PRO A C 1
ATOM 2781 O O . PRO A 1 343 ? -0.423 6.432 -9.482 1.00 94.62 343 PRO A O 1
ATOM 2784 N N . LEU A 1 344 ? -2.468 6.110 -8.582 1.00 95.50 344 LEU A N 1
ATOM 2785 C CA . LEU A 1 344 ? -2.089 6.154 -7.165 1.00 95.50 344 LEU A CA 1
ATOM 2786 C C . LEU A 1 344 ? -2.014 4.732 -6.606 1.00 95.50 344 LEU A C 1
ATOM 2788 O O . LEU A 1 344 ? -1.134 3.965 -7.000 1.00 95.50 344 LEU A O 1
ATOM 2792 N N . GLY A 1 345 ? -2.925 4.355 -5.707 1.00 96.31 345 GLY A N 1
ATOM 2793 C CA . GLY A 1 345 ? -2.914 3.060 -5.053 1.00 96.31 345 GLY A CA 1
ATOM 2794 C C . GLY A 1 345 ? -3.108 1.873 -5.984 1.00 96.31 345 GLY A C 1
ATOM 2795 O O . GLY A 1 345 ? -3.773 1.948 -7.017 1.00 96.31 345 GLY A O 1
ATOM 2796 N N . ILE A 1 346 ? -2.492 0.752 -5.618 1.00 97.19 346 ILE A N 1
ATOM 2797 C CA . ILE A 1 346 ? -2.534 -0.492 -6.383 1.00 97.19 346 ILE A CA 1
ATOM 2798 C C . ILE A 1 346 ? -2.710 -1.678 -5.444 1.00 97.19 346 ILE A C 1
ATOM 2800 O O . ILE A 1 346 ? -2.006 -1.821 -4.447 1.00 97.19 346 ILE A O 1
ATOM 2804 N N . PHE A 1 347 ? -3.616 -2.580 -5.804 1.00 97.25 347 PHE A N 1
ATOM 2805 C CA . PHE A 1 347 ? -3.914 -3.768 -5.021 1.00 97.25 347 PHE A CA 1
ATOM 2806 C C . PHE A 1 347 ? -3.997 -5.004 -5.906 1.00 97.25 347 PHE A C 1
ATOM 2808 O O . PHE A 1 347 ? -4.722 -5.044 -6.902 1.00 97.25 347 PHE A O 1
ATOM 2815 N N . TYR A 1 348 ? -3.280 -6.049 -5.510 1.00 95.94 348 TYR A N 1
ATOM 2816 C CA . TYR A 1 348 ? -3.381 -7.358 -6.133 1.00 95.94 348 TYR A CA 1
ATOM 2817 C C . TYR A 1 348 ? -4.608 -8.133 -5.620 1.00 95.94 348 TYR A C 1
ATOM 2819 O O . TYR A 1 348 ? -4.666 -8.583 -4.469 1.00 95.94 348 TYR A O 1
ATOM 2827 N N . ASP A 1 349 ? -5.583 -8.343 -6.507 1.00 94.19 349 ASP A N 1
ATOM 2828 C CA . ASP A 1 349 ? -6.703 -9.254 -6.280 1.00 94.19 349 ASP A CA 1
ATOM 2829 C C . ASP A 1 349 ? -6.267 -10.695 -6.578 1.00 94.19 349 ASP A C 1
ATOM 2831 O O . ASP A 1 349 ? -6.215 -11.141 -7.728 1.00 94.19 349 ASP A O 1
ATOM 2835 N N . LYS A 1 350 ? -5.989 -11.451 -5.514 1.00 90.06 350 LYS A N 1
ATOM 2836 C CA . LYS A 1 350 ? -5.498 -12.831 -5.593 1.00 90.06 350 LYS A CA 1
ATOM 2837 C C . LYS A 1 350 ? -6.527 -13.834 -6.105 1.00 90.06 350 LYS A C 1
ATOM 2839 O O . LYS A 1 350 ? -6.133 -14.915 -6.534 1.00 90.06 350 LYS A O 1
ATOM 2844 N N . LEU A 1 351 ? -7.823 -13.534 -5.987 1.00 88.31 351 LEU A N 1
ATOM 2845 C CA . LEU A 1 351 ? -8.884 -14.431 -6.451 1.00 88.31 351 LEU A CA 1
ATOM 2846 C C . LEU A 1 351 ? -9.164 -14.202 -7.933 1.00 88.31 351 LEU A C 1
ATOM 2848 O O . LEU A 1 351 ? -9.376 -15.166 -8.664 1.00 88.31 351 LEU A O 1
ATOM 2852 N N . GLY A 1 352 ? -9.143 -12.938 -8.360 1.00 85.94 352 GLY A N 1
ATOM 2853 C CA . GLY A 1 352 ? -9.302 -12.548 -9.759 1.00 85.94 352 GLY A CA 1
ATOM 2854 C C . GLY A 1 352 ? -8.021 -12.617 -10.594 1.00 85.94 352 GLY A C 1
ATOM 2855 O O . GLY A 1 352 ? -8.114 -12.471 -11.805 1.00 85.94 352 GLY A O 1
ATOM 2856 N N . ASN A 1 353 ? -6.853 -12.819 -9.969 1.00 88.81 353 ASN A N 1
ATOM 2857 C CA . ASN A 1 353 ? -5.531 -12.732 -10.603 1.00 88.81 353 ASN A CA 1
ATOM 2858 C C . ASN A 1 353 ? -5.377 -11.452 -11.448 1.00 88.81 353 ASN A C 1
ATOM 2860 O O . ASN A 1 353 ? -5.044 -11.495 -12.631 1.00 88.81 353 ASN A O 1
ATOM 2864 N N . ARG A 1 354 ? -5.675 -10.307 -10.831 1.00 92.12 354 ARG A N 1
ATOM 2865 C CA . ARG A 1 354 ? -5.752 -8.994 -11.486 1.00 92.12 354 ARG A CA 1
ATOM 2866 C C . ARG A 1 354 ? -5.249 -7.893 -10.559 1.00 92.12 354 ARG A C 1
ATOM 2868 O O . ARG A 1 354 ? -5.144 -8.097 -9.349 1.00 92.12 354 ARG A O 1
ATOM 2875 N N . LEU A 1 355 ? -4.951 -6.733 -11.125 1.00 94.19 355 LEU A N 1
ATOM 2876 C CA . LEU A 1 355 ? -4.612 -5.523 -10.379 1.00 94.19 355 LEU A CA 1
ATOM 2877 C C . LEU A 1 355 ? -5.809 -4.586 -10.377 1.00 94.19 355 LEU A C 1
ATOM 2879 O O . LEU A 1 355 ? -6.413 -4.360 -11.423 1.00 94.19 355 LEU A O 1
ATOM 2883 N N . LEU A 1 356 ? -6.120 -4.044 -9.207 1.00 96.12 356 LEU A N 1
ATOM 2884 C CA . LEU A 1 356 ? -7.011 -2.907 -9.037 1.00 96.12 356 LEU A CA 1
ATOM 2885 C C . LEU A 1 356 ? -6.136 -1.678 -8.816 1.00 96.12 356 LEU A C 1
ATOM 2887 O O . LEU A 1 356 ? -5.286 -1.694 -7.929 1.00 96.12 356 LEU A O 1
ATOM 2891 N N . ILE A 1 357 ? -6.310 -0.652 -9.638 1.00 96.44 357 ILE A N 1
ATOM 2892 C CA . ILE A 1 357 ? -5.467 0.543 -9.633 1.00 96.44 357 ILE A CA 1
ATOM 2893 C C . ILE A 1 357 ? -6.371 1.750 -9.453 1.00 96.44 357 ILE A C 1
ATOM 2895 O O . ILE A 1 357 ? -7.297 1.937 -10.237 1.00 96.44 357 ILE A O 1
ATOM 2899 N N . ALA A 1 358 ? -6.099 2.560 -8.439 1.00 96.19 358 ALA A N 1
ATOM 2900 C CA . ALA A 1 358 ? -6.730 3.852 -8.260 1.00 96.19 358 ALA A CA 1
ATOM 2901 C C . ALA A 1 358 ? -6.215 4.809 -9.344 1.00 96.19 358 ALA A C 1
ATOM 2903 O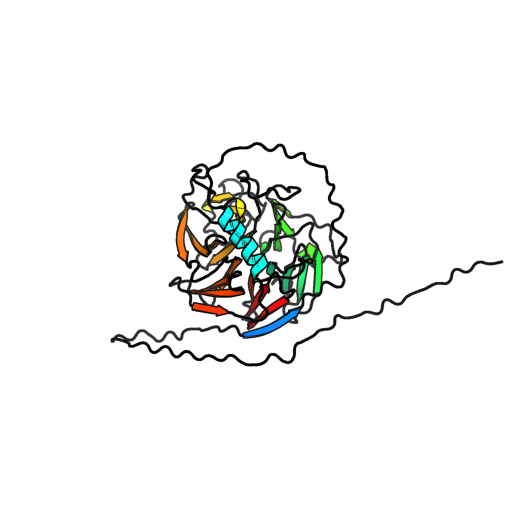 O . ALA A 1 358 ? -5.116 5.355 -9.267 1.00 96.19 358 ALA A O 1
ATOM 2904 N N . ASP A 1 359 ? -6.998 4.936 -10.407 1.00 93.94 359 ASP A N 1
ATOM 2905 C CA . ASP A 1 359 ? -6.710 5.744 -11.583 1.00 93.94 359 ASP A CA 1
ATOM 2906 C C . ASP A 1 359 ? -7.219 7.156 -11.320 1.00 93.94 359 ASP A C 1
ATOM 2908 O O . ASP A 1 359 ? -8.356 7.511 -11.650 1.00 93.94 359 ASP A O 1
ATOM 2912 N N . SER A 1 360 ? -6.419 7.916 -10.573 1.00 89.94 360 SER A N 1
ATOM 2913 C CA . SER A 1 360 ? -6.897 9.146 -9.951 1.00 89.94 360 SER A CA 1
ATOM 2914 C C . SER A 1 360 ? -7.228 10.235 -10.968 1.00 89.94 360 SER A C 1
ATOM 2916 O O . SER A 1 360 ? -8.149 11.015 -10.734 1.00 89.94 360 SER A O 1
ATOM 2918 N N . GLY A 1 361 ? -6.574 10.235 -12.132 1.00 86.94 361 GLY A N 1
ATOM 2919 C CA . GLY A 1 361 ? -6.831 11.211 -13.185 1.00 86.94 361 GLY A CA 1
ATOM 2920 C C . GLY A 1 361 ? -8.109 10.970 -13.959 1.00 86.94 361 GLY A C 1
ATOM 2921 O O . GLY A 1 361 ? -8.739 11.929 -14.397 1.00 86.94 361 GLY A O 1
ATOM 2922 N N . GLU A 1 362 ? -8.539 9.716 -14.042 1.00 88.31 362 GLU A N 1
ATOM 2923 C CA . GLU A 1 362 ? -9.862 9.359 -14.552 1.00 88.31 362 GLU A CA 1
ATOM 2924 C C . GLU A 1 362 ? -10.909 9.260 -13.428 1.00 88.31 362 GLU A C 1
ATOM 2926 O O . GLU A 1 362 ? -12.098 9.080 -13.692 1.00 88.31 362 GLU A O 1
ATOM 2931 N N . CYS A 1 363 ? -10.492 9.388 -12.162 1.00 91.56 363 CYS A N 1
ATOM 2932 C CA . CYS A 1 363 ? -11.321 9.168 -10.977 1.00 91.56 363 CYS A CA 1
ATOM 2933 C C . CYS A 1 363 ? -12.010 7.792 -10.992 1.00 91.56 363 CYS A C 1
ATOM 2935 O O . CYS A 1 363 ? -13.199 7.682 -10.686 1.00 91.56 363 CYS A O 1
ATOM 2937 N N . THR A 1 364 ? -11.289 6.733 -11.370 1.00 93.50 364 THR A N 1
ATOM 2938 C CA . THR A 1 364 ? -11.834 5.365 -11.442 1.00 93.50 364 THR A CA 1
ATOM 2939 C C . THR A 1 364 ? -10.935 4.347 -10.747 1.00 93.50 364 THR A C 1
ATOM 2941 O O . THR A 1 364 ? -9.823 4.662 -10.335 1.00 93.50 364 THR A O 1
ATOM 2944 N N . ILE A 1 365 ? -11.414 3.105 -10.613 1.00 95.69 365 ILE A N 1
ATOM 2945 C CA . ILE A 1 365 ? -10.532 1.960 -10.354 1.00 95.69 365 ILE A CA 1
ATOM 2946 C C . ILE A 1 365 ? -10.332 1.188 -11.649 1.00 95.69 365 ILE A C 1
ATOM 2948 O O . ILE A 1 365 ? -11.230 0.455 -12.064 1.00 95.69 365 ILE A O 1
ATOM 2952 N N . SER A 1 366 ? -9.159 1.315 -12.254 1.00 94.19 366 SER A N 1
ATOM 2953 C CA . SER A 1 366 ? -8.767 0.563 -13.443 1.00 94.19 366 SER A CA 1
ATOM 2954 C C . SER A 1 366 ? -8.396 -0.876 -13.073 1.00 94.19 366 SER A C 1
ATOM 2956 O O . SER A 1 366 ? -7.686 -1.124 -12.095 1.00 94.19 366 SER A O 1
ATOM 2958 N N . ILE A 1 367 ? -8.892 -1.844 -13.846 1.00 93.25 367 ILE A N 1
ATOM 2959 C CA . ILE A 1 367 ? -8.679 -3.278 -13.628 1.00 93.25 367 ILE A CA 1
ATOM 2960 C C . ILE A 1 367 ? -7.791 -3.828 -14.741 1.00 93.25 367 ILE A C 1
ATOM 2962 O O . ILE A 1 367 ? -8.192 -3.841 -15.907 1.00 93.25 367 ILE A O 1
ATOM 2966 N N . LEU A 1 368 ? -6.608 -4.331 -14.385 1.00 90.88 368 LEU A N 1
ATOM 2967 C CA . LEU A 1 368 ? -5.693 -4.977 -15.330 1.00 90.88 368 LEU A CA 1
ATOM 2968 C C . LEU A 1 368 ? -5.581 -6.475 -15.070 1.00 90.88 368 LEU A C 1
ATOM 2970 O O . LEU A 1 368 ? -5.410 -6.907 -13.930 1.00 90.88 368 LEU A O 1
ATOM 2974 N N . ASP A 1 369 ? -5.599 -7.261 -16.139 1.00 86.50 369 ASP A N 1
ATOM 2975 C CA . ASP A 1 369 ? -5.343 -8.696 -16.087 1.00 86.50 369 ASP A CA 1
ATOM 2976 C C . ASP A 1 369 ? -3.853 -8.961 -15.840 1.00 86.50 369 ASP A C 1
ATOM 2978 O O . ASP A 1 369 ? -2.996 -8.427 -16.546 1.00 86.50 369 ASP A O 1
ATOM 2982 N N . LEU A 1 370 ? -3.520 -9.799 -14.856 1.00 83.25 370 LEU A N 1
ATOM 2983 C CA . LEU A 1 370 ? -2.124 -10.013 -14.464 1.00 83.25 370 LEU A CA 1
ATOM 2984 C C . LEU A 1 370 ? -1.352 -10.915 -15.442 1.00 83.25 370 LEU A C 1
ATOM 2986 O O . LEU A 1 370 ? -0.122 -10.862 -15.492 1.00 83.25 370 LEU A O 1
ATOM 2990 N N . GLU A 1 371 ? -2.056 -11.774 -16.186 1.00 76.56 371 GLU A N 1
ATOM 2991 C CA . GLU A 1 371 ? -1.448 -12.733 -17.114 1.00 76.56 371 GLU A CA 1
ATOM 2992 C C . GLU A 1 371 ? -1.102 -12.079 -18.454 1.00 76.56 371 GLU A C 1
ATOM 2994 O O . GLU A 1 371 ? 0.031 -12.167 -18.928 1.00 76.56 371 GLU A O 1
ATOM 2999 N N . SER A 1 372 ? -2.071 -11.393 -19.055 1.00 79.25 372 SER A N 1
ATOM 3000 C CA . SER A 1 372 ? -1.917 -10.713 -20.338 1.00 79.25 372 SER A CA 1
ATOM 3001 C C . SER A 1 372 ? -1.409 -9.279 -20.204 1.00 79.25 372 SER A C 1
ATOM 3003 O O . SER A 1 372 ? -0.858 -8.741 -21.164 1.00 79.25 372 SER A O 1
ATOM 3005 N N . GLY A 1 373 ? -1.573 -8.660 -19.032 1.00 76.69 373 GLY A N 1
ATOM 3006 C CA . GLY A 1 373 ? -1.246 -7.257 -18.800 1.00 76.69 373 GLY A CA 1
ATOM 3007 C C . GLY A 1 373 ? -2.250 -6.267 -19.393 1.00 76.69 373 GLY A C 1
ATOM 3008 O O . GLY A 1 373 ? -2.004 -5.063 -19.393 1.00 76.69 373 GLY A O 1
ATOM 3009 N N . ASN A 1 374 ? -3.360 -6.755 -19.947 1.00 84.06 374 ASN A N 1
ATOM 3010 C CA . ASN A 1 374 ? -4.321 -5.914 -20.644 1.00 84.06 374 ASN A CA 1
ATOM 3011 C C . ASN A 1 374 ? -5.301 -5.249 -19.681 1.00 84.06 374 ASN A C 1
ATOM 3013 O O . ASN A 1 374 ? -5.699 -5.825 -18.667 1.00 84.06 374 ASN A O 1
ATOM 3017 N N . PHE A 1 375 ? -5.761 -4.067 -20.077 1.00 88.31 375 PHE A N 1
ATOM 3018 C CA . PHE A 1 375 ? -6.918 -3.432 -19.469 1.00 88.31 375 PHE A CA 1
ATOM 3019 C C . PHE A 1 375 ? -8.173 -4.287 -19.659 1.00 88.31 375 PHE A C 1
ATOM 3021 O O . PHE A 1 375 ? -8.475 -4.726 -20.773 1.00 88.31 375 PHE A O 1
ATOM 3028 N N . MET A 1 376 ? -8.884 -4.532 -18.560 1.00 88.44 376 MET A N 1
ATOM 3029 C CA . MET A 1 376 ? -10.096 -5.344 -18.531 1.00 88.44 376 MET A CA 1
ATOM 3030 C C . MET A 1 376 ? -11.351 -4.479 -18.454 1.00 88.44 376 MET A C 1
ATOM 3032 O O . MET A 1 376 ? -12.267 -4.668 -19.253 1.00 88.44 376 MET A O 1
ATOM 3036 N N . ASP A 1 377 ? -11.413 -3.595 -17.458 1.00 89.62 377 ASP A N 1
ATOM 3037 C CA . ASP A 1 377 ? -12.592 -2.798 -17.109 1.00 89.62 377 ASP A CA 1
ATOM 3038 C C . ASP A 1 377 ? -12.209 -1.685 -16.116 1.00 89.62 377 ASP A C 1
ATOM 3040 O O . ASP A 1 377 ? -11.099 -1.700 -15.579 1.00 89.62 377 ASP A O 1
ATOM 3044 N N . SER A 1 378 ? -13.146 -0.784 -15.810 1.00 91.12 378 SER A N 1
ATOM 3045 C CA . SER A 1 378 ? -13.010 0.191 -14.722 1.00 91.12 378 SER A CA 1
ATOM 3046 C C . SER A 1 378 ? -14.237 0.210 -13.813 1.00 91.12 378 SER A C 1
ATOM 3048 O O . SER A 1 378 ? -15.381 0.225 -14.271 1.00 91.12 378 SER A O 1
ATOM 3050 N N . ILE A 1 379 ? -14.013 0.291 -12.501 1.00 93.69 379 ILE A N 1
ATOM 3051 C CA . ILE A 1 379 ? -15.074 0.606 -11.538 1.00 93.69 379 ILE A CA 1
ATOM 3052 C C . ILE A 1 379 ? -15.245 2.120 -11.520 1.00 93.69 379 ILE A C 1
ATOM 3054 O O . ILE A 1 379 ? -14.306 2.859 -11.225 1.00 93.69 379 ILE A O 1
ATOM 3058 N N . THR A 1 380 ? -16.458 2.578 -11.815 1.00 92.88 380 THR A N 1
ATOM 3059 C CA . THR A 1 380 ? -16.793 4.002 -11.877 1.00 92.88 380 THR A CA 1
ATOM 3060 C C . THR A 1 380 ? -17.862 4.352 -10.852 1.00 92.88 380 THR A C 1
ATOM 3062 O O . THR A 1 380 ? -18.726 3.540 -10.514 1.00 92.88 380 THR A O 1
ATOM 3065 N N . ASN A 1 381 ? -17.817 5.586 -10.361 1.00 91.12 381 ASN A N 1
ATOM 3066 C CA . ASN A 1 381 ? -18.837 6.143 -9.489 1.00 91.12 381 ASN A CA 1
ATOM 3067 C C . ASN A 1 381 ? -18.925 7.649 -9.738 1.00 91.12 381 ASN A C 1
ATOM 3069 O O . ASN A 1 381 ? -17.910 8.335 -9.745 1.00 91.12 381 ASN A O 1
ATOM 3073 N N . SER A 1 382 ? -20.133 8.190 -9.905 1.00 88.50 382 SER A N 1
ATOM 3074 C CA . SER A 1 382 ? -20.326 9.630 -10.138 1.00 88.50 382 SER A CA 1
ATOM 3075 C C . SER A 1 382 ? -19.846 10.517 -8.979 1.00 88.50 382 SER A C 1
ATOM 3077 O O . SER A 1 382 ? -19.696 11.730 -9.142 1.00 88.50 382 SER A O 1
ATOM 3079 N N . SER A 1 383 ? -19.658 9.929 -7.797 1.00 88.38 383 SER A N 1
ATOM 3080 C CA . SER A 1 383 ? -19.150 10.605 -6.605 1.00 88.38 383 SER A CA 1
ATOM 3081 C C . SER A 1 383 ? -17.628 10.551 -6.470 1.00 88.38 383 SER A C 1
ATOM 3083 O O . SER A 1 383 ? -17.116 11.220 -5.580 1.00 88.38 383 SER A O 1
ATOM 3085 N N . PHE A 1 384 ? -16.914 9.805 -7.323 1.00 90.94 384 PHE A N 1
ATOM 3086 C CA . PHE A 1 384 ? -15.452 9.824 -7.327 1.00 90.94 384 PHE A CA 1
ATOM 3087 C C . PHE A 1 384 ? -14.914 11.188 -7.789 1.00 90.94 384 PHE A C 1
ATOM 3089 O O . PHE A 1 384 ? -15.535 11.882 -8.603 1.00 90.94 384 PHE A O 1
ATOM 3096 N N . ARG A 1 385 ? -13.792 11.593 -7.201 1.00 87.38 385 ARG A N 1
ATOM 3097 C CA . ARG A 1 385 ? -13.122 12.892 -7.333 1.00 87.38 385 ARG A CA 1
ATOM 3098 C C . ARG A 1 385 ? -11.603 12.764 -7.358 1.00 87.38 385 ARG A C 1
ATOM 3100 O O . ARG A 1 385 ? -10.963 13.536 -8.051 1.00 87.38 385 ARG A O 1
ATOM 3107 N N . CYS A 1 386 ? -11.035 11.844 -6.589 1.00 88.44 386 CYS A N 1
ATOM 3108 C CA . CYS A 1 386 ? -9.633 11.444 -6.671 1.00 88.44 386 CYS A CA 1
ATOM 3109 C C . CYS A 1 386 ? -9.490 10.142 -5.894 1.00 88.44 386 CYS A C 1
ATOM 3111 O O . CYS A 1 386 ? -9.248 10.127 -4.684 1.00 88.44 386 CYS A O 1
ATOM 3113 N N . VAL A 1 387 ? -9.746 9.033 -6.577 1.00 93.31 387 VAL A N 1
ATOM 3114 C CA . VAL A 1 387 ? -9.674 7.721 -5.944 1.00 93.31 387 VAL A CA 1
ATOM 3115 C C . VAL A 1 387 ? -8.224 7.456 -5.556 1.00 93.31 387 VAL A C 1
ATOM 3117 O O . VAL A 1 387 ? -7.337 7.617 -6.390 1.00 93.31 387 VAL A O 1
ATOM 3120 N N . SER A 1 388 ? -7.986 7.098 -4.296 1.00 93.88 388 SER A N 1
ATOM 3121 C CA . SER A 1 388 ? -6.645 7.088 -3.704 1.00 93.88 388 SER A CA 1
ATOM 3122 C C . SER A 1 388 ? -6.102 5.687 -3.480 1.00 93.88 388 SER A C 1
ATOM 3124 O O . SER A 1 388 ? -4.978 5.395 -3.884 1.00 93.88 388 SER A O 1
ATOM 3126 N N . ASP A 1 389 ? -6.908 4.808 -2.891 1.00 96.50 389 ASP A N 1
ATOM 3127 C CA . ASP A 1 389 ? -6.476 3.473 -2.496 1.00 96.50 389 ASP A CA 1
ATOM 3128 C C . ASP A 1 389 ? -7.647 2.486 -2.459 1.00 96.50 389 ASP A C 1
ATOM 3130 O O . ASP A 1 389 ? -8.828 2.860 -2.411 1.00 96.50 389 ASP A O 1
ATOM 3134 N N . VAL A 1 390 ? -7.309 1.199 -2.511 1.00 96.88 390 VAL A N 1
ATOM 3135 C CA . VAL A 1 390 ? -8.260 0.096 -2.519 1.00 96.88 390 VAL A CA 1
ATOM 3136 C C . VAL A 1 390 ? -7.781 -1.084 -1.680 1.00 96.88 390 VAL A C 1
ATOM 3138 O O . VAL A 1 390 ? -6.620 -1.478 -1.711 1.00 96.88 390 VAL A O 1
ATOM 3141 N N . CYS A 1 391 ? -8.712 -1.732 -0.981 1.00 96.12 391 CYS A N 1
ATOM 3142 C CA . CYS A 1 391 ? -8.420 -2.907 -0.164 1.00 96.12 391 CYS A CA 1
ATOM 3143 C C . CYS A 1 391 ? -9.548 -3.937 -0.260 1.00 96.12 391 CYS A C 1
ATOM 3145 O O . CYS A 1 391 ? -10.717 -3.599 -0.080 1.00 96.12 391 CYS A O 1
ATOM 3147 N N . ILE A 1 392 ? -9.216 -5.208 -0.509 1.00 95.25 392 ILE A N 1
ATOM 3148 C CA . ILE A 1 392 ? -10.201 -6.300 -0.512 1.00 95.25 392 ILE A CA 1
ATOM 3149 C C . ILE A 1 392 ? -10.204 -7.028 0.829 1.00 95.25 392 ILE A C 1
ATOM 3151 O O . ILE A 1 392 ? -9.195 -7.587 1.269 1.00 95.25 392 ILE A O 1
ATOM 3155 N N . ASN A 1 393 ? -11.391 -7.144 1.410 1.00 92.62 393 ASN A N 1
ATOM 3156 C CA . ASN A 1 393 ? -11.674 -8.077 2.481 1.00 92.62 393 ASN A CA 1
ATOM 3157 C C . ASN A 1 393 ? -12.084 -9.439 1.920 1.00 92.62 393 ASN A C 1
ATOM 3159 O O . ASN A 1 393 ? -13.244 -9.684 1.605 1.00 92.62 393 ASN A O 1
ATOM 3163 N N . TYR A 1 394 ? -11.138 -10.372 1.848 1.00 90.00 394 TYR A N 1
ATOM 3164 C CA . TYR A 1 394 ? -11.416 -11.712 1.326 1.00 90.00 394 TYR A CA 1
ATOM 3165 C C . TYR A 1 394 ? -12.322 -12.573 2.222 1.00 90.00 394 TYR A C 1
ATOM 3167 O O . TYR A 1 394 ? -12.798 -13.604 1.755 1.00 90.00 394 TYR A O 1
ATOM 3175 N N . GLU A 1 395 ? -12.547 -12.203 3.489 1.00 87.94 395 GLU A N 1
ATOM 3176 C CA . GLU A 1 395 ? -13.484 -12.933 4.355 1.00 87.94 395 GLU A CA 1
ATOM 3177 C C . GLU A 1 395 ? -14.939 -12.588 4.026 1.00 87.94 395 GLU A C 1
ATOM 3179 O O . GLU A 1 395 ? -15.799 -13.467 4.079 1.00 87.94 395 GLU A O 1
ATOM 3184 N N . THR A 1 396 ? -15.213 -11.332 3.659 1.00 88.25 396 THR A N 1
ATOM 3185 C CA . THR A 1 396 ? -16.565 -10.865 3.311 1.00 88.25 396 THR A CA 1
ATOM 3186 C C . THR A 1 396 ? -16.802 -10.753 1.805 1.00 88.25 396 THR A C 1
ATOM 3188 O O . THR A 1 396 ? -17.954 -10.710 1.385 1.00 88.25 396 THR A O 1
ATOM 3191 N N . GLY A 1 397 ? -15.738 -10.729 0.999 1.00 88.81 397 GLY A N 1
ATOM 3192 C CA . GLY A 1 397 ? -15.784 -10.437 -0.436 1.00 88.81 397 GLY A CA 1
ATOM 3193 C C . GLY A 1 397 ? -15.879 -8.943 -0.760 1.00 88.81 397 GLY A C 1
ATOM 3194 O O . GLY A 1 397 ? -16.000 -8.589 -1.927 1.00 88.81 397 GLY A O 1
ATOM 3195 N N . GLU A 1 398 ? -15.826 -8.069 0.249 1.00 93.69 398 GLU A N 1
ATOM 3196 C CA . GLU A 1 398 ? -16.029 -6.634 0.060 1.00 93.69 398 GLU A CA 1
ATOM 3197 C C . GLU A 1 398 ? -14.759 -5.939 -0.441 1.00 93.69 398 GLU A C 1
ATOM 3199 O O . GLU A 1 398 ? -13.654 -6.213 0.032 1.00 93.69 398 GLU A O 1
ATOM 3204 N N . LEU A 1 399 ? -14.934 -4.997 -1.3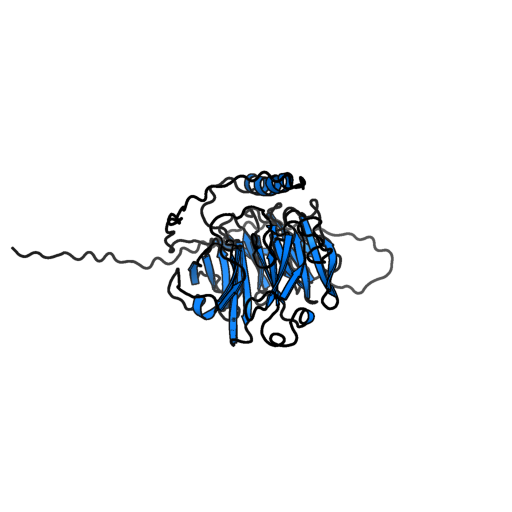64 1.00 96.00 399 LEU A N 1
ATOM 3205 C CA . LEU A 1 399 ? -13.899 -4.071 -1.814 1.00 96.00 399 LEU A CA 1
ATOM 3206 C C . LEU A 1 399 ? -14.134 -2.707 -1.164 1.00 96.00 399 LEU A C 1
ATOM 3208 O O . LEU A 1 399 ? -15.197 -2.106 -1.327 1.00 96.00 399 LEU A O 1
ATOM 3212 N N . TYR A 1 400 ? -13.125 -2.215 -0.462 1.00 97.25 400 TYR A N 1
ATOM 3213 C CA . TYR A 1 400 ? -13.074 -0.873 0.095 1.00 97.25 400 TYR A CA 1
ATOM 3214 C C . TYR A 1 400 ? -12.314 0.047 -0.845 1.00 97.25 400 TYR A C 1
ATOM 3216 O O . TYR A 1 400 ? -11.260 -0.331 -1.351 1.00 97.25 400 TYR A O 1
ATOM 3224 N N . VAL A 1 401 ? -12.848 1.244 -1.055 1.00 97.44 401 VAL A N 1
ATOM 3225 C CA . VAL A 1 401 ? -12.245 2.269 -1.905 1.00 97.44 401 VAL A CA 1
ATOM 3226 C C . VAL A 1 401 ? -12.261 3.592 -1.153 1.00 97.44 401 VAL A C 1
ATOM 3228 O O . VAL A 1 401 ? -13.325 4.029 -0.696 1.00 97.44 401 VAL A O 1
ATOM 3231 N N . THR A 1 402 ? -11.095 4.216 -1.022 1.00 95.25 402 THR A N 1
ATOM 3232 C CA . THR A 1 402 ? -10.960 5.582 -0.511 1.00 95.25 402 THR A CA 1
ATOM 3233 C C . THR A 1 402 ? -10.797 6.558 -1.656 1.00 95.25 402 THR A C 1
ATOM 3235 O O . THR A 1 402 ? -10.266 6.231 -2.715 1.00 95.25 402 THR A O 1
ATOM 3238 N N . ASP A 1 403 ? -11.271 7.774 -1.435 1.00 91.19 403 ASP A N 1
ATOM 3239 C CA . ASP A 1 403 ? -11.136 8.858 -2.391 1.00 91.19 403 ASP A CA 1
ATOM 3240 C C . ASP A 1 403 ? -10.832 10.145 -1.633 1.00 91.19 403 ASP A C 1
ATOM 3242 O O . ASP A 1 403 ? -11.643 10.594 -0.811 1.00 91.19 403 ASP A O 1
ATOM 3246 N N . GLN A 1 404 ? -9.658 10.705 -1.923 1.00 84.00 404 GLN A N 1
ATOM 3247 C CA . GLN A 1 404 ? -9.046 11.834 -1.230 1.00 84.00 404 GLN A CA 1
ATOM 3248 C C . GLN A 1 404 ? -10.016 13.002 -1.069 1.00 84.00 404 GLN A C 1
ATOM 3250 O O . GLN A 1 404 ? -10.089 13.608 -0.005 1.00 84.00 404 GLN A O 1
ATOM 3255 N N . TYR A 1 405 ? -10.848 13.276 -2.066 1.00 82.44 405 TYR A N 1
ATOM 3256 C CA . TYR A 1 405 ? -11.694 14.465 -2.070 1.00 82.44 405 TYR A CA 1
ATOM 3257 C C . TYR A 1 405 ? -13.171 14.175 -1.788 1.00 82.44 405 TYR A C 1
ATOM 3259 O O . TYR A 1 405 ? -14.032 15.026 -2.022 1.00 82.44 405 TYR A O 1
ATOM 3267 N N . SER A 1 406 ? -13.491 12.981 -1.282 1.00 76.81 406 SER A N 1
ATOM 3268 C CA . SER A 1 406 ? -14.879 12.538 -1.104 1.00 76.81 406 SER A CA 1
ATOM 3269 C C . SER A 1 406 ? -15.392 12.508 0.343 1.00 76.81 406 SER A C 1
ATOM 3271 O O . SER A 1 406 ? -16.590 12.307 0.539 1.00 76.81 406 SER A O 1
ATOM 3273 N N . GLU A 1 407 ? -14.544 12.690 1.367 1.00 82.56 407 GLU A N 1
ATOM 3274 C CA . GLU A 1 407 ? -14.868 12.407 2.790 1.00 82.56 407 GLU A CA 1
ATOM 3275 C C . GLU A 1 407 ? -15.538 11.027 3.009 1.00 82.56 407 GLU A C 1
ATOM 3277 O O . GLU A 1 407 ? -16.256 10.811 3.994 1.00 82.56 407 GLU A O 1
ATOM 3282 N N . GLN A 1 408 ? -15.383 10.092 2.068 1.00 87.38 408 GLN A N 1
ATOM 3283 C CA . GLN A 1 408 ? -16.184 8.877 1.991 1.00 87.38 408 GLN A CA 1
ATOM 3284 C C . GLN A 1 408 ? -15.308 7.633 1.889 1.00 87.38 408 GLN A C 1
ATOM 3286 O O . GLN A 1 408 ? -14.254 7.621 1.259 1.00 87.38 408 GLN A O 1
ATOM 3291 N N . LEU A 1 409 ? -15.805 6.559 2.498 1.00 93.06 409 LEU A N 1
ATOM 3292 C CA . LEU A 1 409 ? -15.378 5.195 2.228 1.00 93.06 409 LEU A CA 1
ATOM 3293 C C . LEU A 1 409 ? -16.469 4.515 1.399 1.00 93.06 409 LEU A C 1
ATOM 3295 O O . LEU A 1 409 ? -17.613 4.387 1.851 1.00 93.06 409 LEU A O 1
ATOM 3299 N N . PHE A 1 410 ? -16.120 4.060 0.202 1.00 95.56 410 PHE A N 1
ATOM 3300 C CA . PHE A 1 410 ? -17.023 3.301 -0.657 1.00 95.56 410 PHE A CA 1
ATOM 3301 C C . PHE A 1 410 ? -16.794 1.807 -0.440 1.00 95.56 410 PHE A C 1
ATOM 3303 O O . PHE A 1 410 ? -15.657 1.349 -0.351 1.00 95.56 410 PHE A O 1
ATOM 3310 N N . ILE A 1 411 ? -17.882 1.047 -0.355 1.00 96.00 411 ILE A N 1
ATOM 3311 C CA . ILE A 1 411 ? -17.865 -0.399 -0.141 1.00 96.00 411 ILE A CA 1
ATOM 3312 C C . ILE A 1 411 ? -18.621 -1.061 -1.284 1.00 96.00 411 ILE A C 1
ATOM 3314 O O . ILE A 1 411 ? -19.793 -0.752 -1.514 1.00 96.00 411 ILE A O 1
ATOM 3318 N N . TYR A 1 412 ? -17.964 -1.989 -1.969 1.00 95.06 412 TYR A N 1
ATOM 3319 C CA . TYR A 1 412 ? -18.535 -2.808 -3.033 1.00 95.06 412 TYR A CA 1
ATOM 3320 C C . TYR A 1 412 ? -18.571 -4.288 -2.625 1.00 95.06 412 TYR A C 1
ATOM 3322 O O . TYR A 1 412 ? -17.798 -4.693 -1.758 1.00 95.06 412 TYR A O 1
ATOM 3330 N N . GLU A 1 413 ? -19.441 -5.089 -3.249 1.00 88.94 413 GLU A N 1
ATOM 3331 C CA . GLU A 1 413 ? -19.519 -6.559 -3.095 1.00 88.94 413 GLU A CA 1
ATOM 3332 C C . GLU A 1 413 ? -19.697 -7.311 -4.420 1.00 88.94 413 GLU A C 1
ATOM 3334 O O . GLU A 1 413 ? -20.157 -6.682 -5.410 1.00 88.94 413 GLU A O 1
#

Secondary structure (DSSP, 8-state):
-PPPPPP---------------------------------S-PPP----------EEEEEE---TTS-------------------------SHHHHHHHHHHHHHHH--S---S--EEEEEEETTTTEEEEEETTEEEEEETTT--EEEEEE-SS-EEEEEEEEETTTTEEEEEEEETTTEEEEEEHHHHHH--SSS--PPPSEEES---SS--TT----SSS-SSEEEEEEE-SSTTGGGS-TTTTTTS--EEEEEETTTTEEEEEETTT--EEEEE-BSSS-GGG----B-SSEEEEEE-TT--EEEEETTTTEEEEEEEETTEEEEEEEE--TTT-SSEEEEEEETTTTEEEEEETTTTEEEEEETTT--EEEEE--TT-SSEEEEEEETTTTEEEEEETTTTEEEEE-

Solvent-accessible surface area (backbone atoms only — not comparable to full-atom values): 23924 Å² total; per-residue (Å²): 138,86,86,81,85,84,83,79,83,78,83,84,71,87,77,75,84,84,80,74,77,78,89,75,74,84,92,77,84,90,78,87,79,84,82,84,78,89,79,76,95,72,88,72,82,85,73,78,80,81,77,85,70,74,42,87,71,48,70,43,75,67,78,67,89,88,59,85,78,72,77,83,76,80,67,81,78,72,84,75,80,82,78,86,76,89,71,92,67,83,89,64,75,55,70,60,48,52,50,50,54,52,46,48,47,61,74,52,50,91,68,83,93,66,94,48,28,24,35,22,49,42,67,41,78,91,77,46,24,35,38,36,34,28,60,22,26,42,36,35,22,34,60,86,81,63,43,79,73,51,59,37,41,57,99,52,44,44,42,24,60,40,74,39,78,33,80,86,82,73,49,54,25,37,36,39,18,22,57,45,14,32,40,34,32,32,57,35,64,64,59,70,70,48,90,50,50,66,59,95,72,73,59,81,30,68,25,48,54,79,55,85,74,85,77,65,77,54,79,56,61,97,71,44,45,33,46,27,28,24,54,33,78,43,86,66,72,87,62,53,68,50,45,56,92,84,84,49,79,85,59,60,45,41,31,39,34,18,20,17,54,38,9,22,38,41,31,26,32,64,63,65,39,46,77,51,48,69,44,37,30,65,74,90,65,72,84,76,73,47,99,42,76,45,38,36,26,27,11,34,27,59,47,98,80,66,33,40,39,32,20,13,25,79,52,13,26,35,38,32,32,39,70,64,89,71,39,80,42,82,76,47,75,32,69,32,75,91,74,34,33,43,27,31,20,39,32,58,38,81,89,73,51,25,37,43,28,14,16,25,65,73,24,24,35,39,30,30,36,62,87,82,48,42,82,73,54,68,54,76,54,95,74,51,40,25,24,25,18,54,36,73,41,82,90,81,57,32,38,40,36,23,17,34,74,50,45,34,41,39,31,24,68

pLDDT: mean 75.59, std 24.27, range [24.67, 98.56]

Organism: Naegleria gruberi (NCBI:txid5762)

Foldseek 3Di:
DDDDDDDDDDDPPDDDDDDPWPPDDPPDDDDDDDDDDPDDDDDDPDPPQPDPDWDFDGKDQQDPPPDDPDPPVPPPPPPDPDPDDDDPDDDDPVVVVVVQVVCLCVVQPPDPCDFWFFFEWDAFPQQQWIWTAIFQKTWTAHNPVRHTDAIAGEPGGFRYWDWDQQPPVHGIKIWTHGQQFKIFIFDVVVVVPDPDNYDPGDTPEIFADGDDDQPPLDADDPRTARGWHDKEWDPDCQQLLLDDPPPQSPGATWMWIQRFSQQKIWIAGPRHRDTSAIEEGDPPPCPRVHPDHAARFAEWDAAPVRWIWTDGQRQQWIWTWDDDSNHIDTDDIAGGCVQAHRWHYWYQDHVSCWIFIQRFSVLWTWIAHNPVSDTDDIHDDPQRRGWNYWDADPVVRKIWTTHGPRSIITIID

Mean predicted aligned error: 12.53 Å

Radius of gyration: 23.2 Å; Cα contacts (8 Å, |Δi|>4): 863; chains: 1; bounding box: 58×64×90 Å